Protein AF-0000000065889699 (afdb_homodimer)

pLDDT: mean 97.9, std 1.53, range [85.94, 99.0]

Nearest PDB structures (foldseek):
  8vd9-assembly1_A  TM=9.957E-01  e=2.421E-61  Bacillus subtilis
  1u6s-assembly1_B  TM=9.669E-01  e=6.322E-42  Mycobacterium tuberculosis
  2qnz-assembly1_B  TM=9.512E-01  e=3.324E-40  Mycobacterium tuberculosis
  1mzj-assembly1_B  TM=9.542E-01  e=3.794E-40  Streptomyces sp. R1128
  4ewp-assembly3_F  TM=9.597E-01  e=2.965E-38  Micrococcus luteus NCTC 2665

Radius of gyration: 23.45 Å; Cα contacts (8 Å, |Δi|>4): 1811; chains: 2; bounding box: 45×68×64 Å

InterPro domains:
  IPR004655 Beta-ketoacyl-[acyl-carrier-protein] synthase III [MF_01815] (1-308)
  IPR004655 Beta-ketoacyl-[acyl-carrier-protein] synthase III [TIGR00747] (1-308)
  IPR013747 Beta-ketoacyl-[acyl-carrier-protein] synthase III, C-terminal [PF08541] (219-308)
  IPR013751 Beta-ketoacyl-[acyl-carrier-protein] synthase III, N-terminal [PF08545] (106-184)
  IPR016039 Thiolase-like [G3DSA:3.40.47.10] (1-310)
  IPR016039 Thiolase-like [SSF53901] (3-308)

Foldseek 3Di:
DFKAFLFKFKDFADDKAFQVNLVVPEPDHQVRLCVWFVAGIATAHDPVDFQLNQQLRGQVRRCVSNVHALCQAAEEEEEEPRHPDPDDASQVVNSVSRVNVNYHYDYDYQKLQRQQVQVVVVVVCQVVVNHFKYKGKYFYNQCQAADSHDCVPNSFEHGMMMMTIMGDFDPPFRFQFKDKDFDLVCQVQWDGDSHTHHPPVVLLVCLLVPQLVRQQVRCVSSVHALVQAQAEEEQSGGPVSQVSNCVSSPHDPLRYQHCCHRHGGHRNRRRSVSVVVCVVVVSDDQQGFYWYWYFRRSTIIMITTGHDDD/DFKAFLFKFKDFADDKAFQVNLVVPEVDHQVRLCVWFVAGIATAHDPVDFQLNQQLRGQVRRCVSNVHALCQAAEEEEEEPRHPDPDDASQVVNSVSRVNVNYHYDYDYQKLQRQQVQVVVVVVCQVVVNHFKYKGKYFYNQCQAADSHDCVPNSFEHGMMMMTIMGDDDPPFRFQFKDWDFDLVCQVQWDGDSHTHHPPVVLLVLLLVPQLVRQQVRCVSSVHALVQAQAEEEQSGGPVSQVSNCVSSPHDPLRYQHCCHRHGGHRNRRRSVSVVVCVVVVSDDQQGFYWYWYARRSGIIMITTGHDDD

Solvent-accessible surface area (backbone atoms only — not comparable to full-atom values): 28033 Å² total; per-residue (Å²): 128,34,38,19,57,53,15,53,20,52,28,66,42,84,46,74,45,39,35,69,59,46,39,76,68,37,100,62,44,48,68,57,43,32,73,65,35,42,31,51,26,19,17,46,60,54,94,88,54,46,27,45,55,34,36,36,54,1,40,53,41,4,32,58,58,46,70,53,57,31,64,61,28,39,32,31,35,27,10,40,62,38,58,82,38,69,29,31,32,50,19,21,54,35,31,44,75,53,49,15,70,64,15,20,39,24,24,33,27,22,39,31,16,10,32,53,54,36,50,52,52,46,43,26,36,37,64,70,63,77,37,62,28,29,36,32,30,8,20,19,42,44,70,78,34,45,46,71,79,38,71,91,53,39,75,40,50,6,22,27,7,7,14,31,29,31,26,79,26,37,88,87,23,8,60,64,28,61,46,66,31,34,43,27,82,43,26,87,34,24,29,41,70,90,30,64,42,69,40,62,68,64,47,48,57,51,47,38,52,49,43,27,53,38,53,52,50,20,30,50,73,54,73,49,54,58,87,64,55,56,34,36,40,44,42,38,69,32,46,64,50,42,48,41,32,36,55,65,47,70,48,61,73,90,35,41,65,73,53,26,32,59,34,20,21,17,45,19,8,23,41,45,37,39,48,51,54,34,45,77,70,62,75,53,51,82,65,33,32,32,39,37,33,31,47,21,37,11,31,21,33,26,21,35,29,30,21,39,39,86,128,34,39,20,56,54,14,53,18,51,29,65,42,84,46,74,45,40,35,70,59,47,39,75,68,38,100,62,42,48,68,58,42,33,74,66,37,42,32,51,25,19,17,46,59,54,92,88,54,47,25,45,55,33,36,37,52,2,40,54,40,6,32,58,58,44,69,55,57,31,65,61,28,38,31,31,34,26,11,39,61,37,60,82,36,68,30,28,31,50,19,20,54,34,29,44,76,52,49,15,71,63,14,19,39,26,23,32,27,24,37,31,15,9,30,54,54,34,49,52,51,44,43,25,35,38,64,69,62,75,36,63,28,30,37,31,31,8,21,19,42,43,71,78,36,45,46,71,79,39,71,92,53,38,74,43,50,6,21,26,7,7,14,31,28,34,26,80,25,38,89,88,24,8,59,64,27,60,46,65,30,35,45,27,81,41,26,87,32,23,29,38,70,93,30,64,42,69,40,63,67,64,46,47,58,50,47,37,52,50,42,28,52,41,56,53,50,19,30,50,72,54,73,47,54,56,85,64,56,58,35,36,40,44,41,36,71,30,45,64,50,43,47,40,32,37,55,66,45,71,49,61,72,91,35,40,66,73,51,27,33,58,34,20,20,17,46,18,7,24,41,46,37,39,48,53,54,35,45,75,69,62,75,53,51,82,64,34,32,32,38,38,34,33,47,18,38,12,46,13,31,26,23,36,30,30,20,39,41,88

Structure (mmCIF, N/CA/C/O backbone):
data_AF-0000000065889699-model_v1
#
loop_
_entity.id
_entity.type
_entity.pdbx_description
1 polymer Beta-ketoacyl-
#
loop_
_atom_site.group_PDB
_atom_site.id
_atom_site.type_symbol
_atom_site.label_atom_id
_atom_site.label_alt_id
_atom_site.label_comp_id
_atom_site.label_asym_id
_atom_site.label_entity_id
_atom_site.label_seq_id
_atom_site.pdbx_PDB_ins_code
_atom_site.Cartn_x
_atom_site.Cartn_y
_atom_site.Cartn_z
_atom_site.occupancy
_atom_site.B_iso_or_equiv
_atom_site.auth_seq_id
_atom_site.auth_comp_id
_atom_site.auth_asym_id
_atom_site.auth_atom_id
_atom_site.pdbx_PDB_model_num
ATOM 1 N N . MET A 1 1 ? 10.023 -15.211 17.328 1 88.38 1 MET A N 1
ATOM 2 C CA . MET A 1 1 ? 8.672 -15.664 17.016 1 88.38 1 MET A CA 1
ATOM 3 C C . MET A 1 1 ? 8.555 -16 15.531 1 88.38 1 MET A C 1
ATOM 5 O O . MET A 1 1 ? 9.008 -15.25 14.68 1 88.38 1 MET A O 1
ATOM 9 N N . ASN A 1 2 ? 8.008 -17.266 15.281 1 96.31 2 ASN A N 1
ATOM 10 C CA . ASN A 1 2 ? 7.797 -17.672 13.898 1 96.31 2 ASN A CA 1
ATOM 11 C C . ASN A 1 2 ? 6.43 -17.219 13.391 1 96.31 2 ASN A C 1
ATOM 13 O O . ASN A 1 2 ? 5.438 -17.297 14.117 1 96.31 2 ASN A O 1
ATOM 17 N N . VAL A 1 3 ? 6.387 -16.656 12.227 1 98.88 3 VAL A N 1
ATOM 18 C CA . VAL A 1 3 ? 5.156 -16.141 11.641 1 98.88 3 VAL A CA 1
ATOM 19 C C . VAL A 1 3 ? 4.793 -16.938 10.398 1 98.88 3 VAL A C 1
ATOM 21 O O . VAL A 1 3 ? 5.641 -17.156 9.531 1 98.88 3 VAL A O 1
ATOM 24 N N . GLY A 1 4 ? 3.629 -17.391 10.336 1 98.81 4 GLY A N 1
ATOM 25 C CA . GLY A 1 4 ? 3.17 -18.172 9.203 1 98.81 4 GLY A CA 1
ATOM 26 C C . GLY A 1 4 ? 1.688 -18 8.922 1 98.81 4 GLY A C 1
ATOM 27 O O . GLY A 1 4 ? 1.08 -17.016 9.336 1 98.81 4 GLY A O 1
ATOM 28 N N . ILE A 1 5 ? 1.177 -18.891 8.117 1 98.94 5 ILE A N 1
ATOM 29 C CA . ILE A 1 5 ? -0.204 -18.828 7.652 1 98.94 5 ILE A CA 1
ATOM 30 C C . ILE A 1 5 ? -1.098 -19.672 8.555 1 98.94 5 ILE A C 1
ATOM 32 O O . ILE A 1 5 ? -0.86 -20.875 8.727 1 98.94 5 ILE A O 1
ATOM 36 N N . LEU A 1 6 ? -2.115 -19.016 9.078 1 98.88 6 LEU A N 1
ATOM 37 C CA . LEU A 1 6 ? -3.051 -19.672 9.977 1 98.88 6 LEU A CA 1
ATOM 38 C C . LEU A 1 6 ? -4.297 -20.125 9.227 1 98.88 6 LEU A C 1
ATOM 40 O O . LEU A 1 6 ? -4.961 -21.094 9.633 1 98.88 6 LEU A O 1
ATOM 44 N N . GLY A 1 7 ? -4.629 -19.453 8.211 1 98.88 7 GLY A N 1
ATOM 45 C CA . GLY A 1 7 ? -5.781 -19.734 7.363 1 98.88 7 GLY A CA 1
ATOM 46 C C . GLY A 1 7 ? -5.645 -19.188 5.961 1 98.88 7 GLY A C 1
ATOM 47 O O . GLY A 1 7 ? -4.906 -18.219 5.738 1 98.88 7 GLY A O 1
ATOM 48 N N . ILE A 1 8 ? -6.355 -19.812 5.059 1 98.88 8 ILE A N 1
ATOM 49 C CA . ILE A 1 8 ? -6.242 -19.438 3.65 1 98.88 8 ILE A CA 1
ATOM 50 C C . ILE A 1 8 ? -7.59 -19.641 2.959 1 98.88 8 ILE A C 1
ATOM 52 O O . ILE A 1 8 ? -8.383 -20.5 3.354 1 98.88 8 ILE A O 1
ATOM 56 N N . GLY A 1 9 ? -7.898 -18.719 2.041 1 98.94 9 GLY A N 1
ATOM 57 C CA . GLY A 1 9 ? -9.117 -18.781 1.246 1 98.94 9 GLY A CA 1
ATOM 58 C C . GLY A 1 9 ? -8.969 -18.125 -0.118 1 98.94 9 GLY A C 1
ATOM 59 O O . GLY A 1 9 ? -8.016 -17.391 -0.359 1 98.94 9 GLY A O 1
ATOM 60 N N . ARG A 1 10 ? -9.867 -18.5 -1.008 1 98.88 10 ARG A N 1
ATOM 61 C CA . ARG A 1 10 ? -9.875 -17.891 -2.328 1 98.88 10 ARG A CA 1
ATOM 62 C C . ARG A 1 10 ? -11.305 -17.656 -2.816 1 98.88 10 ARG A C 1
ATOM 64 O O . ARG A 1 10 ? -12.25 -18.234 -2.268 1 98.88 10 ARG A O 1
ATOM 71 N N . TYR A 1 11 ? -11.406 -16.828 -3.76 1 98.88 11 TYR A N 1
ATOM 72 C CA . TYR A 1 11 ? -12.609 -16.625 -4.559 1 98.88 11 TYR A CA 1
ATOM 73 C C . TYR A 1 11 ? -12.266 -16.5 -6.039 1 98.88 11 TYR A C 1
ATOM 75 O O . TYR A 1 11 ? -11.391 -15.719 -6.414 1 98.88 11 TYR A O 1
ATOM 83 N N . VAL A 1 12 ? -12.922 -17.25 -6.848 1 98.69 12 VAL A N 1
ATOM 84 C CA . VAL A 1 12 ? -12.844 -17.109 -8.297 1 98.69 12 VAL A CA 1
ATOM 85 C C . VAL A 1 12 ? -14.242 -16.953 -8.875 1 98.69 12 VAL A C 1
ATOM 87 O O . VAL A 1 12 ? -15.188 -17.594 -8.414 1 98.69 12 VAL A O 1
ATOM 90 N N . PRO A 1 13 ? -14.383 -16.094 -9.844 1 98.62 13 PRO A N 1
ATOM 91 C CA . PRO A 1 13 ? -15.695 -15.898 -10.461 1 98.62 13 PRO A CA 1
ATOM 92 C C . PRO A 1 13 ? -16.25 -17.172 -11.094 1 98.62 13 PRO A C 1
ATOM 94 O O . PRO A 1 13 ? -15.477 -18.062 -11.461 1 98.62 13 PRO A O 1
ATOM 97 N N . GLU A 1 14 ? -17.516 -17.203 -11.305 1 97.38 14 GLU A N 1
ATOM 98 C CA . GLU A 1 14 ? -18.203 -18.391 -11.828 1 97.38 14 GLU A CA 1
ATOM 99 C C . GLU A 1 14 ? -18.047 -18.5 -13.344 1 97.38 14 GLU A C 1
ATOM 101 O O . GLU A 1 14 ? -17.938 -19.594 -13.883 1 97.38 14 GLU A O 1
ATOM 106 N N . LYS A 1 15 ? -18.016 -17.391 -14.008 1 98.06 15 LYS A N 1
ATOM 107 C CA . LYS A 1 15 ? -17.984 -17.406 -15.469 1 98.06 15 LYS A CA 1
ATOM 108 C C . LYS A 1 15 ? -16.656 -17.938 -15.984 1 98.06 15 LYS A C 1
ATOM 110 O O . LYS A 1 15 ? -15.602 -17.375 -15.672 1 98.06 15 LYS A O 1
ATOM 115 N N . VAL A 1 16 ? -16.688 -18.969 -16.766 1 98.44 16 VAL A N 1
ATOM 116 C CA . VAL A 1 16 ? -15.523 -19.578 -17.422 1 98.44 16 VAL A CA 1
ATOM 117 C C . VAL A 1 16 ? -15.414 -19.062 -18.844 1 98.44 16 VAL A C 1
ATOM 119 O O . VAL A 1 16 ? -16.375 -19.141 -19.625 1 98.44 16 VAL A O 1
ATOM 122 N N . VAL A 1 17 ? -14.32 -18.5 -19.188 1 98.25 17 VAL A N 1
ATOM 123 C CA . VAL A 1 17 ? -14 -18.125 -20.562 1 98.25 17 VAL A CA 1
ATOM 124 C C . VAL A 1 17 ? -12.883 -19.031 -21.094 1 98.25 17 VAL A C 1
ATOM 126 O O . VAL A 1 17 ? -11.742 -18.953 -20.641 1 98.25 17 VAL A O 1
ATOM 129 N N . THR A 1 18 ? -13.172 -19.859 -22.062 1 98.5 18 THR A N 1
ATOM 130 C CA . THR A 1 18 ? -12.211 -20.797 -22.656 1 98.5 18 THR A CA 1
ATOM 131 C C . THR A 1 18 ? -11.445 -20.141 -23.797 1 98.5 18 THR A C 1
ATOM 133 O O . THR A 1 18 ? -11.82 -19.062 -24.266 1 98.5 18 THR A O 1
ATOM 136 N N . ASN A 1 19 ? -10.383 -20.812 -24.172 1 98.38 19 ASN A N 1
ATOM 137 C CA . ASN A 1 19 ? -9.688 -20.344 -25.359 1 98.38 19 ASN A CA 1
ATOM 138 C C . ASN A 1 19 ? -10.594 -20.344 -26.578 1 98.38 19 ASN A C 1
ATOM 140 O O . ASN A 1 19 ? -10.469 -19.469 -27.453 1 98.38 19 ASN A O 1
ATOM 144 N N . HIS A 1 20 ? -11.484 -21.297 -26.672 1 98.31 20 HIS A N 1
ATOM 145 C CA . HIS A 1 20 ? -12.414 -21.375 -27.781 1 98.31 20 HIS A CA 1
ATOM 146 C C . HIS A 1 20 ? -13.367 -20.172 -27.797 1 98.31 20 HIS A C 1
ATOM 148 O O . HIS A 1 20 ? -13.781 -19.703 -28.859 1 98.31 20 HIS A O 1
ATOM 154 N N . ASP A 1 21 ? -13.703 -19.672 -26.625 1 97.88 21 ASP A N 1
ATOM 155 C CA . ASP A 1 21 ? -14.5 -18.453 -26.547 1 97.88 21 ASP A CA 1
ATOM 156 C C . ASP A 1 21 ? -13.742 -17.25 -27.109 1 97.88 21 ASP A C 1
ATOM 158 O O . ASP A 1 21 ? -14.336 -16.391 -27.766 1 97.88 21 ASP A O 1
ATOM 162 N N . LEU A 1 22 ? -12.461 -17.203 -26.844 1 97.56 22 LEU A N 1
ATOM 163 C CA . LEU A 1 22 ? -11.641 -16.094 -27.328 1 97.56 22 LEU A CA 1
ATOM 164 C C . LEU A 1 22 ? -11.469 -16.156 -28.844 1 97.56 22 LEU A C 1
ATOM 166 O O . LEU A 1 22 ? -11.367 -15.117 -29.5 1 97.56 22 LEU A O 1
ATOM 170 N N . GLU A 1 23 ? -11.461 -17.328 -29.406 1 97.25 23 GLU A N 1
ATOM 171 C CA . GLU A 1 23 ? -11.352 -17.5 -30.844 1 97.25 23 GLU A CA 1
ATOM 172 C C . GLU A 1 23 ? -12.492 -16.797 -31.578 1 97.25 23 GLU A C 1
ATOM 174 O O . GLU A 1 23 ? -12.336 -16.391 -32.719 1 97.25 23 GLU A O 1
ATOM 179 N N . LYS A 1 24 ? -13.609 -16.625 -30.922 1 97.06 24 LYS A N 1
ATOM 180 C CA . LYS A 1 24 ? -14.797 -16.047 -31.531 1 97.06 24 LYS A CA 1
ATOM 181 C C . LYS A 1 24 ? -14.688 -14.523 -31.578 1 97.06 24 LYS A C 1
ATOM 183 O O . LYS A 1 24 ? -15.422 -13.867 -32.344 1 97.06 24 LYS A O 1
ATOM 188 N N . ILE A 1 25 ? -13.742 -13.969 -30.875 1 94.69 25 ILE A N 1
ATOM 189 C CA . ILE A 1 25 ? -13.812 -12.516 -30.766 1 94.69 25 ILE A CA 1
ATOM 190 C C . ILE A 1 25 ? -12.453 -11.906 -31.125 1 94.69 25 ILE A C 1
ATOM 192 O O . ILE A 1 25 ? -12.312 -10.68 -31.156 1 94.69 25 ILE A O 1
ATOM 196 N N . MET A 1 26 ? -11.453 -12.742 -31.312 1 95.25 26 MET A N 1
ATOM 197 C CA . MET A 1 26 ? -10.141 -12.242 -31.703 1 95.25 26 MET A CA 1
ATOM 198 C C . MET A 1 26 ? -9.391 -13.273 -32.531 1 95.25 26 MET A C 1
ATOM 200 O O . MET A 1 26 ? -9.742 -14.461 -32.531 1 95.25 26 MET A O 1
ATOM 204 N N . ASP A 1 27 ? -8.391 -12.891 -33.344 1 95.38 27 ASP A N 1
ATOM 205 C CA . ASP A 1 27 ? -7.586 -13.766 -34.156 1 95.38 27 ASP A CA 1
ATOM 206 C C . ASP A 1 27 ? -6.578 -14.555 -33.344 1 95.38 27 ASP A C 1
ATOM 208 O O . ASP A 1 27 ? -5.414 -14.164 -33.219 1 95.38 27 ASP A O 1
ATOM 212 N N . THR A 1 28 ? -7.02 -15.68 -32.812 1 96.81 28 THR A N 1
ATOM 213 C CA . THR A 1 28 ? -6.211 -16.562 -32 1 96.81 28 THR A CA 1
ATOM 214 C C . THR A 1 28 ? -6.715 -18 -32.094 1 96.81 28 THR A C 1
ATOM 216 O O . THR A 1 28 ? -7.598 -18.297 -32.906 1 96.81 28 THR A O 1
ATOM 219 N N . SER A 1 29 ? -6.02 -18.938 -31.391 1 97.81 29 SER A N 1
ATOM 220 C CA . SER A 1 29 ? -6.438 -20.328 -31.312 1 97.81 29 SER A CA 1
ATOM 221 C C . SER A 1 29 ? -6.059 -20.938 -29.984 1 97.81 29 SER A C 1
ATOM 223 O O . SER A 1 29 ? -5.148 -20.453 -29.297 1 97.81 29 SER A O 1
ATOM 225 N N . ASP A 1 30 ? -6.805 -21.922 -29.688 1 98.12 30 ASP A N 1
ATOM 226 C CA . ASP A 1 30 ? -6.469 -22.672 -28.484 1 98.12 30 ASP A CA 1
ATOM 227 C C . ASP A 1 30 ? -5.023 -23.156 -28.531 1 98.12 30 ASP A C 1
ATOM 229 O O . ASP A 1 30 ? -4.297 -23.047 -27.547 1 98.12 30 ASP A O 1
ATOM 233 N N . GLU A 1 31 ? -4.668 -23.703 -29.641 1 97.94 31 GLU A N 1
ATOM 234 C CA . GLU A 1 31 ? -3.32 -24.234 -29.797 1 97.94 31 GLU A CA 1
ATOM 235 C C . GLU A 1 31 ? -2.268 -23.156 -29.562 1 97.94 31 GLU A C 1
ATOM 237 O O . GLU A 1 31 ? -1.3 -23.375 -28.828 1 97.94 31 GLU A O 1
ATOM 242 N N . TRP A 1 32 ? -2.502 -22.031 -30.141 1 97 32 TRP A N 1
ATOM 243 C CA . TRP A 1 32 ? -1.56 -20.922 -30 1 97 32 TRP A CA 1
ATOM 244 C C . TRP A 1 32 ? -1.462 -20.469 -28.547 1 97 32 TRP A C 1
ATOM 246 O O . TRP A 1 32 ? -0.362 -20.312 -28.016 1 97 32 TRP A O 1
ATOM 256 N N . ILE A 1 33 ? -2.549 -20.25 -27.891 1 97.81 33 ILE A N 1
ATOM 257 C CA . ILE A 1 33 ? -2.582 -19.75 -26.516 1 97.81 33 ILE A CA 1
ATOM 258 C C . ILE A 1 33 ? -1.938 -20.766 -25.578 1 97.81 33 ILE A C 1
ATOM 260 O O . ILE A 1 33 ? -1.063 -20.406 -24.781 1 97.81 33 ILE A O 1
ATOM 264 N N . ARG A 1 34 ? -2.33 -22.03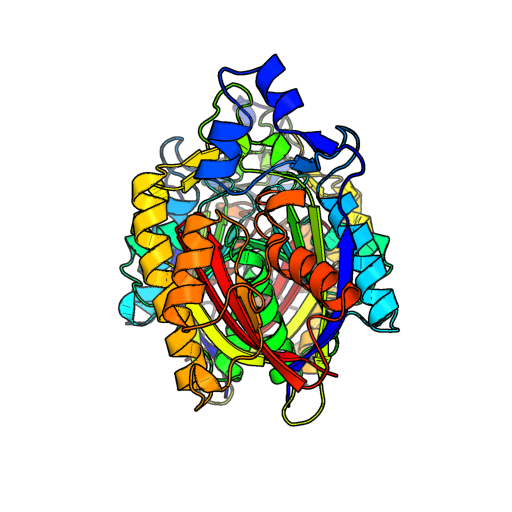1 -25.703 1 97.19 34 ARG A N 1
ATOM 265 C CA . ARG A 1 34 ? -1.825 -23.078 -24.812 1 97.19 34 ARG A CA 1
ATOM 266 C C . ARG A 1 34 ? -0.315 -23.234 -24.953 1 97.19 34 ARG A C 1
ATOM 268 O O . ARG A 1 34 ? 0.393 -23.391 -23.953 1 97.19 34 ARG A O 1
ATOM 275 N N . THR A 1 35 ? 0.116 -23.219 -26.109 1 95.75 35 THR A N 1
ATOM 276 C CA . THR A 1 35 ? 1.54 -23.406 -26.359 1 95.75 35 THR A CA 1
ATOM 277 C C . THR A 1 35 ? 2.35 -22.25 -25.797 1 95.75 35 THR A C 1
ATOM 279 O O . THR A 1 35 ? 3.426 -22.438 -25.234 1 95.75 35 THR A O 1
ATOM 282 N N . ARG A 1 36 ? 1.812 -21.125 -25.844 1 94.5 36 ARG A N 1
ATOM 283 C CA . ARG A 1 36 ? 2.57 -19.922 -25.516 1 94.5 36 ARG A CA 1
ATOM 284 C C . ARG A 1 36 ? 2.428 -19.578 -24.031 1 94.5 36 ARG A C 1
ATOM 286 O O . ARG A 1 36 ? 3.326 -18.984 -23.438 1 94.5 36 ARG A O 1
ATOM 293 N N . THR A 1 37 ? 1.3 -19.891 -23.469 1 97.19 37 THR A N 1
ATOM 294 C CA . THR A 1 37 ? 1.014 -19.344 -22.141 1 97.19 37 THR A CA 1
ATOM 295 C C . THR A 1 37 ? 0.68 -20.469 -21.156 1 97.19 37 THR A C 1
ATOM 297 O O . THR A 1 37 ? 0.732 -20.266 -19.953 1 97.19 37 THR A O 1
ATOM 300 N N . GLY A 1 38 ? 0.251 -21.594 -21.672 1 97.81 38 GLY A N 1
ATOM 301 C CA . GLY A 1 38 ? -0.21 -22.672 -20.812 1 97.81 38 GLY A CA 1
ATOM 302 C C . GLY A 1 38 ? -1.656 -22.516 -20.391 1 97.81 38 GLY A C 1
ATOM 303 O O . GLY A 1 38 ? -2.174 -23.344 -19.625 1 97.81 38 GLY A O 1
ATOM 304 N N . ILE A 1 39 ? -2.414 -21.531 -20.906 1 98.62 39 ILE A N 1
ATOM 305 C CA . ILE A 1 39 ? -3.748 -21.203 -20.422 1 98.62 39 ILE A CA 1
ATOM 306 C C . ILE A 1 39 ? -4.801 -21.859 -21.297 1 98.62 39 ILE A C 1
ATOM 308 O O . ILE A 1 39 ? -4.75 -21.75 -22.531 1 98.62 39 ILE A O 1
ATOM 312 N N . ALA A 1 40 ? -5.695 -22.547 -20.688 1 98.62 40 ALA A N 1
ATOM 313 C CA . ALA A 1 40 ? -6.789 -23.172 -21.422 1 98.62 40 ALA A CA 1
ATOM 314 C C . ALA A 1 40 ? -8.102 -22.422 -21.203 1 98.62 40 ALA A C 1
ATOM 316 O O . ALA A 1 40 ? -8.953 -22.391 -22.094 1 98.62 40 ALA A O 1
ATOM 317 N N . GLU A 1 41 ? -8.273 -21.953 -20.062 1 98.38 41 GLU A N 1
ATOM 318 C CA . GLU A 1 41 ? -9.438 -21.156 -19.688 1 98.38 41 GLU A CA 1
ATOM 319 C C . GLU A 1 41 ? -9.094 -20.172 -18.578 1 98.38 41 GLU A C 1
ATOM 321 O O . GLU A 1 41 ? -7.965 -20.156 -18.078 1 98.38 41 GLU A O 1
ATOM 326 N N . ARG A 1 42 ? -9.977 -19.25 -18.281 1 98.56 42 ARG A N 1
ATOM 327 C CA . ARG A 1 42 ? -9.859 -18.281 -17.203 1 98.56 42 ARG A CA 1
ATOM 328 C C . ARG A 1 42 ? -11.234 -17.938 -16.625 1 98.56 42 ARG A C 1
ATOM 330 O O . ARG A 1 42 ? -12.258 -18.312 -17.188 1 98.56 42 ARG A O 1
ATOM 337 N N . ARG A 1 43 ? -11.219 -17.297 -15.469 1 98.75 43 ARG A N 1
ATOM 338 C CA . ARG A 1 43 ? -12.445 -16.828 -14.82 1 98.75 43 ARG A CA 1
ATOM 339 C C . ARG A 1 43 ? -12.594 -15.312 -14.953 1 98.75 43 ARG A C 1
ATOM 341 O O . ARG A 1 43 ? -11.625 -14.578 -14.758 1 98.75 43 ARG A O 1
ATOM 348 N N . ILE A 1 44 ? -13.773 -14.906 -15.336 1 98.5 44 ILE A N 1
ATOM 349 C CA . ILE A 1 44 ? -14.047 -13.492 -15.547 1 98.5 44 ILE A CA 1
ATOM 350 C C . ILE A 1 44 ? -15.227 -13.055 -14.688 1 98.5 44 ILE A C 1
ATOM 352 O O . ILE A 1 44 ? -16.297 -13.648 -14.758 1 98.5 44 ILE A O 1
ATOM 356 N N . ALA A 1 45 ? -15 -12.078 -13.836 1 98.25 45 ALA A N 1
ATOM 357 C CA . ALA A 1 45 ? -16.047 -11.57 -12.961 1 98.25 45 ALA A CA 1
ATOM 358 C C . ALA A 1 45 ? -17.094 -10.797 -13.758 1 98.25 45 ALA A C 1
ATOM 360 O O . ALA A 1 45 ? -16.766 -10.047 -14.68 1 98.25 45 ALA A O 1
ATOM 361 N N . ASP A 1 46 ? -18.344 -10.969 -13.32 1 95.25 46 ASP A N 1
ATOM 362 C CA . ASP A 1 46 ? -19.438 -10.188 -13.891 1 95.25 46 ASP A CA 1
ATOM 363 C C . ASP A 1 46 ? -19.281 -8.703 -13.586 1 95.25 46 ASP A C 1
ATOM 365 O O . ASP A 1 46 ? -18.594 -8.328 -12.625 1 95.25 46 ASP A O 1
ATOM 369 N N . ASP A 1 47 ? -19.953 -7.887 -14.422 1 93.25 47 ASP A N 1
ATOM 370 C CA . ASP A 1 47 ? -19.844 -6.438 -14.266 1 93.25 47 ASP A CA 1
ATOM 371 C C . ASP A 1 47 ? -20.328 -5.996 -12.891 1 93.25 47 ASP A C 1
ATOM 373 O O . ASP A 1 47 ? -19.922 -4.945 -12.391 1 93.25 47 ASP A O 1
ATOM 377 N N . THR A 1 48 ? -21.109 -6.793 -12.242 1 94.06 48 THR A N 1
ATOM 378 C CA . THR A 1 48 ? -21.703 -6.422 -10.961 1 94.06 48 THR A CA 1
ATOM 379 C C . THR A 1 48 ? -20.766 -6.773 -9.812 1 94.06 48 THR A C 1
ATOM 381 O O . THR A 1 48 ? -21 -6.383 -8.664 1 94.06 48 THR A O 1
ATOM 384 N N . ILE A 1 49 ? -19.719 -7.488 -10.07 1 96.5 49 ILE A N 1
ATOM 385 C CA . ILE A 1 49 ? -18.766 -7.934 -9.055 1 96.5 49 ILE A CA 1
ATOM 386 C C . ILE A 1 49 ? -17.5 -7.09 -9.133 1 96.5 49 ILE A C 1
ATOM 388 O O . ILE A 1 49 ? -16.844 -7.043 -10.172 1 96.5 49 ILE A O 1
ATOM 392 N N . ASP A 1 50 ? -17.219 -6.438 -8.047 1 97 50 ASP A N 1
ATOM 393 C CA . ASP A 1 50 ? -16.016 -5.602 -8 1 97 50 ASP A CA 1
ATOM 394 C C . ASP A 1 50 ? -14.867 -6.34 -7.328 1 97 50 ASP A C 1
ATOM 396 O O . ASP A 1 50 ? -15.055 -7.41 -6.75 1 97 50 ASP A O 1
ATOM 400 N N . THR A 1 51 ? -13.68 -5.785 -7.445 1 98.75 51 THR A N 1
ATOM 401 C CA . THR A 1 51 ? -12.477 -6.316 -6.805 1 98.75 51 THR A CA 1
ATOM 402 C C . THR A 1 51 ? -12.711 -6.523 -5.309 1 98.75 51 THR A C 1
ATOM 404 O O . THR A 1 51 ? -12.305 -7.543 -4.75 1 98.75 51 THR A O 1
ATOM 407 N N . SER A 1 52 ? -13.391 -5.586 -4.645 1 98.81 52 SER A N 1
ATOM 408 C CA . SER A 1 52 ? -13.625 -5.652 -3.207 1 98.81 52 SER A CA 1
ATOM 409 C C . SER A 1 52 ? -14.523 -6.832 -2.85 1 98.81 52 SER A C 1
ATOM 411 O O . SER A 1 52 ? -14.328 -7.477 -1.816 1 98.81 52 SER A O 1
ATOM 413 N N . TYR A 1 53 ? -15.492 -7.102 -3.695 1 98.75 53 TYR A N 1
ATOM 414 C CA . TYR A 1 53 ? -16.375 -8.234 -3.441 1 98.75 53 TYR A CA 1
ATOM 415 C C . TYR A 1 53 ? -15.586 -9.539 -3.406 1 98.75 53 TYR A C 1
ATOM 417 O O . TYR A 1 53 ? -15.75 -10.344 -2.486 1 98.75 53 TYR A O 1
ATOM 425 N N . MET A 1 54 ? -14.742 -9.742 -4.426 1 98.94 54 MET A N 1
ATOM 426 C CA . MET A 1 54 ? -13.93 -10.953 -4.484 1 98.94 54 MET A CA 1
ATOM 427 C C . MET A 1 54 ? -13.008 -11.047 -3.271 1 98.94 54 MET A C 1
ATOM 429 O O . MET A 1 54 ? -12.852 -12.125 -2.691 1 98.94 54 MET A O 1
ATOM 433 N N . ALA A 1 55 ? -12.453 -9.914 -2.902 1 98.94 55 ALA A N 1
ATOM 434 C CA . ALA A 1 55 ? -11.555 -9.852 -1.752 1 98.94 55 ALA A CA 1
ATOM 435 C C . ALA A 1 55 ? -12.289 -10.234 -0.467 1 98.94 55 ALA A C 1
ATOM 437 O O . ALA A 1 55 ? -11.75 -10.977 0.362 1 98.94 55 ALA A O 1
ATOM 438 N N . VAL A 1 56 ? -13.5 -9.719 -0.285 1 98.94 56 VAL A N 1
ATOM 439 C CA . VAL A 1 56 ? -14.305 -10.008 0.901 1 98.94 56 VAL A CA 1
ATOM 440 C C . VAL A 1 56 ? -14.594 -11.5 0.979 1 98.94 56 VAL A C 1
ATOM 442 O O . VAL A 1 56 ? -14.438 -12.117 2.035 1 98.94 56 VAL A O 1
ATOM 445 N N . GLU A 1 57 ? -15.008 -12.078 -0.098 1 98.94 57 GLU A N 1
ATOM 446 C CA . GLU A 1 57 ? -15.367 -13.492 -0.115 1 98.94 57 GLU A CA 1
ATOM 447 C C . GLU A 1 57 ? -14.156 -14.375 0.198 1 98.94 57 GLU A C 1
ATOM 449 O O . GLU A 1 57 ? -14.266 -15.344 0.954 1 98.94 57 GLU A O 1
ATOM 454 N N . ALA A 1 58 ? -13.016 -14.07 -0.397 1 98.94 58 ALA A N 1
ATOM 455 C CA . ALA A 1 58 ? -11.789 -14.805 -0.08 1 98.94 58 ALA A CA 1
ATOM 456 C C . ALA A 1 58 ? -11.422 -14.648 1.393 1 98.94 58 ALA A C 1
ATOM 458 O O . ALA A 1 58 ? -10.977 -15.609 2.033 1 98.94 58 ALA A O 1
ATOM 459 N N . SER A 1 59 ? -11.578 -13.453 1.935 1 99 59 SER A N 1
ATOM 460 C CA . SER A 1 59 ? -11.242 -13.148 3.322 1 99 59 SER A CA 1
ATOM 461 C C . SER A 1 59 ? -12.094 -13.969 4.285 1 99 59 SER A C 1
ATOM 463 O O . SER A 1 59 ? -11.594 -14.484 5.285 1 99 59 SER A O 1
ATOM 465 N N . LYS A 1 60 ? -13.391 -14.008 3.994 1 98.94 60 LYS A N 1
ATOM 466 C CA . LYS A 1 60 ? -14.281 -14.797 4.836 1 98.94 60 LYS A CA 1
ATOM 467 C C . LYS A 1 60 ? -13.82 -16.25 4.926 1 98.94 60 LYS A C 1
ATOM 469 O O . LYS A 1 60 ? -13.805 -16.828 6.012 1 98.94 60 LYS A O 1
ATOM 474 N N . LYS A 1 61 ? -13.406 -16.812 3.805 1 98.94 61 LYS A N 1
ATOM 475 C CA . LYS A 1 61 ? -12.93 -18.203 3.771 1 98.94 61 LYS A CA 1
ATOM 476 C C . LYS A 1 61 ? -11.625 -18.359 4.535 1 98.94 61 LYS A C 1
ATOM 478 O O . LYS A 1 61 ? -11.398 -19.375 5.195 1 98.94 61 LYS A O 1
ATOM 483 N N . ALA A 1 62 ? -10.734 -17.406 4.426 1 98.94 62 ALA A N 1
ATOM 484 C CA . ALA A 1 62 ? -9.469 -17.453 5.16 1 98.94 62 ALA A CA 1
ATOM 485 C C . ALA A 1 62 ? -9.711 -17.422 6.668 1 98.94 62 ALA A C 1
ATOM 487 O O . ALA A 1 62 ? -9.055 -18.125 7.426 1 98.94 62 ALA A O 1
ATOM 488 N N . LEU A 1 63 ? -10.656 -16.531 7.098 1 98.94 63 LEU A N 1
ATOM 489 C CA . LEU A 1 63 ? -10.992 -16.438 8.516 1 98.94 63 LEU A CA 1
ATOM 490 C C . LEU A 1 63 ? -11.586 -17.75 9.016 1 98.94 63 LEU A C 1
ATOM 492 O O . LEU A 1 63 ? -11.234 -18.219 10.102 1 98.94 63 LEU A O 1
ATOM 496 N N . GLU A 1 64 ? -12.469 -18.297 8.219 1 98.88 64 GLU A N 1
ATOM 497 C CA . GLU A 1 64 ? -13.062 -19.578 8.57 1 98.88 64 GLU A CA 1
ATOM 498 C C . GLU A 1 64 ? -11.992 -20.656 8.719 1 98.88 64 GLU A C 1
ATOM 500 O O . GLU A 1 64 ? -12.008 -21.438 9.68 1 98.88 64 GLU A O 1
ATOM 505 N N . ASP A 1 65 ? -11.102 -20.719 7.781 1 98.88 65 ASP A N 1
ATOM 506 C CA . ASP A 1 65 ? -10.031 -21.703 7.809 1 98.88 65 ASP A CA 1
ATOM 507 C C . ASP A 1 65 ? -9.133 -21.516 9.031 1 98.88 65 ASP A C 1
ATOM 509 O O . ASP A 1 65 ? -8.648 -22.484 9.609 1 98.88 65 ASP A O 1
ATOM 513 N N . ALA A 1 66 ? -8.867 -20.297 9.406 1 98.75 66 ALA A N 1
ATOM 514 C CA . ALA A 1 66 ? -8.016 -19.969 10.547 1 98.75 66 ALA A CA 1
ATOM 515 C C . ALA A 1 66 ? -8.758 -20.203 11.859 1 98.75 66 ALA A C 1
ATOM 517 O O . ALA A 1 66 ? -8.133 -20.281 12.922 1 98.75 66 ALA A O 1
ATOM 518 N N . GLY A 1 67 ? -10.102 -20.25 11.812 1 98.75 67 GLY A N 1
ATOM 519 C CA . GLY A 1 67 ? -10.914 -20.438 13 1 98.75 67 GLY A CA 1
ATOM 520 C C . GLY A 1 67 ? -11.023 -19.188 13.852 1 98.75 67 GLY A C 1
ATOM 521 O O . GLY A 1 67 ? -11.055 -19.266 15.086 1 98.75 67 GLY A O 1
ATOM 522 N N . ILE A 1 68 ? -11 -18.031 13.227 1 98.69 68 ILE A N 1
ATOM 523 C CA . ILE A 1 68 ? -11.117 -16.781 13.969 1 98.69 68 ILE A CA 1
ATOM 524 C C . ILE A 1 68 ? -12.172 -15.883 13.328 1 98.69 68 ILE A C 1
ATOM 526 O O . ILE A 1 68 ? -12.711 -16.219 12.266 1 98.69 68 ILE A O 1
ATOM 530 N N . SER A 1 69 ? -12.547 -14.75 13.984 1 98.81 69 SER A N 1
ATOM 531 C CA . SER A 1 69 ? -13.539 -13.805 13.477 1 98.81 69 SER A CA 1
ATOM 532 C C . SER A 1 69 ? -12.883 -12.492 13.055 1 98.81 69 SER A C 1
ATOM 534 O O . SER A 1 69 ? -11.695 -12.281 13.305 1 98.81 69 SER A O 1
ATOM 536 N N . GLY A 1 70 ? -13.625 -11.68 12.43 1 98.88 70 GLY A N 1
ATOM 537 C CA . GLY A 1 70 ? -13.133 -10.367 12.031 1 98.88 70 GLY A CA 1
ATOM 538 C C . GLY A 1 70 ? -12.617 -9.547 13.203 1 98.88 70 GLY A C 1
ATOM 539 O O . GLY A 1 70 ? -11.688 -8.75 13.047 1 98.88 70 GLY A O 1
ATOM 540 N N . GLU A 1 71 ? -13.148 -9.695 14.359 1 98.69 71 GLU A N 1
ATOM 541 C CA . GLU A 1 71 ? -12.766 -8.938 15.555 1 98.69 71 GLU A CA 1
ATOM 542 C C . GLU A 1 71 ? -11.352 -9.281 15.992 1 98.69 71 GLU A C 1
ATOM 544 O O . GLU A 1 71 ? -10.734 -8.539 16.766 1 98.69 71 GLU A O 1
ATOM 549 N N . ASP A 1 72 ? -10.82 -10.414 15.523 1 98.81 72 ASP A N 1
ATOM 550 C CA . ASP A 1 72 ? -9.5 -10.883 15.922 1 98.81 72 ASP A CA 1
ATOM 551 C C . ASP A 1 72 ? -8.422 -10.336 14.992 1 98.81 72 ASP A C 1
ATOM 553 O O . ASP A 1 72 ? -7.227 -10.523 15.242 1 98.81 72 ASP A O 1
ATOM 557 N N . ILE A 1 73 ? -8.844 -9.664 13.93 1 98.94 73 ILE A N 1
ATOM 558 C CA . ILE A 1 73 ? -7.898 -9.133 12.953 1 98.94 73 ILE A CA 1
ATOM 559 C C . ILE A 1 73 ? -7.418 -7.75 13.398 1 98.94 73 ILE A C 1
ATOM 561 O O . ILE A 1 73 ? -8.227 -6.891 13.758 1 98.94 73 ILE A O 1
ATOM 565 N N . ASP A 1 74 ? -6.121 -7.531 13.32 1 98.94 74 ASP A N 1
ATOM 566 C CA . ASP A 1 74 ? -5.535 -6.277 13.781 1 98.94 74 ASP A CA 1
ATOM 567 C C . ASP A 1 74 ? -5.188 -5.363 12.609 1 98.94 74 ASP A C 1
ATOM 569 O O . ASP A 1 74 ? -5.094 -4.148 12.773 1 98.94 74 ASP A O 1
ATOM 573 N N . LEU A 1 75 ? -4.949 -5.914 11.484 1 98.94 75 LEU A N 1
ATOM 574 C CA . LEU A 1 75 ? -4.523 -5.191 10.289 1 98.94 75 LEU A CA 1
ATOM 575 C C . LEU A 1 75 ? -4.957 -5.93 9.023 1 98.94 75 LEU A C 1
ATOM 577 O O . LEU A 1 75 ? -4.855 -7.156 8.953 1 98.94 75 LEU A O 1
ATOM 581 N N . ILE A 1 76 ? -5.469 -5.227 8.055 1 99 76 ILE A N 1
ATOM 582 C CA . ILE A 1 76 ? -5.816 -5.762 6.742 1 99 76 ILE A CA 1
ATOM 583 C C . ILE A 1 76 ? -4.93 -5.129 5.676 1 99 76 ILE A C 1
ATOM 585 O O . ILE A 1 76 ? -4.875 -3.902 5.551 1 99 76 ILE A O 1
ATOM 589 N N . LEU A 1 77 ? -4.223 -5.949 4.938 1 99 77 LEU A N 1
ATOM 590 C CA . LEU A 1 77 ? -3.373 -5.555 3.82 1 99 77 LEU A CA 1
ATOM 591 C C . LEU A 1 77 ? -3.902 -6.125 2.508 1 99 77 LEU A C 1
ATOM 593 O O . LEU A 1 77 ? -4.004 -7.344 2.352 1 99 77 LEU A O 1
ATOM 597 N N . VAL A 1 78 ? -4.184 -5.273 1.529 1 99 78 VAL A N 1
ATOM 598 C CA . VAL A 1 78 ? -4.723 -5.758 0.262 1 99 78 VAL A CA 1
ATOM 599 C C . VAL A 1 78 ? -3.795 -5.352 -0.881 1 99 78 VAL A C 1
ATOM 601 O O . VAL A 1 78 ? -3.518 -4.164 -1.072 1 99 78 VAL A O 1
ATOM 604 N N . ALA A 1 79 ? -3.303 -6.32 -1.576 1 98.94 79 ALA A N 1
ATOM 605 C CA . ALA A 1 79 ? -2.547 -6.09 -2.805 1 98.94 79 ALA A CA 1
ATOM 606 C C . ALA A 1 79 ? -3.465 -6.098 -4.023 1 98.94 79 ALA A C 1
ATOM 608 O O . ALA A 1 79 ? -4.098 -7.109 -4.328 1 98.94 79 ALA A O 1
ATOM 609 N N . THR A 1 80 ? -3.553 -4.973 -4.754 1 98.75 80 THR A N 1
ATOM 610 C CA . THR A 1 80 ? -4.387 -4.887 -5.945 1 98.75 80 THR A CA 1
ATOM 611 C C . THR A 1 80 ? -3.91 -3.762 -6.859 1 98.75 80 THR A C 1
ATOM 613 O O . THR A 1 80 ? -3.34 -2.773 -6.391 1 98.75 80 THR A O 1
ATOM 616 N N . VAL A 1 81 ? -4.109 -3.955 -8.117 1 97.94 81 VAL A N 1
ATOM 617 C CA . VAL A 1 81 ? -3.875 -2.887 -9.086 1 97.94 81 VAL A CA 1
ATOM 618 C C . VAL A 1 81 ? -5.191 -2.494 -9.75 1 97.94 81 VAL A C 1
ATOM 620 O O . VAL A 1 81 ? -5.207 -1.671 -10.672 1 97.94 81 VAL A O 1
ATOM 623 N N . THR A 1 82 ? -6.316 -3.129 -9.344 1 97.94 82 THR A N 1
ATOM 624 C CA . THR A 1 82 ? -7.637 -2.832 -9.891 1 97.94 82 THR A CA 1
ATOM 625 C C . THR A 1 82 ? -8.633 -2.551 -8.773 1 97.94 82 THR A C 1
ATOM 627 O O . THR A 1 82 ? -9.727 -3.127 -8.75 1 97.94 82 THR A O 1
ATOM 630 N N . PRO A 1 83 ? -8.312 -1.677 -7.891 1 98.06 83 PRO A N 1
ATOM 631 C CA . PRO A 1 83 ? -9.281 -1.37 -6.836 1 98.06 83 PRO A CA 1
ATOM 632 C C . PRO A 1 83 ? -10.602 -0.834 -7.383 1 98.06 83 PRO A C 1
ATOM 634 O O . PRO A 1 83 ? -10.68 -0.456 -8.555 1 98.06 83 PRO A O 1
ATOM 637 N N . ASP A 1 84 ? -11.688 -0.849 -6.562 1 96.81 84 ASP A N 1
ATOM 638 C CA . ASP A 1 84 ? -12.984 -0.326 -6.969 1 96.81 84 ASP A CA 1
ATOM 639 C C . ASP A 1 84 ? -12.898 1.158 -7.316 1 96.81 84 ASP A C 1
ATOM 641 O O . ASP A 1 84 ? -13.555 1.621 -8.25 1 96.81 84 ASP A O 1
ATOM 645 N N . ARG A 1 85 ? -12.148 1.862 -6.484 1 95.44 85 ARG A N 1
ATOM 646 C CA . ARG A 1 85 ? -11.891 3.297 -6.578 1 95.44 85 ARG A CA 1
ATOM 647 C C . ARG A 1 85 ? -10.5 3.639 -6.051 1 95.44 85 ARG A C 1
ATOM 649 O O . ARG A 1 85 ? -9.844 2.801 -5.434 1 95.44 85 ARG A O 1
ATOM 656 N N . ALA A 1 86 ? -10.102 4.871 -6.371 1 95.31 86 ALA A N 1
ATOM 657 C CA . ALA A 1 86 ? -8.828 5.324 -5.82 1 95.31 86 ALA A CA 1
ATOM 658 C C . ALA A 1 86 ? -8.859 5.332 -4.293 1 95.31 86 ALA A C 1
ATOM 660 O O . ALA A 1 86 ? -7.863 5.02 -3.643 1 95.31 86 ALA A O 1
ATOM 661 N N . PHE A 1 87 ? -9.906 5.734 -3.713 1 96.75 87 PHE A N 1
ATOM 662 C CA . PHE A 1 87 ? -10.211 5.59 -2.295 1 96.75 87 PHE A CA 1
ATOM 663 C C . PHE A 1 87 ? -11.719 5.621 -2.059 1 96.75 87 PHE A C 1
ATOM 665 O O . PHE A 1 87 ? -12.453 6.242 -2.826 1 96.75 87 PHE A O 1
ATOM 672 N N . PRO A 1 88 ? -12.219 4.926 -1.015 1 97.94 88 PRO A N 1
ATOM 673 C CA . PRO A 1 88 ? -11.477 4.242 0.045 1 97.94 88 PRO A CA 1
ATOM 674 C C . PRO A 1 88 ? -10.742 3 -0.456 1 97.94 88 PRO A C 1
ATOM 676 O O . PRO A 1 88 ? -11.117 2.428 -1.482 1 97.94 88 PRO A O 1
ATOM 679 N N . ALA A 1 89 ? -9.711 2.57 0.344 1 98.38 89 ALA A N 1
ATOM 680 C CA . ALA A 1 89 ? -8.992 1.323 0.101 1 98.38 89 ALA A CA 1
ATOM 681 C C . ALA A 1 89 ? -9.945 0.129 0.119 1 98.38 89 ALA A C 1
ATOM 683 O O . ALA A 1 89 ? -10.922 0.12 0.869 1 98.38 89 ALA A O 1
ATOM 684 N N . VAL A 1 90 ? -9.633 -0.89 -0.699 1 98.88 90 VAL A N 1
ATOM 685 C CA . VAL A 1 90 ? -10.359 -2.15 -0.666 1 98.88 90 VAL A CA 1
ATOM 686 C C . VAL A 1 90 ? -10.32 -2.736 0.744 1 98.88 90 VAL A C 1
ATOM 688 O O . VAL A 1 90 ? -11.297 -3.34 1.199 1 98.88 90 VAL A O 1
ATOM 691 N N . ALA A 1 91 ? -9.273 -2.545 1.431 1 98.94 91 ALA A N 1
ATOM 692 C CA . ALA A 1 91 ? -9.086 -3.031 2.795 1 98.94 91 ALA A CA 1
ATOM 693 C C . ALA A 1 91 ? -10.172 -2.494 3.725 1 98.94 91 ALA A C 1
ATOM 695 O O . ALA A 1 91 ? -10.609 -3.189 4.641 1 98.94 91 ALA A O 1
ATOM 696 N N . CYS A 1 92 ? -10.57 -1.241 3.541 1 98.81 92 CYS A N 1
ATOM 697 C CA . CYS A 1 92 ? -11.617 -0.654 4.371 1 98.81 92 CYS A CA 1
ATOM 698 C C . CYS A 1 92 ? -12.953 -1.334 4.117 1 98.81 92 CYS A C 1
ATOM 700 O O . CYS A 1 92 ? -13.75 -1.501 5.043 1 98.81 92 CYS A O 1
ATOM 702 N N . VAL A 1 93 ? -13.211 -1.705 2.85 1 98.75 93 VAL A N 1
ATOM 703 C CA . VAL A 1 93 ? -14.438 -2.418 2.498 1 98.75 93 VAL A CA 1
ATOM 704 C C . VAL A 1 93 ? -14.461 -3.779 3.189 1 98.75 93 VAL A C 1
ATOM 706 O O . VAL A 1 93 ? -15.477 -4.176 3.764 1 98.75 93 VAL A O 1
ATOM 709 N N . ILE A 1 94 ? -13.312 -4.453 3.133 1 98.94 94 ILE A N 1
ATOM 710 C CA . ILE A 1 94 ? -13.195 -5.746 3.799 1 98.94 94 ILE A CA 1
ATOM 711 C C . ILE A 1 94 ? -13.438 -5.578 5.297 1 98.94 94 ILE A C 1
ATOM 713 O O . ILE A 1 94 ? -14.164 -6.359 5.91 1 98.94 94 ILE A O 1
ATOM 717 N N . GLN A 1 95 ? -12.789 -4.582 5.891 1 98.88 95 GLN A N 1
ATOM 718 C CA . GLN A 1 95 ? -12.859 -4.328 7.328 1 98.88 95 GLN A CA 1
ATOM 719 C C . GLN A 1 95 ? -14.312 -4.25 7.797 1 98.88 95 GLN A C 1
ATOM 721 O O . GLN A 1 95 ? -14.68 -4.863 8.805 1 98.88 95 GLN A O 1
ATOM 726 N N . GLU A 1 96 ? -15.094 -3.486 7.105 1 98.75 96 GLU A N 1
ATOM 727 C CA . GLU A 1 96 ? -16.516 -3.357 7.438 1 98.75 96 GLU A CA 1
ATOM 728 C C . GLU A 1 96 ? -17.25 -4.676 7.219 1 98.75 96 GLU A C 1
ATOM 730 O O . GLU A 1 96 ? -18.016 -5.113 8.086 1 98.75 96 GLU A O 1
ATOM 735 N N . ALA A 1 97 ? -17.031 -5.312 6.078 1 98.81 97 ALA A N 1
ATOM 736 C CA . ALA A 1 97 ? -17.812 -6.469 5.633 1 98.81 97 ALA A CA 1
ATOM 737 C C . ALA A 1 97 ? -17.609 -7.652 6.578 1 98.81 97 ALA A C 1
ATOM 739 O O . ALA A 1 97 ? -18.547 -8.43 6.812 1 98.81 97 ALA A O 1
ATOM 740 N N . ILE A 1 98 ? -16.375 -7.785 7.133 1 98.88 98 ILE A N 1
ATOM 741 C CA . ILE A 1 98 ? -16.109 -8.977 7.934 1 98.88 98 ILE A CA 1
ATOM 742 C C . ILE A 1 98 ? -16.188 -8.625 9.422 1 98.88 98 ILE A C 1
ATOM 744 O O . ILE A 1 98 ? -15.859 -9.461 10.273 1 98.88 98 ILE A O 1
ATOM 748 N N . GLY A 1 99 ? -16.5 -7.41 9.758 1 98.69 99 GLY A N 1
ATOM 749 C CA . GLY A 1 99 ? -16.656 -7.004 11.148 1 98.69 99 GLY A CA 1
ATOM 750 C C . GLY A 1 99 ? -15.344 -6.832 11.875 1 98.69 99 GLY A C 1
ATOM 751 O O . GLY A 1 99 ? -15.25 -7.117 13.07 1 98.69 99 GLY A O 1
ATOM 752 N N . ALA A 1 100 ? -14.297 -6.488 11.172 1 98.75 100 ALA A N 1
ATOM 753 C CA . ALA A 1 100 ? -12.984 -6.281 11.781 1 98.75 100 ALA A CA 1
ATOM 754 C C . ALA A 1 100 ? -12.883 -4.891 12.391 1 98.75 100 ALA A C 1
ATOM 756 O O . ALA A 1 100 ? -12.016 -4.098 12.008 1 98.75 100 ALA A O 1
ATOM 757 N N . LYS A 1 101 ? -13.531 -4.59 13.406 1 97 101 LYS A N 1
ATOM 758 C CA . LYS A 1 101 ? -13.758 -3.26 13.969 1 97 101 LYS A CA 1
ATOM 759 C C . LYS A 1 101 ? -12.477 -2.682 14.555 1 97 101 LYS A C 1
ATOM 761 O O . LYS A 1 101 ? -12.336 -1.462 14.672 1 97 101 LYS A O 1
ATOM 766 N N . HIS A 1 102 ? -11.555 -3.49 14.883 1 96.81 102 HIS A N 1
ATOM 767 C CA . HIS A 1 102 ? -10.336 -3.029 15.555 1 96.81 102 HIS A CA 1
ATOM 768 C C . HIS A 1 102 ? -9.164 -2.975 14.578 1 96.81 102 HIS A C 1
ATOM 770 O O . HIS A 1 102 ? -8.07 -2.545 14.945 1 96.81 102 HIS A O 1
ATOM 776 N N . ALA A 1 103 ? -9.398 -3.346 13.359 1 98.81 103 ALA A N 1
ATOM 777 C CA . ALA A 1 103 ? -8.297 -3.514 12.422 1 98.81 103 ALA A CA 1
ATOM 778 C C . ALA A 1 103 ? -7.949 -2.191 11.742 1 98.81 103 ALA A C 1
ATOM 780 O O . ALA A 1 103 ? -8.836 -1.453 11.312 1 98.81 103 ALA A O 1
ATOM 781 N N . ALA A 1 104 ? -6.668 -1.823 11.703 1 98.88 104 ALA A N 1
ATOM 782 C CA . ALA A 1 104 ? -6.207 -0.877 10.688 1 98.88 104 ALA A CA 1
ATOM 783 C C . ALA A 1 104 ? -6.355 -1.462 9.289 1 98.88 104 ALA A C 1
ATOM 785 O O . ALA A 1 104 ? -6.48 -2.678 9.125 1 98.88 104 ALA A O 1
ATOM 786 N N . ALA A 1 105 ? -6.406 -0.618 8.258 1 98.88 105 ALA A N 1
ATOM 787 C CA . ALA A 1 105 ? -6.676 -1.098 6.906 1 98.88 105 ALA A CA 1
ATOM 788 C C . ALA A 1 105 ? -5.941 -0.254 5.867 1 98.88 105 ALA A C 1
ATOM 790 O O . ALA A 1 105 ? -6.031 0.976 5.883 1 98.88 105 ALA A O 1
ATOM 791 N N . MET A 1 106 ? -5.188 -0.899 4.973 1 98.81 106 MET A N 1
ATOM 792 C CA . MET A 1 106 ? -4.551 -0.193 3.865 1 98.81 106 MET A CA 1
ATOM 793 C C . MET A 1 106 ? -4.355 -1.119 2.668 1 98.81 106 MET A C 1
ATOM 795 O O . MET A 1 106 ? -4.266 -2.338 2.83 1 98.81 106 MET A O 1
ATOM 799 N N . ASP A 1 107 ? -4.363 -0.578 1.511 1 98.81 107 ASP A N 1
ATOM 800 C CA . ASP A 1 107 ? -3.939 -1.282 0.304 1 98.81 107 ASP A CA 1
ATOM 801 C C . ASP A 1 107 ? -2.449 -1.08 0.043 1 98.81 107 ASP A C 1
ATOM 803 O O . ASP A 1 107 ? -1.858 -0.104 0.511 1 98.81 107 ASP A O 1
ATOM 807 N N . LEU A 1 108 ? -1.803 -2.012 -0.548 1 98.5 108 LEU A N 1
ATOM 808 C CA . LEU A 1 108 ? -0.441 -1.832 -1.041 1 98.5 108 LEU A CA 1
ATOM 809 C C . LEU A 1 108 ? -0.341 -2.217 -2.514 1 98.5 108 LEU A C 1
ATOM 811 O O . LEU A 1 108 ? -1.142 -3.016 -3.006 1 98.5 108 LEU A O 1
ATOM 815 N N . SER A 1 109 ? 0.55 -1.605 -3.23 1 98.12 109 SER A N 1
ATOM 816 C CA . SER A 1 109 ? 0.684 -1.83 -4.664 1 98.12 109 SER A CA 1
ATOM 817 C C . SER A 1 109 ? 2.125 -2.16 -5.043 1 98.12 109 SER A C 1
ATOM 819 O O . SER A 1 109 ? 3.004 -1.301 -4.957 1 98.12 109 SER A O 1
ATOM 821 N N . ALA A 1 110 ? 2.365 -3.357 -5.434 1 98.38 110 ALA A N 1
ATOM 822 C CA . ALA A 1 110 ? 3.562 -3.885 -6.082 1 98.38 110 ALA A CA 1
ATOM 823 C C . ALA A 1 110 ? 3.199 -4.844 -7.211 1 98.38 110 ALA A C 1
ATOM 825 O O . ALA A 1 110 ? 3.834 -5.887 -7.375 1 98.38 110 ALA A O 1
ATOM 826 N N . ALA A 1 111 ? 2.121 -4.547 -7.871 1 97.25 111 ALA A N 1
ATOM 827 C CA . ALA A 1 111 ? 1.584 -5.324 -8.984 1 97.25 111 ALA A CA 1
ATOM 828 C C . ALA A 1 111 ? 1.459 -6.801 -8.617 1 97.25 111 ALA A C 1
ATOM 830 O O . ALA A 1 111 ? 0.95 -7.137 -7.547 1 97.25 111 ALA A O 1
ATOM 831 N N . CYS A 1 112 ? 1.831 -7.699 -9.547 1 98.12 112 CYS A N 1
ATOM 832 C CA . CYS A 1 112 ? 1.587 -9.125 -9.359 1 98.12 112 CYS A CA 1
ATOM 833 C C . CYS A 1 112 ? 2.385 -9.672 -8.188 1 98.12 112 CYS A C 1
ATOM 835 O O . CYS A 1 112 ? 2.064 -10.734 -7.648 1 98.12 112 CYS A O 1
ATOM 837 N N . ALA A 1 113 ? 3.418 -8.984 -7.797 1 98.56 113 ALA A N 1
ATOM 838 C CA . ALA A 1 113 ? 4.227 -9.414 -6.66 1 98.56 113 ALA A CA 1
ATOM 839 C C . ALA A 1 113 ? 3.621 -8.938 -5.344 1 98.56 113 ALA A C 1
ATOM 841 O O . ALA A 1 113 ? 4.129 -9.266 -4.266 1 98.56 113 ALA A O 1
ATOM 842 N N . GLY A 1 114 ? 2.547 -8.211 -5.41 1 98.75 114 GLY A N 1
ATOM 843 C CA . GLY A 1 114 ? 1.986 -7.488 -4.281 1 98.75 114 GLY A CA 1
ATOM 844 C C . GLY A 1 114 ? 1.646 -8.391 -3.107 1 98.75 114 GLY A C 1
ATOM 845 O O . GLY A 1 114 ? 1.815 -8 -1.949 1 98.75 114 GLY A O 1
ATOM 846 N N . PHE A 1 115 ? 1.18 -9.578 -3.363 1 98.88 115 PHE A N 1
ATOM 847 C CA . PHE A 1 115 ? 0.78 -10.5 -2.307 1 98.88 115 PHE A CA 1
ATOM 848 C C . PHE A 1 115 ? 1.954 -10.812 -1.387 1 98.88 115 PHE A C 1
ATOM 850 O O . PHE A 1 115 ? 1.817 -10.773 -0.162 1 98.88 115 PHE A O 1
ATOM 857 N N . MET A 1 116 ? 3.119 -11.078 -1.917 1 98.94 116 MET A N 1
ATOM 858 C CA . MET A 1 116 ? 4.297 -11.391 -1.11 1 98.94 116 MET A CA 1
ATOM 859 C C . MET A 1 116 ? 4.777 -10.164 -0.344 1 98.94 116 MET A C 1
ATOM 861 O O . MET A 1 116 ? 5.258 -10.281 0.784 1 98.94 116 MET A O 1
ATOM 865 N N . TYR A 1 117 ? 4.672 -8.977 -1.004 1 98.94 117 TYR A N 1
ATOM 866 C CA . TYR A 1 117 ? 4.957 -7.75 -0.268 1 98.94 117 TYR A CA 1
ATOM 867 C C . TYR A 1 117 ? 4.047 -7.621 0.948 1 98.94 117 TYR A C 1
ATOM 869 O O . TYR A 1 117 ? 4.496 -7.227 2.027 1 98.94 117 TYR A O 1
ATOM 877 N N . GLY A 1 118 ? 2.76 -7.957 0.761 1 98.94 118 GLY A N 1
ATOM 878 C CA . GLY A 1 118 ? 1.816 -7.973 1.868 1 98.94 118 GLY A CA 1
ATOM 879 C C . GLY A 1 118 ? 2.178 -8.977 2.945 1 98.94 118 GLY A C 1
ATOM 880 O O . GLY A 1 118 ? 2.139 -8.656 4.137 1 98.94 118 GLY A O 1
ATOM 881 N N . MET A 1 119 ? 2.592 -10.188 2.588 1 98.94 119 MET A N 1
ATOM 882 C CA . MET A 1 119 ? 2.988 -11.234 3.525 1 98.94 119 MET A CA 1
ATOM 883 C C . MET A 1 119 ? 4.141 -10.766 4.406 1 98.94 119 MET A C 1
ATOM 885 O O . MET A 1 119 ? 4.102 -10.93 5.629 1 98.94 119 MET A O 1
ATOM 889 N N . ILE A 1 120 ? 5.117 -10.18 3.775 1 98.94 120 ILE A N 1
ATOM 890 C CA . ILE A 1 120 ? 6.328 -9.82 4.504 1 98.94 120 ILE A CA 1
ATOM 891 C C . ILE A 1 120 ? 6.062 -8.602 5.375 1 98.94 120 ILE A C 1
ATOM 893 O O . ILE A 1 120 ? 6.59 -8.492 6.484 1 98.94 120 ILE A O 1
ATOM 897 N N . THR A 1 121 ? 5.215 -7.668 4.855 1 98.94 121 THR A N 1
ATOM 898 C CA . THR A 1 121 ? 4.785 -6.562 5.703 1 98.94 121 THR A CA 1
ATOM 899 C C . THR A 1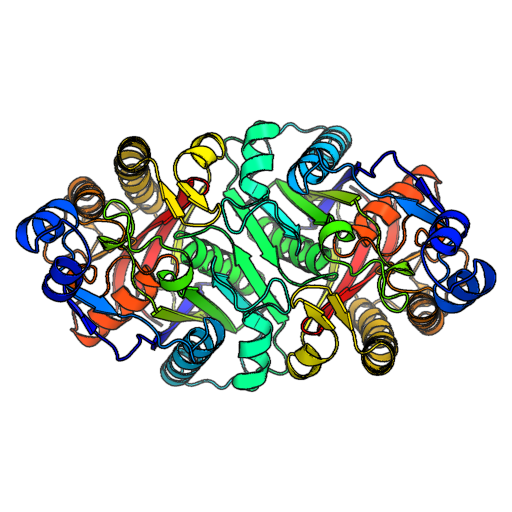 121 ? 4.066 -7.082 6.949 1 98.94 121 THR A C 1
ATOM 901 O O . THR A 1 121 ? 4.367 -6.66 8.062 1 98.94 121 THR A O 1
ATOM 904 N N . ALA A 1 122 ? 3.162 -8.016 6.746 1 98.94 122 ALA A N 1
ATOM 905 C CA . ALA A 1 122 ? 2.457 -8.633 7.867 1 98.94 122 ALA A CA 1
ATOM 906 C C . ALA A 1 122 ? 3.438 -9.266 8.852 1 98.94 122 ALA A C 1
ATOM 908 O O . ALA A 1 122 ? 3.303 -9.102 10.062 1 98.94 122 ALA A O 1
ATOM 909 N N . GLN A 1 123 ? 4.395 -9.969 8.352 1 98.94 123 GLN A N 1
ATOM 910 C CA . GLN A 1 123 ? 5.395 -10.633 9.188 1 98.94 123 GLN A CA 1
ATOM 911 C C . GLN A 1 123 ? 6.109 -9.633 10.086 1 98.94 123 GLN A C 1
ATOM 913 O O . GLN A 1 123 ? 6.387 -9.93 11.25 1 98.94 123 GLN A O 1
ATOM 918 N N . GLN A 1 124 ? 6.457 -8.43 9.547 1 98.94 124 GLN A N 1
ATOM 919 C CA . GLN A 1 124 ? 7.156 -7.438 10.352 1 98.94 124 GLN A CA 1
ATOM 920 C C . GLN A 1 124 ? 6.309 -6.988 11.531 1 98.94 124 GLN A C 1
ATOM 922 O O . GLN A 1 124 ? 6.793 -6.918 12.664 1 98.94 124 GLN A O 1
ATOM 927 N N . PHE A 1 125 ? 5.023 -6.656 11.258 1 98.94 125 PHE A N 1
ATOM 928 C CA . PHE A 1 125 ? 4.125 -6.188 12.305 1 98.94 125 PHE A CA 1
ATOM 929 C C . PHE A 1 125 ? 3.965 -7.242 13.391 1 98.94 125 PHE A C 1
ATOM 931 O O . PHE A 1 125 ? 3.836 -6.91 14.57 1 98.94 125 PHE A O 1
ATOM 938 N N . ILE A 1 126 ? 3.914 -8.461 13.016 1 98.88 126 ILE A N 1
ATOM 939 C CA . ILE A 1 126 ? 3.699 -9.547 13.961 1 98.88 126 ILE A CA 1
ATOM 940 C C . ILE A 1 126 ? 4.977 -9.797 14.758 1 98.88 126 ILE A C 1
ATOM 942 O O . ILE A 1 126 ? 4.93 -9.977 15.977 1 98.88 126 ILE A O 1
ATOM 946 N N . GLN A 1 127 ? 6.125 -9.781 14.109 1 98.5 127 GLN A N 1
ATOM 947 C CA . GLN A 1 127 ? 7.402 -10.086 14.742 1 98.5 127 GLN A CA 1
ATOM 948 C C . GLN A 1 127 ? 7.777 -9.023 15.766 1 98.5 127 GLN A C 1
ATOM 950 O O . GLN A 1 127 ? 8.438 -9.312 16.766 1 98.5 127 GLN A O 1
ATOM 955 N N . THR A 1 128 ? 7.367 -7.773 15.523 1 98.19 128 THR A N 1
ATOM 956 C CA . THR A 1 128 ? 7.656 -6.703 16.484 1 98.19 128 THR A CA 1
ATOM 957 C C . THR A 1 128 ? 6.715 -6.777 17.672 1 98.19 128 THR A C 1
ATOM 959 O O . THR A 1 128 ? 6.914 -6.078 18.672 1 98.19 128 THR A O 1
ATOM 962 N N . GLY A 1 129 ? 5.648 -7.605 17.562 1 98.19 129 GLY A N 1
ATOM 963 C CA . GLY A 1 129 ? 4.648 -7.707 18.609 1 98.19 129 GLY A CA 1
ATOM 964 C C . GLY A 1 129 ? 3.561 -6.656 18.5 1 98.19 129 GLY A C 1
ATOM 965 O O . GLY A 1 129 ? 2.709 -6.547 19.391 1 98.19 129 GLY A O 1
ATOM 966 N N . THR A 1 130 ? 3.535 -5.895 17.453 1 98.44 130 THR A N 1
ATOM 967 C CA . THR A 1 130 ? 2.564 -4.824 17.25 1 98.44 130 THR A CA 1
ATOM 968 C C . THR A 1 130 ? 1.163 -5.391 17.062 1 98.44 130 THR A C 1
ATOM 970 O O . THR A 1 130 ? 0.196 -4.883 17.625 1 98.44 130 THR A O 1
ATOM 973 N N . TYR A 1 131 ? 1.043 -6.352 16.172 1 98.81 131 TYR A N 1
ATOM 974 C CA . TYR A 1 131 ? -0.229 -6.996 15.852 1 98.81 131 TYR A CA 1
ATOM 975 C C . TYR A 1 131 ? -0.113 -8.508 15.961 1 98.81 131 TYR A C 1
ATOM 977 O O . TYR A 1 131 ? 0.981 -9.062 15.844 1 98.81 131 TYR A O 1
ATOM 985 N N . LYS A 1 132 ? -1.198 -9.172 16.203 1 98.81 132 LYS A N 1
ATOM 986 C CA . LYS A 1 132 ? -1.22 -10.625 16.391 1 98.81 132 LYS A CA 1
ATOM 987 C C . LYS A 1 132 ? -1.681 -11.336 15.125 1 98.81 132 LYS A C 1
ATOM 989 O O . LYS A 1 132 ? -1.048 -12.289 14.68 1 98.81 132 LYS A O 1
ATOM 994 N N . ASN A 1 133 ? -2.84 -10.938 14.586 1 98.94 133 ASN A N 1
ATOM 995 C CA . ASN A 1 133 ? -3.416 -11.516 13.375 1 98.94 133 ASN A CA 1
ATOM 996 C C . ASN A 1 133 ? -3.561 -10.469 12.273 1 98.94 133 ASN A C 1
ATOM 998 O O . ASN A 1 133 ? -4.234 -9.453 12.453 1 98.94 133 ASN A O 1
ATOM 1002 N N . VAL A 1 134 ? -2.955 -10.758 11.133 1 99 134 VAL A N 1
ATOM 1003 C CA . VAL A 1 134 ? -3.023 -9.844 10 1 99 134 VAL A CA 1
ATOM 1004 C C . VAL A 1 134 ? -3.646 -10.555 8.797 1 99 134 VAL A C 1
ATOM 1006 O O . VAL A 1 134 ? -3.258 -11.68 8.461 1 99 134 VAL A O 1
ATOM 1009 N N . LEU A 1 135 ? -4.645 -9.953 8.211 1 99 135 LEU A N 1
ATOM 1010 C CA . LEU A 1 135 ? -5.254 -10.453 6.98 1 99 135 LEU A CA 1
ATOM 1011 C C . LEU A 1 135 ? -4.555 -9.875 5.754 1 99 135 LEU A C 1
ATOM 1013 O O . LEU A 1 135 ? -4.449 -8.648 5.613 1 99 135 LEU A O 1
ATOM 1017 N N . VAL A 1 136 ? -4.027 -10.766 4.934 1 99 136 VAL A N 1
ATOM 1018 C CA . VAL A 1 136 ? -3.379 -10.375 3.686 1 99 136 VAL A CA 1
ATOM 1019 C C . VAL A 1 136 ? -4.188 -10.898 2.5 1 99 136 VAL A C 1
ATOM 1021 O O . VAL A 1 136 ? -4.484 -12.094 2.416 1 99 136 VAL A O 1
ATOM 1024 N N . VAL A 1 137 ? -4.5 -9.992 1.53 1 99 137 VAL A N 1
ATOM 1025 C CA . VAL A 1 137 ? -5.367 -10.367 0.416 1 99 137 VAL A CA 1
ATOM 1026 C C . VAL A 1 137 ? -4.738 -9.914 -0.9 1 99 137 VAL A C 1
ATOM 1028 O O . VAL A 1 137 ? -4.211 -8.805 -0.992 1 99 137 VAL A O 1
ATOM 1031 N N . GLY A 1 138 ? -4.621 -10.773 -1.842 1 98.94 138 GLY A N 1
ATOM 1032 C CA . GLY A 1 138 ? -4.469 -10.406 -3.24 1 98.94 138 GLY A CA 1
ATOM 1033 C C . GLY A 1 138 ? -5.766 -10.492 -4.023 1 98.94 138 GLY A C 1
ATOM 1034 O O . GLY A 1 138 ? -6.449 -11.523 -3.988 1 98.94 138 GLY A O 1
ATOM 1035 N N . SER A 1 139 ? -6.141 -9.43 -4.711 1 98.94 139 SER A N 1
ATOM 1036 C CA . SER A 1 139 ? -7.387 -9.414 -5.473 1 98.94 139 SER A CA 1
ATOM 1037 C C . SER A 1 139 ? -7.281 -8.492 -6.684 1 98.94 139 SER A C 1
ATOM 1039 O O . SER A 1 139 ? -6.945 -7.316 -6.547 1 98.94 139 SER A O 1
ATOM 1041 N N . ASP A 1 140 ? -7.617 -9.078 -7.859 1 98.81 140 ASP A N 1
ATOM 1042 C CA . ASP A 1 140 ? -7.613 -8.25 -9.062 1 98.81 140 ASP A CA 1
ATOM 1043 C C . ASP A 1 140 ? -8.711 -8.68 -10.031 1 98.81 140 ASP A C 1
ATOM 1045 O O . ASP A 1 140 ? -8.953 -9.875 -10.211 1 98.81 140 ASP A O 1
ATOM 1049 N N . LYS A 1 141 ? -9.375 -7.762 -10.516 1 98.56 141 LYS A N 1
ATOM 1050 C CA . LYS A 1 141 ? -10.273 -7.898 -11.656 1 98.56 141 LYS A CA 1
ATOM 1051 C C . LYS A 1 141 ? -9.625 -7.367 -12.93 1 98.56 141 LYS A C 1
ATOM 1053 O O . LYS A 1 141 ? -10.008 -6.305 -13.43 1 98.56 141 LYS A O 1
ATOM 1058 N N . LEU A 1 142 ? -8.734 -8.094 -13.5 1 98.12 142 LEU A N 1
ATOM 1059 C CA . LEU A 1 142 ? -7.895 -7.629 -14.602 1 98.12 142 LEU A CA 1
ATOM 1060 C C . LEU A 1 142 ? -8.695 -7.516 -15.891 1 98.12 142 LEU A C 1
ATOM 1062 O O . LEU A 1 142 ? -8.336 -6.746 -16.781 1 98.12 142 LEU A O 1
ATOM 1066 N N . SER A 1 143 ? -9.758 -8.242 -15.938 1 97 143 SER A N 1
ATOM 1067 C CA . SER A 1 143 ? -10.625 -8.195 -17.109 1 97 143 SER A CA 1
ATOM 1068 C C . SER A 1 143 ? -11.102 -6.777 -17.406 1 97 143 SER A C 1
ATOM 1070 O O . SER A 1 143 ? -11.461 -6.453 -18.531 1 97 143 SER A O 1
ATOM 1072 N N . LYS A 1 144 ? -11.031 -5.922 -16.406 1 96 144 LYS A N 1
ATOM 1073 C CA . LYS A 1 144 ? -11.508 -4.555 -16.578 1 96 144 LYS A CA 1
ATOM 1074 C C . LYS A 1 144 ? -10.453 -3.678 -17.234 1 96 144 LYS A C 1
ATOM 1076 O O . LYS A 1 144 ? -10.75 -2.584 -17.719 1 96 144 LYS A O 1
ATOM 1081 N N . ILE A 1 145 ? -9.227 -4.164 -17.266 1 96.81 145 ILE A N 1
ATOM 1082 C CA . ILE A 1 145 ? -8.18 -3.264 -17.734 1 96.81 145 ILE A CA 1
ATOM 1083 C C . ILE A 1 145 ? -7.422 -3.914 -18.891 1 96.81 145 ILE A C 1
ATOM 1085 O O . ILE A 1 145 ? -6.301 -3.512 -19.203 1 96.81 145 ILE A O 1
ATOM 1089 N N . VAL A 1 146 ? -7.934 -4.914 -19.5 1 96.88 146 VAL A N 1
ATOM 1090 C CA . VAL A 1 146 ? -7.324 -5.516 -20.688 1 96.88 146 VAL A CA 1
ATOM 1091 C C . VAL A 1 146 ? -8.055 -5.039 -21.938 1 96.88 146 VAL A C 1
ATOM 1093 O O . VAL A 1 146 ? -9.258 -4.781 -21.906 1 96.88 146 VAL A O 1
ATOM 1096 N N . ASP A 1 147 ? -7.32 -4.844 -23.031 1 96.62 147 ASP A N 1
ATOM 1097 C CA . ASP A 1 147 ? -7.906 -4.645 -24.344 1 96.62 147 ASP A CA 1
ATOM 1098 C C . ASP A 1 147 ? -8.266 -5.977 -25 1 96.62 147 ASP A C 1
ATOM 1100 O O . ASP A 1 147 ? -7.398 -6.676 -25.516 1 96.62 147 ASP A O 1
ATOM 1104 N N . TRP A 1 148 ? -9.492 -6.281 -25.062 1 95.62 148 TRP A N 1
ATOM 1105 C CA . TRP A 1 148 ? -9.969 -7.586 -25.516 1 95.62 148 TRP A CA 1
ATOM 1106 C C . TRP A 1 148 ? -9.773 -7.742 -27.031 1 95.62 148 TRP A C 1
ATOM 1108 O O . TRP A 1 148 ? -9.953 -8.828 -27.578 1 95.62 148 TRP A O 1
ATOM 1118 N N . ASN A 1 149 ? -9.289 -6.742 -27.609 1 93.25 149 ASN A N 1
ATOM 1119 C CA . ASN A 1 149 ? -8.961 -6.832 -29.031 1 93.25 149 ASN A CA 1
ATOM 1120 C C . ASN A 1 149 ? -7.473 -7.074 -29.25 1 93.25 149 ASN A C 1
ATOM 1122 O O . ASN A 1 149 ? -7.023 -7.215 -30.391 1 93.25 149 ASN A O 1
ATOM 1126 N N . ASP A 1 150 ? -6.75 -7.047 -28.219 1 93.81 150 ASP A N 1
ATOM 1127 C CA . ASP A 1 150 ? -5.312 -7.293 -28.266 1 93.81 150 ASP A CA 1
ATOM 1128 C C . ASP A 1 150 ? -4.969 -8.672 -27.703 1 93.81 150 ASP A C 1
ATOM 1130 O O . ASP A 1 150 ? -4.871 -8.836 -26.484 1 93.81 150 ASP A O 1
ATOM 1134 N N . ARG A 1 151 ? -4.633 -9.594 -28.531 1 93.81 151 ARG A N 1
ATOM 1135 C CA . ARG A 1 151 ? -4.414 -10.961 -28.062 1 93.81 151 ARG A CA 1
ATOM 1136 C C . ARG A 1 151 ? -3.117 -11.078 -27.281 1 93.81 151 ARG A C 1
ATOM 1138 O O . ARG A 1 151 ? -2.898 -12.062 -26.562 1 93.81 151 ARG A O 1
ATOM 1145 N N . ASN A 1 152 ? -2.221 -10.07 -27.391 1 92.5 152 ASN A N 1
ATOM 1146 C CA . ASN A 1 152 ? -0.946 -10.109 -26.688 1 92.5 152 ASN A CA 1
ATOM 1147 C C . ASN A 1 152 ? -1.145 -10.07 -25.172 1 92.5 152 ASN A C 1
ATOM 1149 O O . ASN A 1 152 ? -0.285 -10.531 -24.406 1 92.5 152 ASN A O 1
ATOM 1153 N N . THR A 1 153 ? -2.242 -9.5 -24.719 1 94.81 153 THR A N 1
ATOM 1154 C CA . THR A 1 153 ? -2.49 -9.375 -23.281 1 94.81 153 THR A CA 1
ATOM 1155 C C . THR A 1 153 ? -3.818 -10.031 -22.906 1 94.81 153 THR A C 1
ATOM 1157 O O . THR A 1 153 ? -3.932 -10.656 -21.859 1 94.81 153 THR A O 1
ATOM 1160 N N . ALA A 1 154 ? -4.754 -9.969 -23.797 1 95.94 154 ALA A N 1
ATOM 1161 C CA . ALA A 1 154 ? -6.117 -10.383 -23.484 1 95.94 154 ALA A CA 1
ATOM 1162 C C . ALA A 1 154 ? -6.168 -11.867 -23.125 1 95.94 154 ALA A C 1
ATOM 1164 O O . ALA A 1 154 ? -6.984 -12.281 -22.297 1 95.94 154 ALA A O 1
ATOM 1165 N N . VAL A 1 155 ? -5.324 -12.648 -23.656 1 97.38 155 VAL A N 1
ATOM 1166 C CA . VAL A 1 155 ? -5.41 -14.094 -23.5 1 97.38 155 VAL A CA 1
ATOM 1167 C C . VAL A 1 155 ? -4.742 -14.516 -22.188 1 97.38 155 VAL A C 1
ATOM 1169 O O . VAL A 1 155 ? -4.852 -15.672 -21.766 1 97.38 155 VAL A O 1
ATOM 1172 N N . LEU A 1 156 ? -4.125 -13.609 -21.453 1 97.88 156 LEU A N 1
ATOM 1173 C CA . LEU A 1 156 ? -3.277 -13.945 -20.312 1 97.88 156 LEU A CA 1
ATOM 1174 C C . LEU A 1 156 ? -4.07 -13.898 -19.016 1 97.88 156 LEU A C 1
ATOM 1176 O O . LEU A 1 156 ? -3.805 -14.672 -18.094 1 97.88 156 LEU A O 1
ATOM 1180 N N . PHE A 1 157 ? -5.012 -12.984 -18.922 1 98.25 157 PHE A N 1
ATOM 1181 C CA . PHE A 1 157 ? -5.395 -12.547 -17.594 1 98.25 157 PHE A CA 1
ATOM 1182 C C . PHE A 1 157 ? -6.758 -13.109 -17.203 1 98.25 157 PHE A C 1
ATOM 1184 O O . PHE A 1 157 ? -7.625 -13.281 -18.062 1 98.25 157 PHE A O 1
ATOM 1191 N N . GLY A 1 158 ? -6.941 -13.406 -16 1 98.5 158 GLY A N 1
ATOM 1192 C CA . GLY A 1 158 ? -8.188 -13.75 -15.336 1 98.5 158 GLY A CA 1
ATOM 1193 C C . GLY A 1 158 ? -8.43 -12.953 -14.07 1 98.5 158 GLY A C 1
ATOM 1194 O O . GLY A 1 158 ? -7.598 -12.133 -13.672 1 98.5 158 GLY A O 1
ATOM 1195 N N . ASP A 1 159 ? -9.602 -13.164 -13.492 1 98.81 159 ASP A N 1
ATOM 1196 C CA . ASP A 1 159 ? -10 -12.461 -12.273 1 98.81 159 ASP A CA 1
ATOM 1197 C C . ASP A 1 159 ? -10.016 -13.406 -11.078 1 98.81 159 ASP A C 1
ATOM 1199 O O . ASP A 1 159 ? -10.297 -14.594 -11.219 1 98.81 159 ASP A O 1
ATOM 1203 N N . GLY A 1 160 ? -9.719 -12.828 -9.859 1 98.88 160 GLY A N 1
ATOM 1204 C CA . GLY A 1 160 ? -9.812 -13.641 -8.656 1 98.88 160 GLY A CA 1
ATOM 1205 C C . GLY A 1 160 ? -9.258 -12.945 -7.426 1 98.88 160 GLY A C 1
ATOM 1206 O O . GLY A 1 160 ? -8.773 -11.812 -7.508 1 98.88 160 GLY A O 1
ATOM 1207 N N . ALA A 1 161 ? -9.445 -13.641 -6.336 1 98.94 161 ALA A N 1
ATOM 1208 C CA . ALA A 1 161 ? -8.914 -13.18 -5.055 1 98.94 161 ALA A CA 1
ATOM 1209 C C . ALA A 1 161 ? -8.422 -14.359 -4.215 1 98.94 161 ALA A C 1
ATOM 1211 O O . ALA A 1 161 ? -8.992 -15.445 -4.266 1 98.94 161 ALA A O 1
ATOM 1212 N N . GLY A 1 162 ? -7.367 -14.203 -3.553 1 98.94 162 GLY A N 1
ATOM 1213 C CA . GLY A 1 162 ? -6.852 -15.078 -2.512 1 98.94 162 GLY A CA 1
ATOM 1214 C C . GLY A 1 162 ? -6.492 -14.336 -1.235 1 98.94 162 GLY A C 1
ATOM 1215 O O . GLY A 1 162 ? -6.062 -13.18 -1.279 1 98.94 162 GLY A O 1
ATOM 1216 N N . ALA A 1 163 ? -6.672 -14.969 -0.097 1 99 163 ALA A N 1
ATOM 1217 C CA . ALA A 1 163 ? -6.457 -14.344 1.203 1 99 163 ALA A CA 1
ATOM 1218 C C . ALA A 1 163 ? -5.809 -15.312 2.184 1 99 163 ALA A C 1
ATOM 1220 O O . ALA A 1 163 ? -6.07 -16.516 2.137 1 99 163 ALA A O 1
ATOM 1221 N N . ILE A 1 164 ? -4.996 -14.773 3.061 1 99 164 ILE A N 1
ATOM 1222 C CA . ILE A 1 164 ? -4.438 -15.555 4.152 1 99 164 ILE A CA 1
ATOM 1223 C C . ILE A 1 164 ? -4.527 -14.766 5.457 1 99 164 ILE A C 1
ATOM 1225 O O . ILE A 1 164 ? -4.516 -13.531 5.445 1 99 164 ILE A O 1
ATOM 1229 N N . VAL A 1 165 ? -4.691 -15.43 6.539 1 99 165 VAL A N 1
ATOM 1230 C CA . VAL A 1 165 ? -4.469 -14.891 7.875 1 99 165 VAL A CA 1
ATOM 1231 C C . VAL A 1 165 ? -3.072 -15.273 8.367 1 99 165 VAL A C 1
ATOM 1233 O O . VAL A 1 165 ? -2.729 -16.453 8.398 1 99 165 VAL A O 1
ATOM 1236 N N . MET A 1 166 ? -2.275 -14.336 8.703 1 98.94 166 MET A N 1
ATOM 1237 C CA . MET A 1 166 ? -0.929 -14.586 9.211 1 98.94 166 MET A CA 1
ATOM 1238 C C . MET A 1 166 ? -0.866 -14.359 10.719 1 98.94 166 MET A C 1
ATOM 1240 O O . MET A 1 166 ? -1.512 -13.445 11.242 1 98.94 166 MET A O 1
ATOM 1244 N N . GLY A 1 167 ? -0.118 -15.086 11.398 1 98.88 167 GLY A N 1
ATOM 1245 C CA . GLY A 1 167 ? 0.102 -15 12.828 1 98.88 167 GLY A CA 1
ATOM 1246 C C . GLY A 1 167 ? 1.227 -15.898 13.312 1 98.88 167 GLY A C 1
ATOM 1247 O O . GLY A 1 167 ? 2.002 -16.422 12.516 1 98.88 167 GLY A O 1
ATOM 1248 N N . ALA A 1 168 ? 1.354 -16.047 14.594 1 98.69 168 ALA A N 1
ATOM 1249 C CA . ALA A 1 168 ? 2.387 -16.875 15.195 1 98.69 168 ALA A CA 1
ATOM 1250 C C . ALA A 1 168 ? 2.133 -18.359 14.898 1 98.69 168 ALA A C 1
ATOM 1252 O O . ALA A 1 168 ? 0.994 -18.828 14.969 1 98.69 168 ALA A O 1
ATOM 1253 N N . VAL A 1 169 ? 3.201 -19.016 14.516 1 98.5 169 VAL A N 1
ATOM 1254 C CA . VAL A 1 169 ? 3.121 -20.453 14.273 1 98.5 169 VAL A CA 1
ATOM 1255 C C . VAL A 1 169 ? 4.203 -21.172 15.086 1 98.5 169 VAL A C 1
ATOM 1257 O O . VAL A 1 169 ? 5.023 -20.531 15.742 1 98.5 169 VAL A O 1
ATOM 1260 N N . SER A 1 170 ? 4.191 -22.5 15.055 1 97.44 170 SER A N 1
ATOM 1261 C CA . SER A 1 170 ? 5.117 -23.297 15.836 1 97.44 170 SER A CA 1
ATOM 1262 C C . SER A 1 170 ? 6.547 -23.156 15.336 1 97.44 170 SER A C 1
ATOM 1264 O O . SER A 1 170 ? 6.77 -22.719 14.203 1 97.44 170 SER A O 1
ATOM 1266 N N . GLU A 1 171 ? 7.41 -23.562 16.172 1 96.25 171 GLU A N 1
ATOM 1267 C CA . GLU A 1 171 ? 8.82 -23.5 15.82 1 96.25 171 GLU A CA 1
ATOM 1268 C C . GLU A 1 171 ? 9.117 -24.297 14.555 1 96.25 171 GLU A C 1
ATOM 1270 O O . GLU A 1 171 ? 8.602 -25.406 14.375 1 96.25 171 GLU A O 1
ATOM 1275 N N . GLY A 1 172 ? 9.883 -23.734 13.719 1 95.25 172 GLY A N 1
ATOM 1276 C CA . GLY A 1 172 ? 10.289 -24.406 12.5 1 95.25 172 GLY A CA 1
ATOM 1277 C C . GLY A 1 172 ? 9.312 -24.219 11.352 1 95.25 172 GLY A C 1
ATOM 1278 O O . GLY A 1 172 ? 9.578 -24.641 10.227 1 95.25 172 GLY A O 1
ATOM 1279 N N . LYS A 1 173 ? 8.18 -23.625 11.633 1 98.06 173 LYS A N 1
ATOM 1280 C CA . LYS A 1 173 ? 7.176 -23.359 10.609 1 98.06 173 LYS A CA 1
ATOM 1281 C C . LYS A 1 173 ? 7.156 -21.875 10.234 1 98.06 173 LYS A C 1
ATOM 1283 O O . LYS A 1 173 ? 7.801 -21.047 10.891 1 98.06 173 LYS A O 1
ATOM 1288 N N . GLY A 1 174 ? 6.465 -21.594 9.133 1 98.75 174 GLY A N 1
ATOM 1289 C CA . GLY A 1 174 ? 6.27 -20.219 8.727 1 98.75 174 GLY A CA 1
ATOM 1290 C C . GLY A 1 174 ? 7.32 -19.734 7.75 1 98.75 174 GLY A C 1
ATOM 1291 O O . GLY A 1 174 ? 7.949 -20.531 7.055 1 98.75 174 GLY A O 1
ATOM 1292 N N . VAL A 1 175 ? 7.41 -18.438 7.66 1 98.88 175 VAL A N 1
ATOM 1293 C CA . VAL A 1 175 ? 8.359 -17.812 6.746 1 98.88 175 VAL A CA 1
ATOM 1294 C C . VAL A 1 175 ? 9.781 -17.969 7.281 1 98.88 175 VAL A C 1
ATOM 1296 O O . VAL A 1 175 ? 10.102 -17.484 8.367 1 98.88 175 VAL A O 1
ATOM 1299 N N . LEU A 1 176 ? 10.578 -18.609 6.523 1 98.75 176 LEU A N 1
ATOM 1300 C CA . LEU A 1 176 ? 11.961 -18.844 6.926 1 98.75 176 LEU A CA 1
ATOM 1301 C C . LEU A 1 176 ? 12.875 -17.734 6.418 1 98.75 176 LEU A C 1
ATOM 1303 O O . LEU A 1 176 ? 13.828 -17.359 7.094 1 98.75 176 LEU A O 1
ATOM 1307 N N . SER A 1 177 ? 12.656 -17.312 5.25 1 98.75 177 SER A N 1
ATOM 1308 C CA . SER A 1 177 ? 13.398 -16.234 4.625 1 98.75 177 SER A CA 1
ATOM 1309 C C . SER A 1 177 ? 12.594 -15.594 3.494 1 98.75 177 SER A C 1
ATOM 1311 O O . SER A 1 177 ? 11.586 -16.141 3.055 1 98.75 177 SER A O 1
ATOM 1313 N N . PHE A 1 178 ? 13.031 -14.445 3.047 1 98.88 178 PHE A N 1
ATOM 1314 C CA . PHE A 1 178 ? 12.359 -13.773 1.94 1 98.88 178 PHE A CA 1
ATOM 1315 C C . PHE A 1 178 ? 13.305 -12.82 1.229 1 98.88 178 PHE A C 1
ATOM 1317 O O . PHE A 1 178 ? 14.406 -12.547 1.72 1 98.88 178 PHE A O 1
ATOM 1324 N N . GLU A 1 179 ? 12.859 -12.391 0.093 1 98.75 179 GLU A N 1
ATOM 1325 C CA . GLU A 1 179 ? 13.461 -11.32 -0.704 1 98.75 179 GLU A CA 1
ATOM 1326 C C . GLU A 1 179 ? 12.391 -10.469 -1.38 1 98.75 179 GLU A C 1
ATOM 1328 O O . GLU A 1 179 ? 11.445 -11 -1.968 1 98.75 179 GLU A O 1
ATOM 1333 N N . LEU A 1 180 ? 12.477 -9.203 -1.166 1 98.88 180 LEU A N 1
ATOM 1334 C CA . LEU A 1 180 ? 11.703 -8.227 -1.93 1 98.88 180 LEU A CA 1
ATOM 1335 C C . LEU A 1 180 ? 12.625 -7.324 -2.742 1 98.88 180 LEU A C 1
ATOM 1337 O O . LEU A 1 180 ? 13.703 -6.945 -2.273 1 98.88 180 LEU A O 1
ATOM 1341 N N . GLY A 1 181 ? 12.133 -6.957 -3.961 1 98.75 181 GLY A N 1
ATOM 1342 C CA . GLY A 1 181 ? 12.953 -6.086 -4.781 1 98.75 181 GLY A CA 1
ATOM 1343 C C . GLY A 1 181 ? 12.18 -5.391 -5.883 1 98.75 181 GLY A C 1
ATOM 1344 O O . GLY A 1 181 ? 10.992 -5.664 -6.082 1 98.75 181 GLY A O 1
ATOM 1345 N N . ALA A 1 182 ? 12.828 -4.484 -6.488 1 98.69 182 ALA A N 1
ATOM 1346 C CA . ALA A 1 182 ? 12.266 -3.723 -7.602 1 98.69 182 ALA A CA 1
ATOM 1347 C C . ALA A 1 182 ? 13.367 -3.217 -8.531 1 98.69 182 ALA A C 1
ATOM 1349 O O . ALA A 1 182 ? 14.492 -2.982 -8.094 1 98.69 182 ALA A O 1
ATOM 1350 N N . ASP A 1 183 ? 13.078 -3.148 -9.727 1 98.56 183 ASP A N 1
ATOM 1351 C CA . ASP A 1 183 ? 13.883 -2.479 -10.742 1 98.56 183 ASP A CA 1
ATOM 1352 C C . ASP A 1 183 ? 13.039 -1.506 -11.562 1 98.56 183 ASP A C 1
ATOM 1354 O O . ASP A 1 183 ? 12.531 -1.862 -12.625 1 98.56 183 ASP A O 1
ATOM 1358 N N . GLY A 1 184 ? 13.023 -0.283 -11.086 1 98.31 184 GLY A N 1
ATOM 1359 C CA . GLY A 1 184 ? 12.148 0.737 -11.648 1 98.31 184 GLY A CA 1
ATOM 1360 C C . GLY A 1 184 ? 12.477 1.068 -13.094 1 98.31 184 GLY A C 1
ATOM 1361 O O . GLY A 1 184 ? 11.656 1.646 -13.805 1 98.31 184 GLY A O 1
ATOM 1362 N N . SER A 1 185 ? 13.641 0.722 -13.586 1 98.12 185 SER A N 1
ATOM 1363 C CA . SER A 1 185 ? 14.016 0.992 -14.969 1 98.12 185 SER A CA 1
ATOM 1364 C C . SER A 1 185 ? 13.18 0.161 -15.938 1 98.12 185 SER A C 1
ATOM 1366 O O . SER A 1 185 ? 13.094 0.48 -17.125 1 98.12 185 SER A O 1
ATOM 1368 N N . GLY A 1 186 ? 12.523 -0.897 -15.461 1 97.81 186 GLY A N 1
ATOM 1369 C CA . GLY A 1 186 ? 11.695 -1.76 -16.281 1 97.81 186 GLY A CA 1
ATOM 1370 C C . GLY A 1 186 ? 10.242 -1.325 -16.328 1 97.81 186 GLY A C 1
ATOM 1371 O O . GLY A 1 186 ? 9.406 -1.992 -16.938 1 97.81 186 GLY A O 1
ATOM 1372 N N . GLY A 1 187 ? 9.922 -0.185 -15.719 1 97.75 187 GLY A N 1
ATOM 1373 C CA . GLY A 1 187 ? 8.547 0.286 -15.656 1 97.75 187 GLY A CA 1
ATOM 1374 C C . GLY A 1 187 ? 7.898 0.409 -17.031 1 97.75 187 GLY A C 1
ATOM 1375 O O . GLY A 1 187 ? 6.711 0.129 -17.172 1 97.75 187 GLY A O 1
ATOM 1376 N N . LYS A 1 188 ? 8.648 0.735 -18.016 1 97.25 188 LYS A N 1
ATOM 1377 C CA . LYS A 1 188 ? 8.148 0.968 -19.375 1 97.25 188 LYS A CA 1
ATOM 1378 C C . LYS A 1 188 ? 7.754 -0.344 -20.047 1 97.25 188 LYS A C 1
ATOM 1380 O O . LYS A 1 188 ? 7.086 -0.338 -21.078 1 97.25 188 LYS A O 1
ATOM 1385 N N . HIS A 1 189 ? 8.18 -1.507 -19.438 1 98.06 189 HIS A N 1
ATOM 1386 C CA . HIS A 1 189 ? 7.941 -2.791 -20.094 1 98.06 189 HIS A CA 1
ATOM 1387 C C . HIS A 1 189 ? 6.633 -3.412 -19.625 1 98.06 189 HIS A C 1
ATOM 1389 O O . HIS A 1 189 ? 6.125 -4.348 -20.234 1 98.06 189 HIS A O 1
ATOM 1395 N N . LEU A 1 190 ? 6.07 -2.949 -18.531 1 97.75 190 LEU A N 1
ATOM 1396 C CA . LEU A 1 190 ? 4.809 -3.441 -18 1 97.75 190 LEU A CA 1
ATOM 1397 C C . LEU A 1 190 ? 4.117 -2.369 -17.156 1 97.75 190 LEU A C 1
ATOM 1399 O O . LEU A 1 190 ? 4.531 -2.094 -16.031 1 97.75 190 LEU A O 1
ATOM 1403 N N . TYR A 1 191 ? 3.113 -1.754 -17.703 1 97.69 191 TYR A N 1
ATOM 1404 C CA . TYR A 1 191 ? 2.422 -0.635 -17.078 1 97.69 191 TYR A CA 1
ATOM 1405 C C . TYR A 1 191 ? 0.979 -0.544 -17.547 1 97.69 191 TYR A C 1
ATOM 1407 O O . TYR A 1 191 ? 0.578 -1.26 -18.469 1 97.69 191 TYR A O 1
ATOM 1415 N N . GLN A 1 192 ? 0.19 0.229 -16.844 1 97.56 192 GLN A N 1
ATOM 1416 C CA . GLN A 1 192 ? -1.183 0.471 -17.281 1 97.56 192 GLN A CA 1
ATOM 1417 C C . GLN A 1 192 ? -1.332 1.866 -17.875 1 97.56 192 GLN A C 1
ATOM 1419 O O . GLN A 1 192 ? -0.942 2.859 -17.25 1 97.56 192 GLN A O 1
ATOM 1424 N N . ASP A 1 193 ? -1.834 1.991 -18.984 1 95.56 193 ASP A N 1
ATOM 1425 C CA . ASP A 1 193 ? -2.393 3.215 -19.547 1 95.56 193 ASP A CA 1
ATOM 1426 C C . ASP A 1 193 ? -3.918 3.148 -19.609 1 95.56 193 ASP A C 1
ATOM 1428 O O . ASP A 1 193 ? -4.574 2.994 -18.578 1 95.56 193 ASP A O 1
ATOM 1432 N N . GLU A 1 194 ? -4.527 3.121 -20.766 1 94.75 194 GLU A N 1
ATOM 1433 C CA . GLU A 1 194 ? -5.934 2.748 -20.844 1 94.75 194 GLU A CA 1
ATOM 1434 C C . GLU A 1 194 ? -6.133 1.269 -20.531 1 94.75 194 GLU A C 1
ATOM 1436 O O . GLU A 1 194 ? -7.062 0.899 -19.812 1 94.75 194 GLU A O 1
ATOM 1441 N N . TYR A 1 195 ? -5.223 0.517 -21.016 1 97.69 195 TYR A N 1
ATOM 1442 C CA . TYR A 1 195 ? -5.172 -0.923 -20.797 1 97.69 195 TYR A CA 1
ATOM 1443 C C . TYR A 1 195 ? -3.787 -1.355 -20.328 1 97.69 195 TYR A C 1
ATOM 1445 O O . TYR A 1 195 ? -2.865 -0.539 -20.266 1 97.69 195 TYR A O 1
ATOM 1453 N N . VAL A 1 196 ? -3.691 -2.572 -19.922 1 97.31 196 VAL A N 1
ATOM 1454 C CA . VAL A 1 196 ? -2.395 -3.154 -19.594 1 97.31 196 VAL A CA 1
ATOM 1455 C C . VAL A 1 196 ? -1.501 -3.158 -20.828 1 97.31 196 VAL A C 1
ATOM 1457 O O . VAL A 1 196 ? -1.912 -3.621 -21.891 1 97.31 196 VAL A O 1
ATOM 1460 N N . MET A 1 197 ? -0.322 -2.598 -20.672 1 97.06 197 MET A N 1
ATOM 1461 C CA . MET A 1 197 ? 0.701 -2.582 -21.719 1 97.06 197 MET A CA 1
ATOM 1462 C C . MET A 1 197 ? 1.904 -3.426 -21.297 1 97.06 197 MET A C 1
ATOM 1464 O O . MET A 1 197 ? 2.377 -3.332 -20.172 1 97.06 197 MET A O 1
ATOM 1468 N N . MET A 1 198 ? 2.357 -4.227 -22.25 1 96.81 198 MET A N 1
ATOM 1469 C CA . MET A 1 198 ? 3.438 -5.141 -21.891 1 96.81 198 MET A CA 1
ATOM 1470 C C . MET A 1 198 ? 4.371 -5.375 -23.078 1 96.81 198 MET A C 1
ATOM 1472 O O . MET A 1 198 ? 3.918 -5.711 -24.172 1 96.81 198 MET A O 1
ATOM 1476 N N . ASN A 1 199 ? 5.613 -5.102 -22.875 1 97 199 ASN A N 1
ATOM 1477 C CA . ASN A 1 199 ? 6.66 -5.629 -23.734 1 97 199 ASN A CA 1
ATOM 1478 C C . ASN A 1 199 ? 7.055 -7.047 -23.344 1 97 199 ASN A C 1
ATOM 1480 O O . ASN A 1 199 ? 8.016 -7.246 -22.594 1 97 199 ASN A O 1
ATOM 1484 N N . GLY A 1 200 ? 6.363 -8.008 -23.953 1 95.88 200 GLY A N 1
ATOM 1485 C CA . GLY A 1 200 ? 6.469 -9.398 -23.531 1 95.88 200 GLY A CA 1
ATOM 1486 C C . GLY A 1 200 ? 7.895 -9.922 -23.547 1 95.88 200 GLY A C 1
ATOM 1487 O O . GLY A 1 200 ? 8.312 -10.641 -22.641 1 95.88 200 GLY A O 1
ATOM 1488 N N . ARG A 1 201 ? 8.617 -9.562 -24.5 1 96.44 201 ARG A N 1
ATOM 1489 C CA . ARG A 1 201 ? 9.984 -10.047 -24.656 1 96.44 201 ARG A CA 1
ATOM 1490 C C . ARG A 1 201 ? 10.875 -9.586 -23.516 1 96.44 201 ARG A C 1
ATOM 1492 O O . ARG A 1 201 ? 11.586 -10.391 -22.906 1 96.44 201 ARG A O 1
ATOM 1499 N N . GLU A 1 202 ? 10.875 -8.305 -23.156 1 97.69 202 GLU A N 1
ATOM 1500 C CA . GLU A 1 202 ? 11.727 -7.754 -22.109 1 97.69 202 GLU A CA 1
ATOM 1501 C C . GLU A 1 202 ? 11.281 -8.242 -20.734 1 97.69 202 GLU A C 1
ATOM 1503 O O . GLU A 1 202 ? 12.117 -8.5 -19.859 1 97.69 202 GLU A O 1
ATOM 1508 N N . VAL A 1 203 ? 9.969 -8.367 -20.578 1 97.31 203 VAL A N 1
ATOM 1509 C CA . VAL A 1 203 ? 9.43 -8.867 -19.312 1 97.31 203 VAL A CA 1
ATOM 1510 C C . VAL A 1 203 ? 9.867 -10.32 -19.109 1 97.31 203 VAL A C 1
ATOM 1512 O O . VAL A 1 203 ? 10.25 -10.711 -18 1 97.31 203 VAL A O 1
ATOM 1515 N N . PHE A 1 204 ? 9.812 -11.094 -20.203 1 96.75 204 PHE A N 1
ATOM 1516 C CA . PHE A 1 204 ? 10.219 -12.492 -20.156 1 96.75 204 PHE A CA 1
AT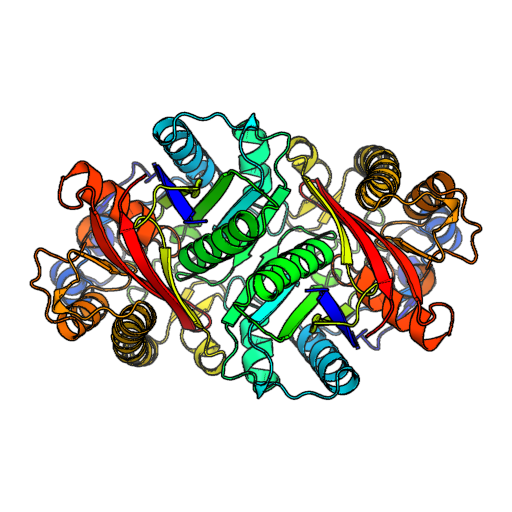OM 1517 C C . PHE A 1 204 ? 11.68 -12.625 -19.75 1 96.75 204 PHE A C 1
ATOM 1519 O O . PHE A 1 204 ? 12.016 -13.398 -18.844 1 96.75 204 PHE A O 1
ATOM 1526 N N . LYS A 1 205 ? 12.531 -11.859 -20.344 1 97.5 205 LYS A N 1
ATOM 1527 C CA . LYS A 1 205 ? 13.961 -11.883 -20.047 1 97.5 205 LYS A CA 1
ATOM 1528 C C . LYS A 1 205 ? 14.211 -11.547 -18.578 1 97.5 205 LYS A C 1
ATOM 1530 O O . LYS A 1 205 ? 15 -12.219 -17.906 1 97.5 205 LYS A O 1
ATOM 1535 N N . PHE A 1 206 ? 13.648 -10.555 -18.125 1 97.94 206 PHE A N 1
ATOM 1536 C CA . PHE A 1 206 ? 13.773 -10.141 -16.734 1 97.94 206 PHE A CA 1
ATOM 1537 C C . PHE A 1 206 ? 13.297 -11.25 -15.797 1 97.94 206 PHE A C 1
ATOM 1539 O O . PHE A 1 206 ? 14 -11.617 -14.852 1 97.94 206 PHE A O 1
ATOM 1546 N N . ALA A 1 207 ? 12.07 -11.75 -16.062 1 97.69 207 ALA A N 1
ATOM 1547 C CA . ALA A 1 207 ? 11.398 -12.695 -15.164 1 97.69 207 ALA A CA 1
ATOM 1548 C C . ALA A 1 207 ? 12.195 -13.992 -15.047 1 97.69 207 ALA A C 1
ATOM 1550 O O . ALA A 1 207 ? 12.398 -14.5 -13.938 1 97.69 207 ALA A O 1
ATOM 1551 N N . VAL A 1 208 ? 12.625 -14.531 -16.172 1 97.38 208 VAL A N 1
ATOM 1552 C CA . VAL A 1 208 ? 13.344 -15.805 -16.172 1 97.38 208 VAL A CA 1
ATOM 1553 C C . VAL A 1 208 ? 14.617 -15.688 -15.344 1 97.38 208 VAL A C 1
ATOM 1555 O O . VAL A 1 208 ? 14.938 -16.578 -14.547 1 97.38 208 VAL A O 1
ATOM 1558 N N . ARG A 1 209 ? 15.273 -14.602 -15.438 1 96.81 209 ARG A N 1
ATOM 1559 C CA . ARG A 1 209 ? 16.5 -14.383 -14.68 1 96.81 209 ARG A CA 1
ATOM 1560 C C . ARG A 1 209 ? 16.203 -14.156 -13.203 1 96.81 209 ARG A C 1
ATOM 1562 O O . ARG A 1 209 ? 16.781 -14.828 -12.344 1 96.81 209 ARG A O 1
ATOM 1569 N N . GLN A 1 210 ? 15.391 -13.25 -12.891 1 97.12 210 GLN A N 1
ATOM 1570 C CA . GLN A 1 210 ? 15.156 -12.781 -11.523 1 97.12 210 GLN A CA 1
AT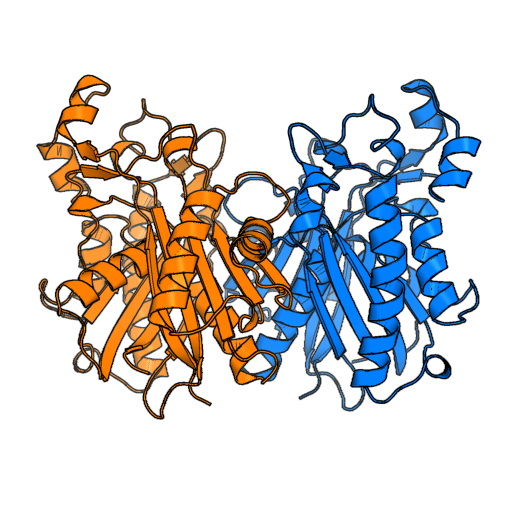OM 1571 C C . GLN A 1 210 ? 14.516 -13.875 -10.672 1 97.12 210 GLN A C 1
ATOM 1573 O O . GLN A 1 210 ? 14.883 -14.07 -9.516 1 97.12 210 GLN A O 1
ATOM 1578 N N . LEU A 1 211 ? 13.523 -14.578 -11.211 1 97.06 211 LEU A N 1
ATOM 1579 C CA . LEU A 1 211 ? 12.805 -15.578 -10.43 1 97.06 211 LEU A CA 1
ATOM 1580 C C . LEU A 1 211 ? 13.734 -16.719 -10.023 1 97.06 211 LEU A C 1
ATOM 1582 O O . LEU A 1 211 ? 13.727 -17.156 -8.875 1 97.06 211 LEU A O 1
ATOM 1586 N N . GLY A 1 212 ? 14.516 -17.172 -11.008 1 96.94 212 GLY A N 1
ATOM 1587 C CA . GLY A 1 212 ? 15.477 -18.219 -10.688 1 96.94 212 GLY A CA 1
ATOM 1588 C C . GLY A 1 212 ? 16.453 -17.812 -9.602 1 96.94 212 GLY A C 1
ATOM 1589 O O . GLY A 1 212 ? 16.672 -18.562 -8.648 1 96.94 212 GLY A O 1
ATOM 1590 N N . ASP A 1 213 ? 17.031 -16.609 -9.711 1 97.94 213 ASP A N 1
ATOM 1591 C CA . ASP A 1 213 ? 18.016 -16.109 -8.75 1 97.94 213 ASP A CA 1
ATOM 1592 C C . ASP A 1 213 ? 17.375 -15.922 -7.371 1 97.94 213 ASP A C 1
ATOM 1594 O O . ASP A 1 213 ? 18 -16.25 -6.355 1 97.94 213 ASP A O 1
ATOM 1598 N N . SER A 1 214 ? 16.188 -15.453 -7.348 1 98.5 214 SER A N 1
ATOM 1599 C CA . SER A 1 214 ? 15.516 -15.172 -6.086 1 98.5 214 SER A CA 1
ATOM 1600 C C . SER A 1 214 ? 15.219 -16.469 -5.324 1 98.5 214 SER A C 1
ATOM 1602 O O . SER A 1 214 ? 15.305 -16.5 -4.094 1 98.5 214 SER A O 1
ATOM 1604 N N . CYS A 1 215 ? 14.812 -17.516 -6.047 1 98.56 215 CYS A N 1
ATOM 1605 C CA . CYS A 1 215 ? 14.594 -18.812 -5.406 1 98.56 215 CYS A CA 1
ATOM 1606 C C . CYS A 1 215 ? 15.844 -19.281 -4.676 1 98.56 215 CYS A C 1
ATOM 1608 O O . CYS A 1 215 ? 15.773 -19.703 -3.521 1 98.56 215 CYS A O 1
ATOM 1610 N N . LEU A 1 216 ? 16.938 -19.141 -5.336 1 98.56 216 LEU A N 1
ATOM 1611 C CA . LEU A 1 216 ? 18.203 -19.609 -4.758 1 98.56 216 LEU A CA 1
ATOM 1612 C C . LEU A 1 216 ? 18.625 -18.719 -3.588 1 98.56 216 LEU A C 1
ATOM 1614 O O . LEU A 1 216 ? 19.141 -19.219 -2.59 1 98.56 216 LEU A O 1
ATOM 1618 N N . ARG A 1 217 ? 18.422 -17.453 -3.658 1 98.5 217 ARG A N 1
ATOM 1619 C CA . ARG A 1 217 ? 18.844 -16.531 -2.613 1 98.5 217 ARG A CA 1
ATOM 1620 C C . ARG A 1 217 ? 18.062 -16.766 -1.326 1 98.5 217 ARG A C 1
ATOM 1622 O O . ARG A 1 217 ? 18.641 -16.719 -0.232 1 98.5 217 ARG A O 1
ATOM 1629 N N . VAL A 1 218 ? 16.734 -17.031 -1.46 1 98.75 218 VAL A N 1
ATOM 1630 C CA . VAL A 1 218 ? 15.953 -17.219 -0.24 1 98.75 218 VAL A CA 1
ATOM 1631 C C . VAL A 1 218 ? 16.328 -18.547 0.408 1 98.75 218 VAL A C 1
ATOM 1633 O O . VAL A 1 218 ? 16.297 -18.672 1.635 1 98.75 218 VAL A O 1
ATOM 1636 N N . LEU A 1 219 ? 16.688 -19.531 -0.404 1 98.75 219 LEU A N 1
ATOM 1637 C CA . LEU A 1 219 ? 17.172 -20.781 0.152 1 98.75 219 LEU A CA 1
ATOM 1638 C C . LEU A 1 219 ? 18.484 -20.578 0.897 1 98.75 219 LEU A C 1
ATOM 1640 O O . LEU A 1 219 ? 18.625 -21.031 2.035 1 98.75 219 LEU A O 1
ATOM 1644 N N . ASP A 1 220 ? 19.359 -19.828 0.289 1 98.81 220 ASP A N 1
ATOM 1645 C CA . ASP A 1 220 ? 20.641 -19.547 0.907 1 98.81 220 ASP A CA 1
ATOM 1646 C C . ASP A 1 220 ? 20.469 -18.812 2.23 1 98.81 220 ASP A C 1
ATOM 1648 O O . ASP A 1 220 ? 21.109 -19.156 3.229 1 98.81 220 ASP A O 1
ATOM 1652 N N . LYS A 1 221 ? 19.625 -17.844 2.24 1 98.44 221 LYS A N 1
ATOM 1653 C CA . LYS A 1 221 ? 19.359 -17.062 3.441 1 98.44 221 LYS A CA 1
ATOM 1654 C C . LYS A 1 221 ? 18.828 -17.953 4.566 1 98.44 221 LYS A C 1
ATOM 1656 O O . LYS A 1 221 ? 19.062 -17.688 5.742 1 98.44 221 LYS A O 1
ATOM 1661 N N . ALA A 1 222 ? 18.125 -19 4.176 1 98.12 222 ALA A N 1
ATOM 1662 C CA . ALA A 1 222 ? 17.531 -19.891 5.164 1 98.12 222 ALA A CA 1
ATOM 1663 C C . ALA A 1 222 ? 18.484 -21.016 5.527 1 98.12 222 ALA A C 1
ATOM 1665 O O . ALA A 1 222 ? 18.156 -21.875 6.352 1 98.12 222 ALA A O 1
ATOM 1666 N N . GLY A 1 223 ? 19.672 -21.031 4.848 1 98.5 223 GLY A N 1
ATOM 1667 C CA . GLY A 1 223 ? 20.625 -22.109 5.078 1 98.5 223 GLY A CA 1
ATOM 1668 C C . GLY A 1 223 ? 20.188 -23.422 4.473 1 98.5 223 GLY A C 1
ATOM 1669 O O . GLY A 1 223 ? 20.469 -24.484 5.016 1 98.5 223 GLY A O 1
ATOM 1670 N N . LEU A 1 224 ? 19.422 -23.391 3.428 1 98.56 224 LEU A N 1
ATOM 1671 C CA . LEU A 1 224 ? 18.859 -24.562 2.766 1 98.56 224 LEU A CA 1
ATOM 1672 C C . LEU A 1 224 ? 19.359 -24.656 1.327 1 98.56 224 LEU A C 1
ATOM 1674 O O . LEU A 1 224 ? 20.031 -23.75 0.833 1 98.56 224 LEU A O 1
ATOM 1678 N N . THR A 1 225 ? 19.078 -25.797 0.649 1 98.31 225 THR A N 1
ATOM 1679 C CA . THR A 1 225 ? 19.453 -26.016 -0.742 1 98.31 225 THR A CA 1
ATOM 1680 C C . THR A 1 225 ? 18.25 -26.422 -1.573 1 98.31 225 THR A C 1
ATOM 1682 O O . THR A 1 225 ? 17.156 -26.625 -1.033 1 98.31 225 THR A O 1
ATOM 1685 N N . LYS A 1 226 ? 18.438 -26.5 -2.846 1 97.69 226 LYS A N 1
ATOM 1686 C CA . LYS A 1 226 ? 17.375 -26.891 -3.758 1 97.69 226 LYS A CA 1
ATOM 1687 C C . LYS A 1 226 ? 16.828 -28.266 -3.42 1 97.69 226 LYS A C 1
ATOM 1689 O O . LYS A 1 226 ? 15.641 -28.547 -3.631 1 97.69 226 LYS A O 1
ATOM 1694 N N . GLU A 1 227 ? 17.641 -29.094 -2.879 1 98.19 227 GLU A N 1
ATOM 1695 C CA . GLU A 1 227 ? 17.234 -30.453 -2.545 1 98.19 227 GLU A CA 1
ATOM 1696 C C . GLU A 1 227 ? 16.219 -30.469 -1.399 1 98.19 227 GLU A C 1
ATOM 1698 O O . GLU A 1 227 ? 15.508 -31.453 -1.207 1 98.19 227 GLU A O 1
ATOM 1703 N N . ASP A 1 228 ? 16.156 -29.406 -0.67 1 98.56 228 ASP A N 1
ATOM 1704 C CA . ASP A 1 228 ? 15.258 -29.312 0.476 1 98.56 228 ASP A CA 1
ATOM 1705 C C . ASP A 1 228 ? 13.859 -28.891 0.043 1 98.56 228 ASP A C 1
ATOM 1707 O O . ASP A 1 228 ? 12.898 -29.016 0.811 1 98.56 228 ASP A O 1
ATOM 1711 N N . VAL A 1 229 ? 13.719 -28.453 -1.213 1 98.88 229 VAL A N 1
ATOM 1712 C CA . VAL A 1 229 ? 12.461 -27.859 -1.659 1 98.88 229 VAL A CA 1
ATOM 1713 C C . VAL A 1 229 ? 11.453 -28.969 -1.969 1 98.88 229 VAL A C 1
ATOM 1715 O O . VAL A 1 229 ? 11.742 -29.891 -2.734 1 98.88 229 VAL A O 1
ATOM 1718 N N . ASP A 1 230 ? 10.273 -28.828 -1.415 1 98.81 230 ASP A N 1
ATOM 1719 C CA . ASP A 1 230 ? 9.227 -29.812 -1.647 1 98.81 230 ASP A CA 1
ATOM 1720 C C . ASP A 1 230 ? 8.273 -29.344 -2.748 1 98.81 230 ASP A C 1
ATOM 1722 O O . ASP A 1 230 ? 7.684 -30.172 -3.449 1 98.81 230 ASP A O 1
ATOM 1726 N N . PHE A 1 231 ? 8.094 -28.062 -2.826 1 98.88 231 PHE A N 1
ATOM 1727 C CA . PHE A 1 231 ? 7.07 -27.578 -3.738 1 98.88 231 PHE A CA 1
ATOM 1728 C C . PHE A 1 231 ? 7.348 -26.141 -4.148 1 98.88 231 PHE A C 1
ATOM 1730 O O . PHE A 1 231 ? 7.883 -25.359 -3.357 1 98.88 231 PHE A O 1
ATOM 1737 N N . LEU A 1 232 ? 7.07 -25.781 -5.398 1 98.88 232 LEU A N 1
ATOM 1738 C CA . LEU A 1 232 ? 7.207 -24.422 -5.926 1 98.88 232 LEU A CA 1
ATOM 1739 C C . LEU A 1 232 ? 5.848 -23.859 -6.309 1 98.88 232 LEU A C 1
ATOM 1741 O O . LEU A 1 232 ? 5.094 -24.484 -7.059 1 98.88 232 LEU A O 1
ATOM 1745 N N . VAL A 1 233 ? 5.492 -22.734 -5.75 1 98.88 233 VAL A N 1
ATOM 1746 C CA . VAL A 1 233 ? 4.301 -21.984 -6.145 1 98.88 233 VAL A CA 1
ATOM 1747 C C . VAL A 1 233 ? 4.707 -20.641 -6.746 1 98.88 233 VAL A C 1
ATOM 1749 O O . VAL A 1 233 ? 4.711 -19.609 -6.055 1 98.88 233 VAL A O 1
ATOM 1752 N N . PRO A 1 234 ? 4.98 -20.594 -7.992 1 98.69 234 PRO A N 1
ATOM 1753 C CA . PRO A 1 234 ? 5.328 -19.328 -8.648 1 98.69 234 PRO A CA 1
ATOM 1754 C C . PRO A 1 234 ? 4.105 -18.5 -9.008 1 98.69 234 PRO A C 1
ATOM 1756 O O . PRO A 1 234 ? 3 -19.031 -9.125 1 98.69 234 PRO A O 1
ATOM 1759 N N . HIS A 1 235 ? 4.273 -17.172 -9.039 1 97.56 235 HIS A N 1
ATOM 1760 C CA . HIS A 1 235 ? 3.311 -16.328 -9.734 1 97.56 235 HIS A CA 1
ATOM 1761 C C . HIS A 1 235 ? 2.916 -16.938 -11.078 1 97.56 235 HIS A C 1
ATOM 1763 O O . HIS A 1 235 ? 3.781 -17.312 -11.875 1 97.56 235 HIS A O 1
ATOM 1769 N N . GLN A 1 236 ? 1.614 -17.078 -11.32 1 97.31 236 GLN A N 1
ATOM 1770 C CA . GLN A 1 236 ? 1.102 -17.734 -12.516 1 97.31 236 GLN A CA 1
ATOM 1771 C C . GLN A 1 236 ? 1.053 -16.766 -13.703 1 97.31 236 GLN A C 1
ATOM 1773 O O . GLN A 1 236 ? -0.026 -16.453 -14.211 1 97.31 236 GLN A O 1
ATOM 1778 N N . ALA A 1 237 ? 2.213 -16.375 -14.156 1 95.25 237 ALA A N 1
ATOM 1779 C CA . ALA A 1 237 ? 2.33 -15.375 -15.203 1 95.25 237 ALA A CA 1
ATOM 1780 C C . ALA A 1 237 ? 2.205 -16 -16.594 1 95.25 237 ALA A C 1
ATOM 1782 O O . ALA A 1 237 ? 1.408 -15.555 -17.422 1 95.25 237 ALA A O 1
ATOM 1783 N N . ASN A 1 238 ? 2.984 -16.953 -16.891 1 92.88 238 ASN A N 1
ATOM 1784 C CA . ASN A 1 238 ? 3.123 -17.75 -18.109 1 92.88 238 ASN A CA 1
ATOM 1785 C C . ASN A 1 238 ? 3.924 -19.016 -17.844 1 92.88 238 ASN A C 1
ATOM 1787 O O . ASN A 1 238 ? 4.891 -19 -17.078 1 92.88 238 ASN A O 1
ATOM 1791 N N . ILE A 1 239 ? 3.479 -20.094 -18.562 1 96.31 239 ILE A N 1
ATOM 1792 C CA . ILE A 1 239 ? 4.027 -21.406 -18.234 1 96.31 239 ILE A CA 1
ATOM 1793 C C . ILE A 1 239 ? 5.535 -21.406 -18.484 1 96.31 239 ILE A C 1
ATOM 1795 O O . ILE A 1 239 ? 6.285 -22.078 -17.766 1 96.31 239 ILE A O 1
ATOM 1799 N N . ARG A 1 240 ? 6.02 -20.688 -19.438 1 96 240 ARG A N 1
ATOM 1800 C CA . ARG A 1 240 ? 7.438 -20.688 -19.781 1 96 240 ARG A CA 1
ATOM 1801 C C . ARG A 1 240 ? 8.273 -20.047 -18.672 1 96 240 ARG A C 1
ATOM 1803 O O . ARG A 1 240 ? 9.352 -20.531 -18.344 1 96 240 ARG A O 1
ATOM 1810 N N . ILE A 1 241 ? 7.75 -18.953 -18.109 1 96.94 241 ILE A N 1
ATOM 1811 C CA . ILE A 1 241 ? 8.43 -18.281 -17 1 96.94 241 ILE A CA 1
ATOM 1812 C C . ILE A 1 241 ? 8.422 -19.188 -15.773 1 96.94 241 ILE A C 1
ATOM 1814 O O . ILE A 1 241 ? 9.438 -19.312 -15.086 1 96.94 241 ILE A O 1
ATOM 1818 N N . MET A 1 242 ? 7.336 -19.828 -15.516 1 97.94 242 MET A N 1
ATOM 1819 C CA . MET A 1 242 ? 7.195 -20.734 -14.375 1 97.94 242 MET A CA 1
ATOM 1820 C C . MET A 1 242 ? 8.18 -21.891 -14.484 1 97.94 242 MET A C 1
ATOM 1822 O O . MET A 1 242 ? 8.852 -22.234 -13.508 1 97.94 242 MET A O 1
ATOM 1826 N N . GLU A 1 243 ? 8.266 -22.453 -15.664 1 97.69 243 GLU A N 1
ATOM 1827 C CA . GLU A 1 243 ? 9.156 -23.578 -15.914 1 97.69 243 GLU A CA 1
ATOM 1828 C C . GLU A 1 243 ? 10.617 -23.188 -15.703 1 97.69 243 GLU A C 1
ATOM 1830 O O . GLU A 1 243 ? 11.422 -23.984 -15.227 1 97.69 243 GLU A O 1
ATOM 1835 N N . SER A 1 244 ? 10.93 -21.969 -16.078 1 96.88 244 SER A N 1
ATOM 1836 C CA . SER A 1 244 ? 12.297 -21.516 -15.891 1 96.88 244 SER A CA 1
ATOM 1837 C C . SER A 1 244 ? 12.688 -21.531 -14.414 1 96.88 244 SER A C 1
ATOM 1839 O O . SER A 1 244 ? 13.797 -21.938 -14.062 1 96.88 244 SER A O 1
ATOM 1841 N N . ALA A 1 245 ? 11.812 -21.031 -13.531 1 97.5 245 ALA A N 1
ATOM 1842 C CA . ALA A 1 245 ? 12.062 -21.078 -12.094 1 97.5 245 ALA A CA 1
ATOM 1843 C C . ALA A 1 245 ? 12.156 -22.516 -11.586 1 97.5 245 ALA A C 1
ATOM 1845 O O . ALA A 1 245 ? 13.031 -22.828 -10.781 1 97.5 245 ALA A O 1
ATOM 1846 N N . ARG A 1 246 ? 11.234 -23.375 -12.062 1 98.31 246 ARG A N 1
ATOM 1847 C CA . ARG A 1 246 ? 11.234 -24.781 -11.672 1 98.31 246 ARG A CA 1
ATOM 1848 C C . ARG A 1 246 ? 12.555 -25.453 -12.023 1 98.31 246 ARG A C 1
ATOM 1850 O O . ARG A 1 246 ? 13.141 -26.172 -11.203 1 98.31 246 ARG A O 1
ATOM 1857 N N . GLU A 1 247 ? 13.008 -25.172 -13.25 1 98.31 247 GLU A N 1
ATOM 1858 C CA . GLU A 1 247 ? 14.242 -25.766 -13.742 1 98.31 247 GLU A CA 1
ATOM 1859 C C . GLU A 1 247 ? 15.445 -25.266 -12.953 1 98.31 247 GLU A C 1
ATOM 1861 O O . GLU A 1 247 ? 16.375 -26.031 -12.672 1 98.31 247 GLU A O 1
ATOM 1866 N N . ARG A 1 248 ? 15.422 -24.047 -12.609 1 97.44 248 ARG A N 1
ATOM 1867 C CA . ARG A 1 248 ? 16.484 -23.469 -11.789 1 97.44 248 ARG A CA 1
ATOM 1868 C C . ARG A 1 248 ? 16.594 -24.203 -10.453 1 97.44 248 ARG A C 1
ATOM 1870 O O . ARG A 1 248 ? 17.703 -24.344 -9.906 1 97.44 248 ARG A O 1
ATOM 1877 N N . LEU A 1 249 ? 15.508 -24.672 -9.922 1 98.12 249 LEU A N 1
ATOM 1878 C CA . LEU A 1 249 ? 15.453 -25.375 -8.648 1 98.12 249 LEU A CA 1
ATOM 1879 C C . LEU A 1 249 ? 15.648 -26.875 -8.844 1 98.12 249 LEU A C 1
ATOM 1881 O O . LEU A 1 249 ? 15.672 -27.641 -7.875 1 98.12 249 LEU A O 1
ATOM 1885 N N . ASN A 1 250 ? 15.719 -27.344 -10.102 1 98.06 250 ASN A N 1
ATOM 1886 C CA . ASN A 1 250 ? 15.828 -28.75 -10.453 1 98.06 250 ASN A CA 1
ATOM 1887 C C . ASN A 1 250 ? 14.664 -29.562 -9.875 1 98.06 250 ASN A C 1
ATOM 1889 O O . ASN A 1 250 ? 14.875 -30.656 -9.328 1 98.06 250 ASN A O 1
ATOM 1893 N N . LEU A 1 251 ? 13.492 -28.984 -9.969 1 98.25 251 LEU A N 1
ATOM 1894 C CA . LEU A 1 251 ? 12.297 -29.672 -9.484 1 98.25 251 LEU A CA 1
ATOM 1895 C C . LEU A 1 251 ? 11.562 -30.359 -10.633 1 98.25 251 LEU A C 1
ATOM 1897 O O . LEU A 1 251 ? 11.477 -29.812 -11.734 1 98.25 251 LEU A O 1
ATOM 1901 N N . PRO A 1 252 ? 11.078 -31.547 -10.398 1 98 252 PRO A N 1
ATOM 1902 C CA . PRO A 1 252 ? 10.203 -32.125 -11.414 1 98 252 PRO A CA 1
ATOM 1903 C C . PRO A 1 252 ? 8.891 -31.375 -11.57 1 98 252 PRO A C 1
ATOM 1905 O O . PRO A 1 252 ? 8.516 -30.578 -10.688 1 98 252 PRO A O 1
ATOM 1908 N N . GLN A 1 253 ? 8.219 -31.547 -12.586 1 97.19 253 GLN A N 1
ATOM 1909 C CA . GLN A 1 253 ? 7.016 -30.812 -12.938 1 97.19 253 GLN A CA 1
ATOM 1910 C C . GLN A 1 253 ? 5.926 -30.984 -11.883 1 97.19 253 GLN A C 1
ATOM 1912 O O . GLN A 1 253 ? 5.16 -30.062 -11.617 1 97.19 253 GLN A O 1
ATOM 1917 N N . GLU A 1 254 ? 5.891 -32.156 -11.289 1 97.12 254 GLU A N 1
ATOM 1918 C CA . GLU A 1 254 ? 4.824 -32.469 -10.344 1 97.12 254 GLU A CA 1
ATOM 1919 C C . GLU A 1 254 ? 5 -31.703 -9.039 1 97.12 254 GLU A C 1
ATOM 1921 O O . GLU A 1 254 ? 4.082 -31.641 -8.219 1 97.12 254 GLU A O 1
ATOM 1926 N N . LYS A 1 255 ? 6.133 -31.016 -8.852 1 98.19 255 LYS A N 1
ATOM 1927 C CA . LYS A 1 255 ? 6.398 -30.266 -7.637 1 98.19 255 LYS A CA 1
ATOM 1928 C C . LYS A 1 255 ? 6.254 -28.766 -7.883 1 98.19 255 LYS A C 1
ATOM 1930 O O . LYS A 1 255 ? 6.676 -27.953 -7.055 1 98.19 255 LYS A O 1
ATOM 1935 N N . MET A 1 256 ? 5.668 -28.391 -8.922 1 98.56 256 MET A N 1
ATOM 1936 C CA . MET A 1 256 ? 5.32 -27 -9.195 1 98.56 256 MET A CA 1
ATOM 1937 C C . MET A 1 256 ? 3.816 -26.844 -9.383 1 98.56 256 MET A C 1
ATOM 1939 O O . MET A 1 256 ? 3.18 -27.656 -10.062 1 98.56 256 MET A O 1
ATOM 1943 N N . SER A 1 257 ? 3.279 -25.828 -8.75 1 98.56 257 SER A N 1
ATOM 1944 C CA . SER A 1 257 ? 1.871 -25.516 -8.961 1 98.56 257 SER A CA 1
ATOM 1945 C C . SER A 1 257 ? 1.623 -25.016 -10.383 1 98.56 257 SER A C 1
ATOM 1947 O O . SER A 1 257 ? 2.383 -24.188 -10.891 1 98.56 257 SER A O 1
ATOM 1949 N N . MET A 1 258 ? 0.63 -25.5 -11.023 1 97.19 258 MET A N 1
ATOM 1950 C CA . MET A 1 258 ? 0.235 -25.078 -12.359 1 97.19 258 MET A CA 1
ATOM 1951 C C . MET A 1 258 ? -1.273 -24.859 -12.438 1 97.19 258 MET A C 1
ATOM 1953 O O . MET A 1 258 ? -1.98 -25.625 -13.102 1 97.19 258 MET A O 1
ATOM 1957 N N . THR A 1 259 ? -1.684 -23.781 -11.867 1 97.75 259 THR A N 1
ATOM 1958 C CA . THR A 1 259 ? -3.105 -23.453 -11.898 1 97.75 259 THR A CA 1
ATOM 1959 C C . THR A 1 259 ? -3.422 -22.5 -13.039 1 97.75 259 THR A C 1
ATOM 1961 O O . THR A 1 259 ? -4.59 -22.234 -13.328 1 97.75 259 THR A O 1
ATOM 1964 N N . ILE A 1 260 ? -2.383 -22.109 -13.734 1 98.25 260 ILE A N 1
ATOM 1965 C CA . ILE A 1 260 ? -2.504 -21.109 -14.797 1 98.25 260 ILE A CA 1
ATOM 1966 C C . ILE A 1 260 ? -3.41 -21.656 -15.906 1 98.25 260 ILE A C 1
ATOM 1968 O O . ILE A 1 260 ? -4.109 -20.891 -16.578 1 98.25 260 ILE A O 1
ATOM 1972 N N . GLU A 1 261 ? -3.43 -22.969 -16.078 1 98.25 261 GLU A N 1
ATOM 1973 C CA . GLU A 1 261 ? -4.258 -23.594 -17.109 1 98.25 261 GLU A CA 1
ATOM 1974 C C . GLU A 1 261 ? -5.734 -23.266 -16.891 1 98.25 261 GLU A C 1
ATOM 1976 O O . GLU A 1 261 ? -6.477 -23.078 -17.859 1 98.25 261 GLU A O 1
ATOM 1981 N N . LYS A 1 262 ? -6.117 -23.125 -15.648 1 98 262 LYS A N 1
ATOM 1982 C CA . LYS A 1 262 ? -7.527 -23.016 -15.289 1 98 262 LYS A CA 1
ATOM 1983 C C . LYS A 1 262 ? -7.91 -21.562 -15.016 1 98 262 LYS A C 1
ATOM 1985 O O . LYS A 1 262 ? -9.047 -21.156 -15.281 1 98 262 LYS A O 1
ATOM 1990 N N . PHE A 1 263 ? -6.969 -20.766 -14.516 1 98.5 263 PHE A N 1
ATOM 1991 C CA . PHE A 1 263 ? -7.387 -19.469 -13.977 1 98.5 263 PHE A CA 1
ATOM 1992 C C . PHE A 1 263 ? -6.715 -18.328 -14.734 1 98.5 263 PHE A C 1
ATOM 1994 O O . PHE A 1 263 ? -7.109 -17.172 -14.594 1 98.5 263 PHE A O 1
ATOM 2001 N N . GLY A 1 264 ? -5.699 -18.641 -15.578 1 98.44 264 GLY A N 1
ATOM 2002 C CA . GLY A 1 264 ? -4.902 -17.578 -16.172 1 98.44 264 GLY A CA 1
ATOM 2003 C C . GLY A 1 264 ? -4.078 -16.812 -15.148 1 98.44 264 GLY A C 1
ATOM 2004 O O . GLY A 1 264 ? -3.814 -17.312 -14.055 1 98.44 264 GLY A O 1
ATOM 2005 N N . ASN A 1 265 ? -3.525 -15.727 -15.586 1 98.5 265 ASN A N 1
ATOM 2006 C CA . ASN A 1 265 ? -2.789 -14.828 -14.711 1 98.5 265 ASN A CA 1
ATOM 2007 C C . ASN A 1 265 ? -3.729 -13.93 -13.914 1 98.5 265 ASN A C 1
ATOM 2009 O O . ASN A 1 265 ? -4.324 -13 -14.469 1 98.5 265 ASN A O 1
ATOM 2013 N N . THR A 1 266 ? -3.785 -14.172 -12.641 1 98.69 266 THR A N 1
ATOM 2014 C CA . THR A 1 266 ? -4.688 -13.391 -11.797 1 98.69 266 THR A CA 1
ATOM 2015 C C . THR A 1 266 ? -3.902 -12.391 -10.953 1 98.69 266 THR A C 1
ATOM 2017 O O . THR A 1 266 ? -4.359 -11.992 -9.875 1 98.69 266 THR A O 1
ATOM 2020 N N . SER A 1 267 ? -2.715 -12.102 -11.375 1 98.12 267 SER A N 1
ATOM 2021 C CA . SER A 1 267 ? -1.875 -11.062 -10.781 1 98.12 267 SER A CA 1
ATOM 2022 C C . SER A 1 267 ? -1.616 -11.344 -9.305 1 98.12 267 SER A C 1
ATOM 2024 O O . SER A 1 267 ? -1.121 -12.422 -8.945 1 98.12 267 SER A O 1
ATOM 2026 N N . ALA A 1 268 ? -1.962 -10.438 -8.406 1 98.62 268 ALA A N 1
ATOM 2027 C CA . ALA A 1 268 ? -1.592 -10.516 -6.992 1 98.62 268 ALA A CA 1
ATOM 2028 C C . ALA A 1 268 ? -2.27 -11.703 -6.312 1 98.62 268 ALA A C 1
ATOM 2030 O O . ALA A 1 268 ? -1.818 -12.164 -5.262 1 98.62 268 ALA A O 1
ATOM 2031 N N . SER A 1 269 ? -3.34 -12.219 -6.867 1 98.75 269 SER A N 1
ATOM 2032 C CA . SER A 1 269 ? -4.09 -13.281 -6.207 1 98.75 269 SER A CA 1
ATOM 2033 C C . SER A 1 269 ? -3.582 -14.656 -6.633 1 98.75 269 SER A C 1
ATOM 2035 O O . SER A 1 269 ? -3.988 -15.68 -6.066 1 98.75 269 SER A O 1
ATOM 2037 N N . SER A 1 270 ? -2.674 -14.742 -7.59 1 98.69 270 SER A N 1
ATOM 2038 C CA . SER A 1 270 ? -2.342 -16 -8.234 1 98.69 270 SER A CA 1
ATOM 2039 C C . SER A 1 270 ? -1.719 -16.984 -7.25 1 98.69 270 SER A C 1
ATOM 2041 O O . SER A 1 270 ? -2.047 -18.172 -7.254 1 98.69 270 SER A O 1
ATOM 2043 N N . ILE A 1 271 ? -0.829 -16.484 -6.355 1 98.88 271 ILE A N 1
ATOM 2044 C CA . ILE A 1 271 ? -0.108 -17.359 -5.445 1 98.88 271 ILE A CA 1
ATOM 2045 C C . ILE A 1 271 ? -1.072 -17.938 -4.41 1 98.88 271 ILE A C 1
ATOM 2047 O O . ILE A 1 271 ? -1.155 -19.156 -4.234 1 98.88 271 ILE A O 1
ATOM 2051 N N . PRO A 1 272 ? -1.856 -17.109 -3.764 1 98.94 272 PRO A N 1
ATOM 2052 C CA . PRO A 1 272 ? -2.758 -17.703 -2.777 1 98.94 272 PRO A CA 1
ATOM 2053 C C . PRO A 1 272 ? -3.844 -18.578 -3.418 1 98.94 272 PRO A C 1
ATOM 2055 O O . PRO A 1 272 ? -4.27 -19.562 -2.83 1 98.94 272 PRO A O 1
ATOM 2058 N N . ILE A 1 273 ? -4.344 -18.234 -4.617 1 98.94 273 ILE A N 1
ATOM 2059 C CA . ILE A 1 273 ? -5.293 -19.094 -5.312 1 98.94 273 ILE A CA 1
ATOM 2060 C C . ILE A 1 273 ? -4.645 -20.453 -5.594 1 98.94 273 ILE A C 1
ATOM 2062 O O . ILE A 1 273 ? -5.242 -21.5 -5.344 1 98.94 273 ILE A O 1
ATOM 2066 N N . ALA A 1 274 ? -3.408 -20.406 -6.086 1 98.88 274 ALA A N 1
ATOM 2067 C CA . ALA A 1 274 ? -2.678 -21.641 -6.387 1 98.88 274 ALA A CA 1
ATOM 2068 C C . ALA A 1 274 ? -2.467 -22.469 -5.129 1 98.88 274 ALA A C 1
ATOM 2070 O O . ALA A 1 274 ? -2.613 -23.688 -5.156 1 98.88 274 ALA A O 1
ATOM 2071 N N . MET A 1 275 ? -2.145 -21.844 -4.047 1 98.88 275 MET A N 1
ATOM 2072 C CA . MET A 1 275 ? -1.91 -22.562 -2.799 1 98.88 275 MET A CA 1
ATOM 2073 C C . MET A 1 275 ? -3.176 -23.281 -2.338 1 98.88 275 MET A C 1
ATOM 2075 O O . MET A 1 275 ? -3.121 -24.422 -1.889 1 98.88 275 MET A O 1
ATOM 2079 N N . VAL A 1 276 ? -4.312 -22.609 -2.42 1 98.88 276 VAL A N 1
ATOM 2080 C CA . VAL A 1 276 ? -5.57 -23.25 -2.037 1 98.88 276 VAL A CA 1
ATOM 2081 C C . VAL A 1 276 ? -5.797 -24.5 -2.869 1 98.88 276 VAL A C 1
ATOM 2083 O O . VAL A 1 276 ? -6.156 -25.547 -2.332 1 98.88 276 VAL A O 1
ATOM 2086 N N . GLU A 1 277 ? -5.586 -24.391 -4.188 1 98.38 277 GLU A N 1
ATOM 2087 C CA . GLU A 1 277 ? -5.754 -25.531 -5.082 1 98.38 277 GLU A CA 1
ATOM 2088 C C . GLU A 1 277 ? -4.859 -26.703 -4.664 1 98.38 277 GLU A C 1
ATOM 2090 O O . GLU A 1 277 ? -5.309 -27.844 -4.605 1 98.38 277 GLU A O 1
ATOM 2095 N N . GLU A 1 278 ? -3.596 -26.375 -4.379 1 98.56 278 GLU A N 1
ATOM 2096 C CA . GLU A 1 278 ? -2.613 -27.422 -4.086 1 98.56 278 GLU A CA 1
ATOM 2097 C C . GLU A 1 278 ? -2.869 -28.047 -2.721 1 98.56 278 GLU A C 1
ATOM 2099 O O . GLU A 1 278 ? -2.615 -29.234 -2.523 1 98.56 278 GLU A O 1
ATOM 2104 N N . LEU A 1 279 ? -3.338 -27.281 -1.818 1 98.5 279 LEU A N 1
ATOM 2105 C CA . LEU A 1 279 ? -3.707 -27.812 -0.507 1 98.5 279 LEU A CA 1
ATOM 2106 C C . LEU A 1 279 ? -4.922 -28.719 -0.61 1 98.5 279 LEU A C 1
ATOM 2108 O O . LEU A 1 279 ? -4.93 -29.812 -0.034 1 98.5 279 LEU A O 1
ATOM 2112 N N . GLN A 1 280 ? -5.926 -28.297 -1.327 1 97.62 280 GLN A N 1
ATOM 2113 C CA . GLN A 1 280 ? -7.145 -29.078 -1.493 1 97.62 280 GLN A CA 1
ATOM 2114 C C . GLN A 1 280 ? -6.859 -30.391 -2.223 1 97.62 280 GLN A C 1
ATOM 2116 O O . GLN A 1 280 ? -7.5 -31.406 -1.951 1 97.62 280 GLN A O 1
ATOM 2121 N N . ASN A 1 281 ? -5.879 -30.359 -3.119 1 97.25 281 ASN A N 1
ATOM 2122 C CA . ASN A 1 281 ? -5.523 -31.547 -3.891 1 97.25 281 ASN A CA 1
ATOM 2123 C C . ASN A 1 281 ? -4.5 -32.406 -3.156 1 97.25 281 ASN A C 1
ATOM 2125 O O . ASN A 1 281 ? -4.062 -33.438 -3.674 1 97.25 281 ASN A O 1
ATOM 2129 N N . GLY A 1 282 ? -4.027 -31.984 -1.987 1 97.38 282 GLY A N 1
ATOM 2130 C CA . GLY A 1 282 ? -3.137 -32.781 -1.146 1 97.38 282 GLY A CA 1
ATOM 2131 C C . GLY A 1 282 ? -1.696 -32.75 -1.619 1 97.38 282 GLY A C 1
ATOM 2132 O O . GLY A 1 282 ? -0.903 -33.625 -1.244 1 97.38 282 GLY A O 1
ATOM 2133 N N . ARG A 1 283 ? -1.356 -31.766 -2.412 1 97.88 283 ARG A N 1
ATOM 2134 C CA . ARG A 1 283 ? -0.015 -31.719 -2.984 1 97.88 283 ARG A CA 1
ATOM 2135 C C . ARG A 1 283 ? 0.937 -30.938 -2.08 1 97.88 283 ARG A C 1
ATOM 2137 O O . ARG A 1 283 ? 2.158 -31.031 -2.225 1 97.88 283 ARG A O 1
ATOM 2144 N N . ILE A 1 284 ? 0.389 -30.141 -1.221 1 98.12 284 ILE A N 1
ATOM 2145 C CA . ILE A 1 284 ? 1.143 -29.5 -0.148 1 98.12 284 ILE A CA 1
ATOM 2146 C C . ILE A 1 284 ? 0.775 -30.141 1.19 1 98.12 284 ILE A C 1
ATOM 2148 O O . ILE A 1 284 ? -0.406 -30.281 1.52 1 98.12 284 ILE A O 1
ATOM 2152 N N . GLN A 1 285 ? 1.779 -30.547 1.931 1 97.88 285 GLN A N 1
ATOM 2153 C CA . GLN A 1 285 ? 1.576 -31.203 3.215 1 97.88 285 GLN A CA 1
ATOM 2154 C C . GLN A 1 285 ? 2.24 -30.422 4.348 1 97.88 285 GLN A C 1
ATOM 2156 O O . GLN A 1 285 ? 3.111 -29.594 4.102 1 97.88 285 GLN A O 1
ATOM 2161 N N . ASP A 1 286 ? 1.765 -30.75 5.559 1 97.94 286 ASP A N 1
ATOM 2162 C CA . ASP A 1 286 ? 2.363 -30.141 6.738 1 97.94 286 ASP A CA 1
ATOM 2163 C C . ASP A 1 286 ? 3.867 -30.406 6.789 1 97.94 286 ASP A C 1
ATOM 2165 O O . ASP A 1 286 ? 4.312 -31.531 6.617 1 97.94 286 ASP A O 1
ATOM 2169 N N . GLY A 1 287 ? 4.641 -29.328 6.91 1 98.25 287 GLY A N 1
ATOM 2170 C CA . GLY A 1 287 ? 6.086 -29.453 7.016 1 98.25 287 GLY A CA 1
ATOM 2171 C C . GLY A 1 287 ? 6.801 -29.234 5.695 1 98.25 287 GLY A C 1
ATOM 2172 O O . GLY A 1 287 ? 8.016 -29.047 5.668 1 98.25 287 GLY A O 1
ATOM 2173 N N . ASP A 1 288 ? 6.078 -29.203 4.621 1 98.81 288 ASP A N 1
ATOM 2174 C CA . ASP A 1 288 ? 6.688 -28.984 3.311 1 98.81 288 ASP A CA 1
ATOM 2175 C C . ASP A 1 288 ? 7.387 -27.625 3.242 1 98.81 288 ASP A C 1
ATOM 2177 O O . ASP A 1 288 ? 6.867 -26.641 3.752 1 98.81 288 ASP A O 1
ATOM 2181 N N . LEU A 1 289 ? 8.57 -27.641 2.65 1 98.81 289 LEU A N 1
ATOM 2182 C CA . LEU A 1 289 ? 9.219 -26.391 2.277 1 98.81 289 LEU A CA 1
ATOM 2183 C C . LEU A 1 289 ? 8.703 -25.891 0.929 1 98.81 289 LEU A C 1
ATOM 2185 O O . LEU A 1 289 ? 8.914 -26.547 -0.097 1 98.81 289 LEU A O 1
ATOM 2189 N N . ILE A 1 290 ? 8.062 -24.797 0.941 1 98.94 290 ILE A N 1
ATOM 2190 C CA . ILE A 1 290 ? 7.453 -24.203 -0.244 1 98.94 290 ILE A CA 1
ATOM 2191 C C . ILE A 1 290 ? 8.203 -22.938 -0.631 1 98.94 290 ILE A C 1
ATOM 2193 O O . ILE A 1 290 ? 8.5 -22.094 0.224 1 98.94 290 ILE A O 1
ATOM 2197 N N . ILE A 1 291 ? 8.523 -22.797 -1.901 1 98.94 291 ILE A N 1
ATOM 2198 C CA . ILE A 1 291 ? 9.062 -21.531 -2.414 1 98.94 291 ILE A CA 1
ATOM 2199 C C . ILE A 1 291 ? 7.973 -20.781 -3.164 1 98.94 291 ILE A C 1
ATOM 2201 O O . ILE A 1 291 ? 7.391 -21.297 -4.121 1 98.94 291 ILE A O 1
ATOM 2205 N N . LEU A 1 292 ? 7.625 -19.656 -2.658 1 98.94 292 LEU A N 1
ATOM 2206 C CA . LEU A 1 292 ? 6.828 -18.688 -3.393 1 98.94 292 LEU A CA 1
ATOM 2207 C C . LEU A 1 292 ? 7.723 -17.703 -4.145 1 98.94 292 LEU A C 1
ATOM 2209 O O . LEU A 1 292 ? 8.703 -17.203 -3.588 1 98.94 292 LEU A O 1
ATOM 2213 N N . VAL A 1 293 ? 7.402 -17.453 -5.383 1 98.88 293 VAL A N 1
ATOM 2214 C CA . VAL A 1 293 ? 8.234 -16.531 -6.148 1 98.88 293 VAL A CA 1
ATOM 2215 C C . VAL A 1 293 ? 7.395 -15.867 -7.242 1 98.88 293 VAL A C 1
ATOM 2217 O O . VAL A 1 293 ? 6.473 -16.484 -7.781 1 98.88 293 VAL A O 1
ATOM 2220 N N . GLY A 1 294 ? 7.652 -14.625 -7.461 1 98.31 294 GLY A N 1
ATOM 2221 C CA . GLY A 1 294 ? 6.91 -13.914 -8.484 1 98.31 294 GLY A CA 1
ATOM 2222 C C . GLY A 1 294 ? 7.484 -12.539 -8.789 1 98.31 294 GLY A C 1
ATOM 2223 O O . GLY A 1 294 ? 8.477 -12.125 -8.18 1 98.31 294 GLY A O 1
ATOM 2224 N N . PHE A 1 295 ? 6.922 -11.93 -9.773 1 98.19 295 PHE A N 1
ATOM 2225 C CA . PHE A 1 295 ? 7.289 -10.586 -10.219 1 98.19 295 PHE A CA 1
ATOM 2226 C C . PHE A 1 295 ? 6.055 -9.805 -10.656 1 98.19 295 PHE A C 1
ATOM 2228 O O . PHE A 1 295 ? 4.949 -10.352 -10.688 1 98.19 295 PHE A O 1
ATOM 2235 N N . GLY A 1 296 ? 6.211 -8.516 -10.859 1 96.56 296 GLY A N 1
ATOM 2236 C CA . GLY A 1 296 ? 5.09 -7.691 -11.281 1 96.56 296 GLY A CA 1
ATOM 2237 C C . GLY A 1 296 ? 5.52 -6.41 -11.969 1 96.56 296 GLY A C 1
ATOM 2238 O O . GLY A 1 296 ? 6.715 -6.141 -12.109 1 96.56 296 GLY A O 1
ATOM 2239 N N . GLY A 1 297 ? 4.434 -5.695 -12.461 1 93.94 297 GLY A N 1
ATOM 2240 C CA . GLY A 1 297 ? 4.684 -4.43 -13.133 1 93.94 297 GLY A CA 1
ATOM 2241 C C . GLY A 1 297 ? 5.484 -3.455 -12.289 1 93.94 297 GLY A C 1
ATOM 2242 O O . GLY A 1 297 ? 5.379 -3.457 -11.062 1 93.94 297 GLY A O 1
ATOM 2243 N N . GLY A 1 298 ? 6.207 -2.252 -13.039 1 85.94 298 GLY A N 1
ATOM 2244 C CA . GLY A 1 298 ? 7.25 -1.493 -12.367 1 85.94 298 GLY A CA 1
ATOM 2245 C C . GLY A 1 298 ? 8.555 -2.258 -12.227 1 85.94 298 GLY A C 1
ATOM 2246 O O . GLY A 1 298 ? 9.633 -1.69 -12.406 1 85.94 298 GLY A O 1
ATOM 2247 N N . LEU A 1 299 ? 8.477 -3.344 -12.43 1 95.19 299 LEU A N 1
ATOM 2248 C CA . LEU A 1 299 ? 9.07 -4.668 -12.266 1 95.19 299 LEU A CA 1
ATOM 2249 C C . LEU A 1 299 ? 9.469 -4.91 -10.812 1 95.19 299 LEU A C 1
ATOM 2251 O O . LEU A 1 299 ? 10.562 -4.52 -10.391 1 95.19 299 LEU A O 1
ATOM 2255 N N . THR A 1 300 ? 8.656 -5.305 -10.07 1 98.69 300 THR A N 1
ATOM 2256 C CA . THR A 1 300 ? 8.859 -5.758 -8.695 1 98.69 300 THR A CA 1
ATOM 2257 C C . THR A 1 300 ? 8.992 -7.273 -8.641 1 98.69 300 THR A C 1
ATOM 2259 O O . THR A 1 300 ? 8.594 -7.973 -9.578 1 98.69 300 THR A O 1
ATOM 2262 N N . TRP A 1 301 ? 9.633 -7.734 -7.602 1 98.81 301 TRP A N 1
ATOM 2263 C CA . TRP A 1 301 ? 9.656 -9.18 -7.414 1 98.81 301 TRP A CA 1
ATOM 2264 C C . TRP A 1 301 ? 9.695 -9.539 -5.934 1 98.81 301 TRP A C 1
ATOM 2266 O O . TRP A 1 301 ? 9.969 -8.68 -5.09 1 98.81 301 TRP A O 1
ATOM 2276 N N . GLY A 1 302 ? 9.289 -10.711 -5.629 1 98.69 302 GLY A N 1
ATOM 2277 C CA . GLY A 1 302 ? 9.383 -11.289 -4.297 1 98.69 302 GLY A CA 1
ATOM 2278 C C . GLY A 1 302 ? 9.625 -12.789 -4.312 1 98.69 302 GLY A C 1
ATOM 2279 O O . GLY A 1 302 ? 9.289 -13.469 -5.285 1 98.69 302 GLY A O 1
ATOM 2280 N N . ALA A 1 303 ? 10.211 -13.242 -3.328 1 98.88 303 ALA A N 1
ATOM 2281 C CA . ALA A 1 303 ? 10.383 -14.672 -3.061 1 98.88 303 ALA A CA 1
ATOM 2282 C C . ALA A 1 303 ? 10.289 -14.961 -1.566 1 98.88 303 ALA A C 1
ATOM 2284 O O . ALA A 1 303 ? 10.766 -14.18 -0.743 1 98.88 303 ALA A O 1
ATOM 2285 N N . VAL A 1 304 ? 9.688 -16.078 -1.213 1 98.94 304 VAL A N 1
ATOM 2286 C CA . VAL A 1 304 ? 9.508 -16.469 0.179 1 98.94 304 VAL A CA 1
ATOM 2287 C C . VAL A 1 304 ? 9.789 -17.969 0.331 1 98.94 304 VAL A C 1
ATOM 2289 O O . VAL A 1 304 ? 9.258 -18.781 -0.425 1 98.94 304 VAL A O 1
ATOM 2292 N N . ALA A 1 305 ? 10.703 -18.312 1.206 1 98.88 305 ALA A N 1
ATOM 2293 C CA . ALA A 1 305 ? 10.797 -19.688 1.689 1 98.88 305 ALA A CA 1
ATOM 2294 C C . ALA A 1 305 ? 9.875 -19.922 2.885 1 98.88 305 ALA A C 1
ATOM 2296 O O . ALA A 1 305 ? 10.078 -19.328 3.951 1 98.88 305 ALA A O 1
ATOM 2297 N N . LEU A 1 306 ? 8.922 -20.766 2.678 1 98.88 306 LEU A N 1
ATOM 2298 C CA . LEU A 1 306 ? 7.855 -20.969 3.654 1 98.88 306 LEU A CA 1
ATOM 2299 C C . LEU A 1 306 ? 7.766 -22.422 4.066 1 98.88 306 LEU A C 1
ATOM 2301 O O . LEU A 1 306 ? 7.625 -23.312 3.217 1 98.88 306 LEU A O 1
ATOM 2305 N N . ARG A 1 307 ? 7.926 -22.688 5.297 1 98.75 307 ARG A N 1
ATOM 2306 C CA . ARG A 1 307 ? 7.582 -24.016 5.812 1 98.75 307 ARG A CA 1
ATOM 2307 C C . ARG A 1 307 ? 6.117 -24.078 6.223 1 98.75 307 ARG A C 1
ATOM 2309 O O . ARG A 1 307 ? 5.715 -23.453 7.207 1 98.75 307 ARG A O 1
ATOM 2316 N N . TRP A 1 308 ? 5.363 -24.891 5.496 1 98.62 308 TRP A N 1
ATOM 2317 C CA . TRP A 1 308 ? 3.918 -24.922 5.68 1 98.62 308 TRP A CA 1
ATOM 2318 C C . TRP A 1 308 ? 3.553 -25.594 7.004 1 98.62 308 TRP A C 1
ATOM 2320 O O . TRP A 1 308 ? 4.094 -26.641 7.348 1 98.62 308 TRP A O 1
ATOM 2330 N N . GLY A 1 309 ? 2.643 -24.875 7.699 1 96.81 309 GLY A N 1
ATOM 2331 C CA . GLY A 1 309 ? 2.143 -25.422 8.945 1 96.81 309 GLY A CA 1
ATOM 2332 C C . GLY A 1 309 ? 1.789 -24.359 9.969 1 96.81 309 GLY A C 1
ATOM 2333 O O . GLY A 1 309 ? 2.188 -23.203 9.836 1 96.81 309 GLY A O 1
ATOM 2334 N N . LYS A 1 310 ? 1.077 -24.828 10.953 1 94.56 310 LYS A N 1
ATOM 2335 C CA . LYS A 1 310 ? 0.601 -23.891 11.969 1 94.56 310 LYS A CA 1
ATOM 2336 C C . LYS A 1 310 ? 1.419 -24.016 13.25 1 94.56 310 LYS A C 1
ATOM 2338 O O . LYS A 1 310 ? 1.954 -25.078 13.555 1 94.56 310 LYS A O 1
ATOM 2343 N N . MET B 1 1 ? 15.594 -1.183 19.688 1 88.44 1 MET B N 1
ATOM 2344 C CA . MET B 1 1 ? 16.094 -0.178 18.75 1 88.44 1 MET B CA 1
ATOM 2345 C C . MET B 1 1 ? 15.062 0.914 18.516 1 88.44 1 MET B C 1
ATOM 2347 O O . MET B 1 1 ? 13.883 0.621 18.281 1 88.44 1 MET B O 1
ATOM 2351 N N . ASN B 1 2 ? 15.539 2.213 18.688 1 96.31 2 ASN B N 1
ATOM 2352 C CA . ASN B 1 2 ? 14.641 3.334 18.438 1 96.31 2 ASN B CA 1
ATOM 2353 C C . ASN B 1 2 ? 14.664 3.752 16.969 1 96.31 2 ASN B C 1
ATOM 2355 O O . ASN B 1 2 ? 15.727 3.768 16.344 1 96.31 2 ASN B O 1
ATOM 2359 N N . VAL B 1 3 ? 13.531 3.951 16.406 1 98.88 3 VAL B N 1
ATOM 2360 C CA . VAL B 1 3 ? 13.414 4.305 14.992 1 98.88 3 VAL B CA 1
ATOM 2361 C C . VAL B 1 3 ? 12.836 5.715 14.859 1 98.88 3 VAL B C 1
ATOM 2363 O O . VAL B 1 3 ? 11.836 6.043 15.492 1 98.88 3 VAL B O 1
ATOM 2366 N N . GLY B 1 4 ? 13.469 6.504 14.125 1 98.81 4 GLY B N 1
ATOM 2367 C CA . GLY B 1 4 ? 13.023 7.875 13.922 1 98.81 4 GLY B CA 1
ATOM 2368 C C . GLY B 1 4 ? 13.383 8.43 12.555 1 98.81 4 GLY B C 1
ATOM 2369 O O . GLY B 1 4 ? 13.648 7.664 11.625 1 98.81 4 GLY B O 1
ATOM 2370 N N . ILE B 1 5 ? 13.273 9.727 12.438 1 98.94 5 ILE B N 1
ATOM 2371 C CA . ILE B 1 5 ? 13.477 10.414 11.172 1 98.94 5 ILE B CA 1
ATOM 2372 C C . ILE B 1 5 ? 14.914 10.906 11.07 1 98.94 5 ILE B C 1
ATOM 2374 O O . ILE B 1 5 ? 15.383 11.656 11.938 1 98.94 5 ILE B O 1
ATOM 2378 N N . LEU B 1 6 ? 15.555 10.484 10 1 98.88 6 LEU B N 1
ATOM 2379 C CA . LEU B 1 6 ? 16.953 10.852 9.766 1 98.88 6 LEU B CA 1
ATOM 2380 C C . LEU B 1 6 ? 17.047 12.055 8.828 1 98.88 6 LEU B C 1
ATOM 2382 O O . LEU B 1 6 ? 18.016 12.805 8.875 1 98.88 6 LEU B O 1
ATOM 2386 N N . GLY B 1 7 ? 16.109 12.195 7.98 1 98.88 7 GLY B N 1
ATOM 2387 C CA . GLY B 1 7 ? 16.031 13.266 7.008 1 98.88 7 GLY B CA 1
ATOM 2388 C C . GLY B 1 7 ? 14.617 13.531 6.531 1 98.88 7 GLY B C 1
ATOM 2389 O O . GLY B 1 7 ? 13.766 12.648 6.582 1 98.88 7 GLY B O 1
ATOM 2390 N N . ILE B 1 8 ? 14.414 14.758 6.094 1 98.88 8 ILE B N 1
ATOM 2391 C CA . ILE B 1 8 ? 13.078 15.18 5.695 1 98.88 8 ILE B CA 1
ATOM 2392 C C . ILE B 1 8 ? 13.172 16.188 4.551 1 98.88 8 ILE B C 1
ATOM 2394 O O . ILE B 1 8 ? 14.156 16.922 4.438 1 98.88 8 ILE B O 1
ATOM 2398 N N . GLY B 1 9 ? 12.227 16.078 3.619 1 98.94 9 GLY B N 1
ATOM 2399 C CA . GLY B 1 9 ? 12.125 16.984 2.486 1 98.94 9 GLY B CA 1
ATOM 2400 C C . GLY B 1 9 ? 10.711 17.156 1.976 1 98.94 9 GLY B C 1
ATOM 2401 O O . GLY B 1 9 ? 9.82 16.359 2.316 1 98.94 9 GLY B O 1
ATOM 2402 N N . ARG B 1 10 ? 10.523 18.234 1.25 1 98.88 10 ARG B N 1
ATOM 2403 C CA . ARG B 1 10 ? 9.219 18.453 0.633 1 98.88 10 ARG B CA 1
ATOM 2404 C C . ARG B 1 10 ? 9.367 19.062 -0.759 1 98.88 10 ARG B C 1
ATOM 2406 O O . ARG B 1 10 ? 10.438 19.547 -1.117 1 98.88 10 ARG B O 1
ATOM 2413 N N . TYR B 1 11 ? 8.336 18.953 -1.496 1 98.88 11 TYR B N 1
ATOM 2414 C CA . TYR B 1 11 ? 8.141 19.656 -2.76 1 98.88 11 TYR B CA 1
ATOM 2415 C C . TYR B 1 11 ? 6.73 20.219 -2.854 1 98.88 11 TYR B C 1
ATOM 2417 O O . TYR B 1 11 ? 5.75 19.5 -2.619 1 98.88 11 TYR B O 1
ATOM 2425 N N . VAL B 1 12 ? 6.621 21.453 -3.152 1 98.69 12 VAL B N 1
ATOM 2426 C CA . VAL B 1 12 ? 5.344 22.094 -3.469 1 98.69 12 VAL B CA 1
ATOM 2427 C C . VAL B 1 12 ? 5.434 22.781 -4.828 1 98.69 12 VAL B C 1
ATOM 2429 O O . VAL B 1 12 ? 6.465 23.375 -5.168 1 98.69 12 VAL B O 1
ATOM 2432 N N . PRO B 1 13 ? 4.391 22.688 -5.594 1 98.62 13 PRO B N 1
ATOM 2433 C CA . PRO B 1 13 ? 4.395 23.344 -6.906 1 98.62 13 PRO B CA 1
ATOM 2434 C C . PRO B 1 13 ? 4.574 24.859 -6.816 1 98.62 13 PRO B C 1
ATOM 2436 O O . PRO B 1 13 ? 4.254 25.453 -5.789 1 98.62 13 PRO B O 1
ATOM 2439 N N . GLU B 1 14 ? 4.984 25.453 -7.891 1 97.38 14 GLU B N 1
ATOM 2440 C CA . GLU B 1 14 ? 5.285 26.875 -7.934 1 97.38 14 GLU B CA 1
ATOM 2441 C C . GLU B 1 14 ? 4.012 27.703 -8.062 1 97.38 14 GLU B C 1
ATOM 2443 O O . GLU B 1 14 ? 3.918 28.797 -7.516 1 97.38 14 GLU B O 1
ATOM 2448 N N . LYS B 1 15 ? 3.059 27.203 -8.781 1 98.06 15 LYS B N 1
ATOM 2449 C CA . LYS B 1 15 ? 1.852 27.969 -9.055 1 98.06 15 LYS B CA 1
ATOM 2450 C C . LYS B 1 15 ? 1.026 28.172 -7.785 1 98.06 15 LYS B C 1
ATOM 2452 O O . LYS B 1 15 ? 0.609 27.203 -7.152 1 98.06 15 LYS B O 1
ATOM 2457 N N . VAL B 1 16 ? 0.775 29.406 -7.426 1 98.44 16 VAL B N 1
ATOM 2458 C CA . VAL B 1 16 ? -0.053 29.781 -6.285 1 98.44 16 VAL B CA 1
ATOM 2459 C C . VAL B 1 16 ? -1.465 30.125 -6.762 1 98.44 16 VAL B C 1
ATOM 2461 O O . VAL B 1 16 ? -1.645 30.922 -7.68 1 98.44 16 VAL B O 1
ATOM 2464 N N . VAL B 1 17 ? -2.434 29.484 -6.227 1 98.25 17 VAL B N 1
ATOM 2465 C CA . VAL B 1 17 ? -3.84 29.797 -6.453 1 98.25 17 VAL B CA 1
ATOM 2466 C C . VAL B 1 17 ? -4.449 30.375 -5.172 1 98.25 17 VAL B C 1
ATOM 2468 O O . VAL B 1 17 ? -4.602 29.656 -4.18 1 98.25 17 VAL B O 1
ATOM 2471 N N . THR B 1 18 ? -4.82 31.641 -5.176 1 98.5 18 THR B N 1
ATOM 2472 C CA . THR B 1 18 ? -5.387 32.312 -4.012 1 98.5 18 THR B CA 1
ATOM 2473 C C . THR B 1 18 ? -6.902 32.156 -3.977 1 98.5 18 THR B C 1
ATOM 2475 O O . THR B 1 18 ? -7.508 31.703 -4.957 1 98.5 18 THR B O 1
ATOM 2478 N N . ASN B 1 19 ? -7.445 32.5 -2.82 1 98.38 19 ASN B N 1
ATOM 2479 C CA . ASN B 1 19 ? -8.898 32.5 -2.748 1 98.38 19 ASN B CA 1
ATOM 2480 C C . ASN B 1 19 ? -9.508 33.469 -3.76 1 98.38 19 ASN B C 1
ATOM 2482 O O . ASN B 1 19 ? -10.586 33.219 -4.297 1 98.38 19 ASN B O 1
ATOM 2486 N N . HIS B 1 20 ? -8.836 34.562 -4.004 1 98.31 20 HIS B N 1
ATOM 2487 C CA . HIS B 1 20 ? -9.312 35.562 -4.969 1 98.31 20 HIS B CA 1
ATOM 2488 C C . HIS B 1 20 ? -9.32 35 -6.383 1 98.31 20 HIS B C 1
ATOM 2490 O O . HIS B 1 20 ? -10.188 35.344 -7.191 1 98.31 20 HIS B O 1
ATOM 2496 N N . ASP B 1 21 ? -8.398 34.094 -6.68 1 97.81 21 ASP B N 1
ATOM 2497 C CA . ASP B 1 21 ? -8.406 33.406 -7.969 1 97.81 21 ASP B CA 1
ATOM 2498 C C . ASP B 1 21 ? -9.641 32.531 -8.094 1 97.81 21 ASP B C 1
ATOM 2500 O O . ASP B 1 21 ? -10.227 32.406 -9.18 1 97.81 21 ASP B O 1
ATOM 2504 N N . LEU B 1 22 ? -10.023 31.875 -7.027 1 97.56 22 LEU B N 1
ATOM 2505 C CA . LEU B 1 22 ? -11.172 30.969 -7.039 1 97.56 22 LEU B CA 1
ATOM 2506 C C . LEU B 1 22 ? -12.469 31.766 -7.18 1 97.56 22 LEU B C 1
ATOM 2508 O O . LEU B 1 22 ? -13.43 31.281 -7.789 1 97.56 22 LEU B O 1
ATOM 2512 N N . GLU B 1 23 ? -12.523 32.969 -6.664 1 97.25 23 GLU B N 1
ATOM 2513 C CA . GLU B 1 23 ? -13.695 33.812 -6.785 1 97.25 23 GLU B CA 1
ATOM 2514 C C . GLU B 1 23 ? -14.047 34.062 -8.25 1 97.25 23 GLU B C 1
ATOM 2516 O O . GLU B 1 23 ? -15.203 34.312 -8.578 1 97.25 23 GLU B O 1
ATOM 2521 N N . LYS B 1 24 ? -13.07 34 -9.109 1 97 24 LYS B N 1
ATOM 2522 C CA . LYS B 1 24 ? -13.25 34.312 -10.523 1 97 24 LYS B CA 1
ATOM 2523 C C . LYS B 1 24 ? -13.898 33.125 -11.258 1 97 24 LYS B C 1
ATOM 2525 O O . LYS B 1 24 ? -14.414 33.281 -12.367 1 97 24 LYS B O 1
ATOM 2530 N N . ILE B 1 25 ? -13.922 31.984 -10.633 1 94.62 25 ILE B N 1
ATOM 2531 C CA . ILE B 1 25 ? -14.32 30.844 -11.438 1 94.62 25 ILE B CA 1
ATOM 2532 C C . ILE B 1 25 ? -15.43 30.062 -10.727 1 94.62 25 ILE B C 1
ATOM 2534 O O . ILE B 1 25 ? -15.961 29.094 -11.258 1 94.62 25 ILE B O 1
ATOM 2538 N N . MET B 1 26 ? -15.734 30.453 -9.5 1 95.19 26 MET B N 1
ATOM 2539 C CA . MET B 1 26 ? -16.812 29.797 -8.766 1 95.19 26 MET B CA 1
ATOM 2540 C C . MET B 1 26 ? -17.469 30.766 -7.777 1 95.19 26 MET B C 1
ATOM 2542 O O . MET B 1 26 ? -16.875 31.797 -7.434 1 95.19 26 MET B O 1
ATOM 2546 N N . ASP B 1 27 ? -18.688 30.531 -7.32 1 95.44 27 ASP B N 1
ATOM 2547 C CA . ASP B 1 27 ? -19.422 31.359 -6.371 1 95.44 27 ASP B CA 1
ATOM 2548 C C . ASP B 1 27 ? -18.906 31.172 -4.949 1 95.44 27 ASP B C 1
ATOM 2550 O O . ASP B 1 27 ? -19.469 30.406 -4.172 1 95.44 27 ASP B O 1
ATOM 2554 N N . THR B 1 28 ? -17.875 31.906 -4.621 1 96.81 28 THR B N 1
ATOM 2555 C CA . THR B 1 28 ? -17.234 31.859 -3.314 1 96.81 28 THR B CA 1
ATOM 2556 C C . THR B 1 28 ? -16.562 33.188 -2.99 1 96.81 28 THR B C 1
ATOM 2558 O O . THR B 1 28 ? -16.734 34.156 -3.729 1 96.81 28 THR B O 1
ATOM 2561 N N . SER B 1 29 ? -15.961 33.281 -1.776 1 97.75 29 SER B N 1
ATOM 2562 C CA . SER B 1 29 ? -15.211 34.469 -1.364 1 97.75 29 SER B CA 1
ATOM 2563 C C . SER B 1 29 ? -14.062 34.094 -0.437 1 97.75 29 SER B C 1
ATOM 2565 O O . SER B 1 29 ? -14.086 33.062 0.198 1 97.75 29 SER B O 1
ATOM 2567 N N . ASP B 1 30 ? -13.141 34.969 -0.474 1 98.12 30 ASP B N 1
ATOM 2568 C CA . ASP B 1 30 ? -12.031 34.781 0.457 1 98.12 30 ASP B CA 1
ATOM 2569 C C . ASP B 1 30 ? -12.539 34.688 1.894 1 98.12 30 ASP B C 1
ATOM 2571 O O . ASP B 1 30 ? -12.086 33.812 2.646 1 98.12 30 ASP B O 1
ATOM 2575 N N . GLU B 1 31 ? -13.414 35.531 2.229 1 97.94 31 GLU B N 1
ATOM 2576 C CA . GLU B 1 31 ? -13.953 35.562 3.584 1 97.94 31 GLU B CA 1
ATOM 2577 C C . GLU B 1 31 ? -14.609 34.219 3.93 1 97.94 31 GLU B C 1
ATOM 2579 O O . GLU B 1 31 ? -14.367 33.656 5 1 97.94 31 GLU B O 1
ATOM 2584 N N . TRP B 1 32 ? -15.391 33.75 3.012 1 97 32 TRP B N 1
ATOM 2585 C CA . TRP B 1 32 ? -16.094 32.469 3.229 1 97 32 TRP B CA 1
ATOM 2586 C C . TRP B 1 32 ? -15.102 31.328 3.377 1 97 32 TRP B C 1
ATOM 2588 O O . TRP B 1 32 ? -15.203 30.531 4.316 1 97 32 TRP B O 1
ATOM 2598 N N . ILE B 1 33 ? -14.156 31.203 2.508 1 97.81 33 ILE B N 1
ATOM 2599 C CA . ILE B 1 33 ? -13.195 30.109 2.506 1 97.81 33 ILE B CA 1
ATOM 2600 C C . ILE B 1 33 ? -12.344 30.156 3.773 1 97.81 33 ILE B C 1
ATOM 2602 O O . ILE B 1 33 ? -12.195 29.156 4.477 1 97.81 33 ILE B O 1
ATOM 2606 N N . ARG B 1 34 ? -11.812 31.344 4.098 1 97.19 34 ARG B N 1
ATOM 2607 C CA . ARG B 1 34 ? -10.938 31.5 5.254 1 97.19 34 ARG B CA 1
ATOM 2608 C C . ARG B 1 34 ? -11.664 31.141 6.547 1 97.19 34 ARG B C 1
ATOM 2610 O O . ARG B 1 34 ? -11.102 30.484 7.422 1 97.19 34 ARG B O 1
ATOM 2617 N N . THR B 1 35 ? -12.812 31.594 6.648 1 95.69 35 THR B N 1
ATOM 2618 C CA . THR B 1 35 ? -13.578 31.375 7.867 1 95.69 35 THR B CA 1
ATOM 2619 C C . THR B 1 35 ? -13.898 29.891 8.031 1 95.69 35 THR B C 1
ATOM 2621 O O . THR B 1 35 ? -13.836 29.359 9.141 1 95.69 35 THR B O 1
ATOM 2624 N N . ARG B 1 36 ? -14.102 29.234 6.988 1 94.44 36 ARG B N 1
ATOM 2625 C CA . ARG B 1 36 ? -14.586 27.859 7.047 1 94.44 36 ARG B CA 1
ATOM 2626 C C . ARG B 1 36 ? -13.43 26.875 7.066 1 94.44 36 ARG B C 1
ATOM 2628 O O . ARG B 1 36 ? -13.555 25.781 7.621 1 94.44 36 ARG B O 1
ATOM 2635 N N . THR B 1 37 ? -12.367 27.203 6.422 1 97.12 37 THR B N 1
ATOM 2636 C CA . THR B 1 37 ? -11.352 26.188 6.18 1 97.12 37 THR B CA 1
ATOM 2637 C C . THR B 1 37 ? -9.992 26.641 6.703 1 97.12 37 THR B C 1
ATOM 2639 O O . THR B 1 37 ? -9.094 25.828 6.898 1 97.12 37 THR B O 1
ATOM 2642 N N . GLY B 1 38 ? -9.805 27.938 6.84 1 97.81 38 GLY B N 1
ATOM 2643 C CA . GLY B 1 38 ? -8.508 28.484 7.215 1 97.81 38 GLY B CA 1
ATOM 2644 C C . GLY B 1 38 ? -7.57 28.656 6.039 1 97.81 38 GLY B C 1
ATOM 2645 O O . GLY B 1 38 ? -6.422 29.062 6.207 1 97.81 38 GLY B O 1
ATOM 2646 N N . ILE B 1 39 ? -8.023 28.438 4.781 1 98.62 39 ILE B N 1
ATOM 2647 C CA . ILE B 1 39 ? -7.152 28.406 3.611 1 98.62 39 ILE B CA 1
ATOM 2648 C C . ILE B 1 39 ? -7.18 29.766 2.91 1 98.62 39 ILE B C 1
ATOM 2650 O O . ILE B 1 39 ? -8.25 30.297 2.637 1 98.62 39 ILE B O 1
ATOM 2654 N N . ALA B 1 40 ? -6.031 30.297 2.672 1 98.56 40 ALA B N 1
ATOM 2655 C CA . ALA B 1 40 ? -5.914 31.562 1.953 1 98.56 40 ALA B CA 1
ATOM 2656 C C . ALA B 1 40 ? -5.434 31.328 0.523 1 98.56 40 ALA B C 1
ATOM 2658 O O . ALA B 1 40 ? -5.793 32.094 -0.385 1 98.56 40 ALA B O 1
ATOM 2659 N N . GLU B 1 41 ? -4.59 30.422 0.374 1 98.38 41 GLU B N 1
ATOM 2660 C CA . GLU B 1 41 ? -4.043 30.031 -0.923 1 98.38 41 GLU B CA 1
ATOM 2661 C C . GLU B 1 41 ? -3.646 28.562 -0.931 1 98.38 41 GLU B C 1
ATOM 2663 O O . GLU B 1 41 ? -3.732 27.875 0.095 1 98.38 41 GLU B O 1
ATOM 2668 N N . ARG B 1 42 ? -3.344 28 -2.074 1 98.56 42 ARG B N 1
ATOM 2669 C CA . ARG B 1 42 ? -2.855 26.641 -2.266 1 98.56 42 ARG B CA 1
ATOM 2670 C C . ARG B 1 42 ? -1.902 26.562 -3.455 1 98.56 42 ARG B C 1
ATOM 2672 O O . ARG B 1 42 ? -1.761 27.531 -4.207 1 98.56 42 ARG B O 1
ATOM 2679 N N . ARG B 1 43 ? -1.194 25.453 -3.547 1 98.75 43 ARG B N 1
ATOM 2680 C CA . ARG B 1 43 ? -0.296 25.203 -4.668 1 98.75 43 ARG B CA 1
ATOM 2681 C C . ARG B 1 43 ? -0.888 24.156 -5.613 1 98.75 43 ARG B C 1
ATOM 2683 O O . ARG B 1 43 ? -1.431 23.141 -5.172 1 98.75 43 ARG B O 1
ATOM 2690 N N . ILE B 1 44 ? -0.816 24.469 -6.887 1 98.5 44 ILE B N 1
ATOM 2691 C CA . ILE B 1 44 ? -1.384 23.594 -7.902 1 98.5 44 ILE B CA 1
ATOM 2692 C C . ILE B 1 44 ? -0.312 23.234 -8.93 1 98.5 44 ILE B C 1
ATOM 2694 O O . ILE B 1 44 ? 0.324 24.109 -9.508 1 98.5 44 ILE B O 1
ATOM 2698 N N . ALA B 1 45 ? -0.056 21.938 -9.07 1 98.25 45 ALA B N 1
ATOM 2699 C CA . ALA B 1 45 ? 0.945 21.469 -10.023 1 98.25 45 ALA B CA 1
ATOM 2700 C C . ALA B 1 45 ? 0.477 21.672 -11.461 1 98.25 45 ALA B C 1
ATOM 2702 O O . ALA B 1 45 ? -0.699 21.469 -11.766 1 98.25 45 ALA B O 1
ATOM 2703 N N . ASP B 1 46 ? 1.452 22.016 -12.297 1 95.19 46 ASP B N 1
ATOM 2704 C CA . ASP B 1 46 ? 1.19 22.125 -13.727 1 95.19 46 ASP B CA 1
ATOM 2705 C C . ASP B 1 46 ? 0.827 20.766 -14.32 1 95.19 46 ASP B C 1
ATOM 2707 O O . ASP B 1 46 ? 1.187 19.719 -13.758 1 95.19 46 ASP B O 1
ATOM 2711 N N . ASP B 1 47 ? 0.146 20.812 -15.484 1 93.19 47 ASP B N 1
ATOM 2712 C CA . ASP B 1 47 ? -0.296 19.578 -16.125 1 93.19 47 ASP B CA 1
ATOM 2713 C C . ASP B 1 47 ? 0.892 18.688 -16.484 1 93.19 47 ASP B C 1
ATOM 2715 O O . ASP B 1 47 ? 0.746 17.469 -16.609 1 93.19 47 ASP B O 1
ATOM 2719 N N . THR B 1 48 ? 2.047 19.234 -16.547 1 94 48 THR B N 1
ATOM 2720 C CA . THR B 1 48 ? 3.229 18.484 -16.969 1 94 48 THR B CA 1
ATOM 2721 C C . THR B 1 48 ? 3.889 17.812 -15.766 1 94 48 THR B C 1
ATOM 2723 O O . THR B 1 48 ? 4.797 16.984 -15.93 1 94 48 THR B O 1
ATOM 2726 N N . ILE B 1 49 ? 3.459 18.109 -14.594 1 96.5 49 ILE B N 1
ATOM 2727 C CA . ILE B 1 49 ? 4.035 17.562 -13.367 1 96.5 49 ILE B CA 1
ATOM 2728 C C . ILE B 1 49 ? 3.109 16.5 -12.781 1 96.5 49 ILE B C 1
ATOM 2730 O O . ILE B 1 49 ? 1.944 16.766 -12.484 1 96.5 49 ILE B O 1
ATOM 2734 N N . ASP B 1 50 ? 3.652 15.328 -12.68 1 97 50 ASP B N 1
ATOM 2735 C CA . ASP B 1 50 ? 2.869 14.227 -12.133 1 97 50 ASP B CA 1
ATOM 2736 C C . ASP B 1 50 ? 3.168 14.023 -10.648 1 97 50 ASP B C 1
ATOM 2738 O O . ASP B 1 50 ? 4.109 14.617 -10.109 1 97 50 ASP B O 1
ATOM 2742 N N . THR B 1 51 ? 2.34 13.25 -9.984 1 98.75 51 THR B N 1
ATOM 2743 C CA . THR B 1 51 ? 2.525 12.891 -8.586 1 98.75 51 THR B CA 1
ATOM 2744 C C . THR B 1 51 ? 3.932 12.344 -8.352 1 98.75 51 THR B C 1
ATOM 2746 O O . THR B 1 51 ? 4.578 12.688 -7.355 1 98.75 51 THR B O 1
ATOM 2749 N N . SER B 1 52 ? 4.438 11.508 -9.258 1 98.81 52 SER B N 1
ATOM 2750 C CA . SER B 1 52 ? 5.75 10.883 -9.117 1 98.81 52 SER B CA 1
ATOM 2751 C C . SER B 1 52 ? 6.863 11.922 -9.148 1 98.81 52 SER B C 1
ATOM 2753 O O . SER B 1 52 ? 7.859 11.797 -8.438 1 98.81 52 SER B O 1
ATOM 2755 N N . TYR B 1 53 ? 6.691 12.93 -9.984 1 98.75 53 TYR B N 1
ATOM 2756 C CA . TYR B 1 53 ? 7.699 13.984 -10.055 1 98.75 53 TYR B CA 1
ATOM 2757 C C . TYR B 1 53 ? 7.848 14.688 -8.711 1 98.75 53 TYR B C 1
ATOM 2759 O O . TYR B 1 53 ? 8.969 14.875 -8.227 1 98.75 53 TYR B O 1
ATOM 2767 N N . MET B 1 54 ? 6.711 15.062 -8.125 1 98.94 54 MET B N 1
ATOM 2768 C CA . MET B 1 54 ? 6.738 15.734 -6.828 1 98.94 54 MET B CA 1
ATOM 2769 C C . MET B 1 54 ? 7.359 14.836 -5.766 1 98.94 54 MET B C 1
ATOM 2771 O O . MET B 1 54 ? 8.156 15.289 -4.941 1 98.94 54 MET B O 1
ATOM 2775 N N . ALA B 1 55 ? 7.016 13.57 -5.832 1 98.94 55 ALA B N 1
ATOM 2776 C CA . ALA B 1 55 ? 7.539 12.594 -4.883 1 98.94 55 ALA B CA 1
ATOM 2777 C C . ALA B 1 55 ? 9.055 12.469 -5.008 1 98.94 55 ALA B C 1
ATOM 2779 O O . ALA B 1 55 ? 9.758 12.398 -4 1 98.94 55 ALA B O 1
ATOM 2780 N N . VAL B 1 56 ? 9.555 12.414 -6.242 1 98.94 56 VAL B N 1
ATOM 2781 C CA . VAL B 1 56 ? 10.984 12.289 -6.5 1 98.94 56 VAL B CA 1
ATOM 2782 C C . VAL B 1 56 ? 11.719 13.508 -5.934 1 98.94 56 VAL B C 1
ATOM 2784 O O . VAL B 1 56 ? 12.734 13.359 -5.254 1 98.94 56 VAL B O 1
ATOM 2787 N N . GLU B 1 57 ? 11.219 14.664 -6.191 1 98.94 57 GLU B N 1
ATOM 2788 C CA . GLU B 1 57 ? 11.867 15.891 -5.738 1 98.94 57 GLU B CA 1
ATOM 2789 C C . GLU B 1 57 ? 11.906 15.961 -4.215 1 98.94 57 GLU B C 1
ATOM 2791 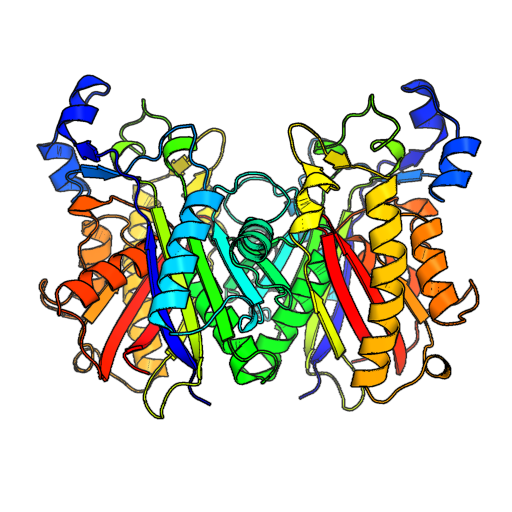O O . GLU B 1 57 ? 12.93 16.344 -3.633 1 98.94 57 GLU B O 1
ATOM 2796 N N . ALA B 1 58 ? 10.812 15.633 -3.553 1 98.94 58 ALA B N 1
ATOM 2797 C CA . ALA B 1 58 ? 10.797 15.594 -2.094 1 98.94 58 ALA B CA 1
ATOM 2798 C C . ALA B 1 58 ? 11.781 14.562 -1.564 1 98.94 58 ALA B C 1
ATOM 2800 O O . ALA B 1 58 ? 12.461 14.797 -0.558 1 98.94 58 ALA B O 1
ATOM 2801 N N . SER B 1 59 ? 11.867 13.406 -2.215 1 99 59 SER B N 1
ATOM 2802 C CA . SER B 1 59 ? 12.75 12.32 -1.805 1 99 59 SER B CA 1
ATOM 2803 C C . SER B 1 59 ? 14.219 12.742 -1.874 1 99 59 SER B C 1
ATOM 2805 O O . SER B 1 59 ? 15 12.43 -0.978 1 99 59 SER B O 1
ATOM 2807 N N . LYS B 1 60 ? 14.562 13.391 -2.979 1 98.94 60 LYS B N 1
ATOM 2808 C CA . LYS B 1 60 ? 15.93 13.875 -3.121 1 98.94 60 LYS B CA 1
ATOM 2809 C C . LYS B 1 60 ? 16.328 14.773 -1.949 1 98.94 60 LYS B C 1
ATOM 2811 O O . LYS B 1 60 ? 17.422 14.648 -1.402 1 98.94 60 LYS B O 1
ATOM 2816 N N . LYS B 1 61 ? 15.422 15.656 -1.541 1 98.94 61 LYS B N 1
ATOM 2817 C CA . LYS B 1 61 ? 15.68 16.562 -0.429 1 98.94 61 LYS B CA 1
ATOM 2818 C C . LYS B 1 61 ? 15.789 15.805 0.89 1 98.94 61 LYS B C 1
ATOM 2820 O O . LYS B 1 61 ? 16.594 16.156 1.751 1 98.94 61 LYS B O 1
ATOM 2825 N N . ALA B 1 62 ? 14.969 14.82 1.093 1 98.94 62 ALA B N 1
ATOM 2826 C CA . ALA B 1 62 ? 15.031 14.008 2.307 1 98.94 62 ALA B CA 1
ATOM 2827 C C . ALA B 1 62 ? 16.359 13.273 2.406 1 98.94 62 ALA B C 1
ATOM 2829 O O . ALA B 1 62 ? 16.953 13.188 3.486 1 98.94 62 ALA B O 1
ATOM 2830 N N . LEU B 1 63 ? 16.812 12.695 1.249 1 98.94 63 LEU B N 1
ATOM 2831 C CA . LEU B 1 63 ? 18.094 12 1.221 1 98.94 63 LEU B CA 1
ATOM 2832 C C . LEU B 1 63 ? 19.234 12.953 1.534 1 98.94 63 LEU B C 1
ATOM 2834 O O . LEU B 1 63 ? 20.141 12.609 2.301 1 98.94 63 LEU B O 1
ATOM 2838 N N . GLU B 1 64 ? 19.172 14.117 0.928 1 98.88 64 GLU B N 1
ATOM 2839 C CA . GLU B 1 64 ? 20.188 15.133 1.195 1 98.88 64 GLU B CA 1
ATOM 2840 C C . GLU B 1 64 ? 20.219 15.5 2.678 1 98.88 64 GLU B C 1
ATOM 2842 O O . GLU B 1 64 ? 21.297 15.586 3.271 1 98.88 64 GLU B O 1
ATOM 2847 N N . ASP B 1 65 ? 19.078 15.711 3.246 1 98.88 65 ASP B N 1
ATOM 2848 C CA . ASP B 1 65 ? 18.984 16.062 4.656 1 98.88 65 ASP B CA 1
ATOM 2849 C C . ASP B 1 65 ? 19.531 14.953 5.547 1 98.88 65 ASP B C 1
ATOM 2851 O O . ASP B 1 65 ? 20.141 15.219 6.578 1 98.88 65 ASP B O 1
ATOM 2855 N N . ALA B 1 66 ? 19.281 13.719 5.203 1 98.75 66 ALA B N 1
ATOM 2856 C CA . ALA B 1 66 ? 19.719 12.562 5.965 1 98.75 66 ALA B CA 1
ATOM 2857 C C . ALA B 1 66 ? 21.219 12.312 5.762 1 98.75 66 ALA B C 1
ATOM 2859 O O . ALA B 1 66 ? 21.844 11.578 6.527 1 98.75 66 ALA B O 1
ATOM 2860 N N . GLY B 1 67 ? 21.781 12.867 4.664 1 98.75 67 GLY B N 1
ATOM 2861 C CA . GLY B 1 67 ? 23.188 12.672 4.348 1 98.75 67 GLY B CA 1
ATOM 2862 C C . GLY B 1 67 ? 23.484 11.305 3.773 1 98.75 67 GLY B C 1
ATOM 2863 O O . GLY B 1 67 ? 24.547 10.727 4.051 1 98.75 67 GLY B O 1
ATOM 2864 N N . ILE B 1 68 ? 22.547 10.727 3.045 1 98.75 68 ILE B N 1
ATOM 2865 C CA . ILE B 1 68 ? 22.766 9.414 2.449 1 98.75 68 ILE B CA 1
ATOM 2866 C C . ILE B 1 68 ? 22.375 9.445 0.97 1 98.75 68 ILE B C 1
ATOM 2868 O O . ILE B 1 68 ? 21.875 10.453 0.477 1 98.75 68 ILE B O 1
ATOM 2872 N N . SER B 1 69 ? 22.672 8.367 0.202 1 98.81 69 SER B N 1
ATOM 2873 C CA . SER B 1 69 ? 22.359 8.258 -1.219 1 98.81 69 SER B CA 1
ATOM 2874 C C . SER B 1 69 ? 21.234 7.246 -1.465 1 98.81 69 SER B C 1
ATOM 2876 O O . SER B 1 69 ? 20.844 6.52 -0.552 1 98.81 69 SER B O 1
ATOM 2878 N N . GLY B 1 70 ? 20.766 7.215 -2.645 1 98.88 70 GLY B N 1
ATOM 2879 C CA . GLY B 1 70 ? 19.75 6.242 -3.014 1 98.88 70 GLY B CA 1
ATOM 2880 C C . GLY B 1 70 ? 20.172 4.809 -2.783 1 98.88 70 GLY B C 1
ATOM 2881 O O . GLY B 1 70 ? 19.359 3.947 -2.471 1 98.88 70 GLY B O 1
ATOM 2882 N N . GLU B 1 71 ? 21.422 4.496 -2.906 1 98.69 71 GLU B N 1
ATOM 2883 C CA . GLU B 1 71 ? 21.953 3.146 -2.744 1 98.69 71 GLU B CA 1
ATOM 2884 C C . GLU B 1 71 ? 21.812 2.67 -1.3 1 98.69 71 GLU B C 1
ATOM 2886 O O . GLU B 1 71 ? 21.906 1.472 -1.025 1 98.69 71 GLU B O 1
ATOM 2891 N N . ASP B 1 72 ? 21.609 3.598 -0.361 1 98.81 72 ASP B N 1
ATOM 2892 C CA . ASP B 1 72 ? 21.516 3.275 1.06 1 98.81 72 ASP B CA 1
ATOM 2893 C C . ASP B 1 72 ? 20.078 2.955 1.459 1 98.81 72 ASP B C 1
ATOM 2895 O O . ASP B 1 72 ? 19.812 2.539 2.59 1 98.81 72 ASP B O 1
ATOM 2899 N N . ILE B 1 73 ? 19.156 3.156 0.533 1 98.94 73 ILE B N 1
ATOM 2900 C CA . ILE B 1 73 ? 17.734 2.924 0.823 1 98.94 73 ILE B CA 1
ATOM 2901 C C . ILE B 1 73 ? 17.391 1.458 0.575 1 98.94 73 ILE B C 1
ATOM 2903 O O . ILE B 1 73 ? 17.75 0.901 -0.47 1 98.94 73 ILE B O 1
ATOM 2907 N N . ASP B 1 74 ? 16.672 0.866 1.505 1 98.94 74 ASP B N 1
ATOM 2908 C CA . ASP B 1 74 ? 16.344 -0.555 1.422 1 98.94 74 ASP B CA 1
ATOM 2909 C C . ASP B 1 74 ? 14.898 -0.76 0.979 1 98.94 74 ASP B C 1
ATOM 2911 O O . ASP B 1 74 ? 14.555 -1.819 0.454 1 98.94 74 ASP B O 1
ATOM 2915 N N . LEU B 1 75 ? 14.07 0.175 1.229 1 98.94 75 LEU B N 1
ATOM 2916 C CA . LEU B 1 75 ? 12.641 0.101 0.948 1 98.94 75 LEU B CA 1
ATOM 2917 C C . LEU B 1 75 ? 12.062 1.491 0.716 1 98.94 75 LEU B C 1
ATOM 2919 O O . LEU B 1 75 ? 12.398 2.438 1.432 1 98.94 75 LEU B O 1
ATOM 2923 N N . ILE B 1 76 ? 11.234 1.653 -0.277 1 99 76 ILE B N 1
ATOM 2924 C CA . ILE B 1 76 ? 10.5 2.885 -0.556 1 99 76 ILE B CA 1
ATOM 2925 C C . ILE B 1 76 ? 9.008 2.645 -0.387 1 99 76 ILE B C 1
ATOM 2927 O O . ILE B 1 76 ? 8.438 1.75 -1.018 1 99 76 ILE B O 1
ATOM 2931 N N . LEU B 1 77 ? 8.383 3.404 0.477 1 99 77 LEU B N 1
ATOM 2932 C CA . LEU B 1 77 ? 6.949 3.391 0.733 1 99 77 LEU B CA 1
ATOM 2933 C C . LEU B 1 77 ? 6.312 4.715 0.325 1 99 77 LEU B C 1
ATOM 2935 O O . LEU B 1 77 ? 6.672 5.77 0.852 1 99 77 LEU B O 1
ATOM 2939 N N . VAL B 1 78 ? 5.328 4.68 -0.566 1 99 78 VAL B N 1
ATOM 2940 C CA . VAL B 1 78 ? 4.699 5.918 -1.016 1 99 78 VAL B CA 1
ATOM 2941 C C . VAL B 1 78 ? 3.203 5.879 -0.708 1 99 78 VAL B C 1
ATOM 2943 O O . VAL B 1 78 ? 2.496 4.973 -1.148 1 99 78 VAL B O 1
ATOM 2946 N N . ALA B 1 79 ? 2.764 6.816 0.07 1 98.94 79 ALA B N 1
ATOM 2947 C CA . ALA B 1 79 ? 1.338 7.02 0.312 1 98.94 79 ALA B CA 1
ATOM 2948 C C . ALA B 1 79 ? 0.745 8 -0.696 1 98.94 79 ALA B C 1
ATOM 2950 O O . ALA B 1 79 ? 1.137 9.172 -0.738 1 98.94 79 ALA B O 1
ATOM 2951 N N . THR B 1 80 ? -0.22 7.562 -1.518 1 98.75 80 THR B N 1
ATOM 2952 C CA . THR B 1 80 ? -0.862 8.43 -2.5 1 98.75 80 THR B CA 1
ATOM 2953 C C . THR B 1 80 ? -2.229 7.879 -2.896 1 98.75 80 THR B C 1
ATOM 2955 O O . THR B 1 80 ? -2.453 6.668 -2.846 1 98.75 80 THR B O 1
ATOM 2958 N N . VAL B 1 81 ? -3.105 8.773 -3.23 1 98 81 VAL B N 1
ATOM 2959 C CA . VAL B 1 81 ? -4.387 8.383 -3.807 1 98 81 VAL B CA 1
ATOM 2960 C C . VAL B 1 81 ? -4.488 8.898 -5.242 1 98 81 VAL B C 1
ATOM 2962 O O . VAL B 1 81 ? -5.531 8.75 -5.887 1 98 81 VAL B O 1
ATOM 2965 N N . THR B 1 82 ? -3.422 9.57 -5.738 1 97.94 82 THR B N 1
ATOM 2966 C CA . THR B 1 82 ? -3.396 10.109 -7.094 1 97.94 82 THR B CA 1
ATOM 2967 C C . THR B 1 82 ? -2.139 9.656 -7.832 1 97.94 82 THR B C 1
ATOM 2969 O O . THR B 1 82 ? -1.428 10.477 -8.414 1 97.94 82 THR B O 1
ATOM 2972 N N . PRO B 1 83 ? -1.872 8.398 -7.84 1 98.06 83 PRO B N 1
ATOM 2973 C CA . PRO B 1 83 ? -0.689 7.945 -8.578 1 98.06 83 PRO B CA 1
ATOM 2974 C C . PRO B 1 83 ? -0.75 8.297 -10.062 1 98.06 83 PRO B C 1
ATOM 2976 O O . PRO B 1 83 ? -1.815 8.656 -10.57 1 98.06 83 PRO B O 1
ATOM 2979 N N . ASP B 1 84 ? 0.408 8.266 -10.766 1 96.81 84 ASP B N 1
ATOM 2980 C CA . ASP B 1 84 ? 0.458 8.547 -12.203 1 96.81 84 ASP B CA 1
ATOM 2981 C C . ASP B 1 84 ? -0.409 7.562 -12.984 1 96.81 84 ASP B C 1
ATOM 2983 O O . ASP B 1 84 ? -1.058 7.938 -13.961 1 96.81 84 ASP B O 1
ATOM 2987 N N . ARG B 1 85 ? -0.303 6.312 -12.57 1 95.44 85 ARG B N 1
ATOM 2988 C CA . ARG B 1 85 ? -1.011 5.172 -13.133 1 95.44 85 ARG B CA 1
ATOM 2989 C C . ARG B 1 85 ? -1.305 4.125 -12.07 1 95.44 85 ARG B C 1
ATOM 2991 O O . ARG B 1 85 ? -0.783 4.203 -10.953 1 95.44 85 ARG B O 1
ATOM 2998 N N . ALA B 1 86 ? -2.182 3.193 -12.453 1 95.38 86 ALA B N 1
ATOM 2999 C CA . ALA B 1 86 ? -2.445 2.088 -11.531 1 95.38 86 ALA B CA 1
ATOM 3000 C C . ALA B 1 86 ? -1.173 1.295 -11.25 1 95.38 86 ALA B C 1
ATOM 3002 O O . ALA B 1 86 ? -0.959 0.833 -10.125 1 95.38 86 ALA B O 1
ATOM 3003 N N . PHE B 1 87 ? -0.374 1.064 -12.203 1 96.81 87 PHE B N 1
ATOM 3004 C CA . PHE B 1 87 ? 0.979 0.533 -12.086 1 96.81 87 PHE B CA 1
ATOM 3005 C C . PHE B 1 87 ? 1.822 0.926 -13.289 1 96.81 87 PHE B C 1
ATOM 3007 O O . PHE B 1 87 ? 1.295 1.119 -14.391 1 96.81 87 PHE B O 1
ATOM 3014 N N . PRO B 1 88 ? 3.15 1.104 -13.109 1 98 88 PRO B N 1
ATOM 3015 C CA . PRO B 1 88 ? 3.939 0.802 -11.914 1 98 88 PRO B CA 1
ATOM 3016 C C . PRO B 1 88 ? 3.645 1.755 -10.758 1 98 88 PRO B C 1
ATOM 3018 O O . PRO B 1 88 ? 3.176 2.875 -10.977 1 98 88 PRO B O 1
ATOM 3021 N N . ALA B 1 89 ? 3.988 1.284 -9.516 1 98.38 89 ALA B N 1
ATOM 3022 C CA . ALA B 1 89 ? 3.916 2.111 -8.32 1 98.38 89 ALA B CA 1
ATOM 3023 C C . ALA B 1 89 ? 4.777 3.363 -8.461 1 98.38 89 ALA B C 1
ATOM 3025 O O . ALA B 1 89 ? 5.828 3.33 -9.102 1 98.38 89 ALA B O 1
ATOM 3026 N N . VAL B 1 90 ? 4.34 4.469 -7.836 1 98.88 90 VAL B N 1
ATOM 3027 C CA . VAL B 1 90 ? 5.141 5.684 -7.762 1 98.88 90 VAL B CA 1
ATOM 3028 C C . VAL B 1 90 ? 6.492 5.371 -7.125 1 98.88 90 VAL B C 1
ATOM 3030 O O . VAL B 1 90 ? 7.516 5.945 -7.508 1 98.88 90 VAL B O 1
ATOM 3033 N N . ALA B 1 91 ? 6.52 4.477 -6.219 1 98.94 91 ALA B N 1
ATOM 3034 C CA . ALA B 1 91 ? 7.73 4.059 -5.52 1 98.94 91 ALA B CA 1
ATOM 3035 C C . ALA B 1 91 ? 8.781 3.543 -6.5 1 98.94 91 ALA B C 1
ATOM 3037 O O . ALA B 1 91 ? 9.977 3.75 -6.301 1 98.94 91 ALA B O 1
ATOM 3038 N N . CYS B 1 92 ? 8.359 2.83 -7.527 1 98.81 92 CYS B N 1
ATOM 3039 C CA . CYS B 1 92 ? 9.289 2.316 -8.523 1 98.81 92 CYS B CA 1
ATOM 3040 C C . CYS B 1 92 ? 9.922 3.455 -9.32 1 98.81 92 CYS B C 1
ATOM 3042 O O . CYS B 1 92 ? 11.094 3.383 -9.688 1 98.81 92 CYS B O 1
ATOM 3044 N N . VAL B 1 93 ? 9.125 4.5 -9.602 1 98.75 93 VAL B N 1
ATOM 3045 C CA . VAL B 1 93 ? 9.641 5.676 -10.305 1 98.75 93 VAL B CA 1
ATOM 3046 C C . VAL B 1 93 ? 10.703 6.363 -9.453 1 98.75 93 VAL B C 1
ATOM 3048 O O . VAL B 1 93 ? 11.766 6.727 -9.953 1 98.75 93 VAL B O 1
ATOM 3051 N N . ILE B 1 94 ? 10.383 6.492 -8.164 1 98.94 94 ILE B N 1
ATOM 3052 C CA . ILE B 1 94 ? 11.344 7.09 -7.242 1 98.94 94 ILE B CA 1
ATOM 3053 C C . ILE B 1 94 ? 12.625 6.25 -7.215 1 98.94 94 ILE B C 1
ATOM 3055 O O . ILE B 1 94 ? 13.727 6.789 -7.27 1 98.94 94 ILE B O 1
ATOM 3059 N N . GLN B 1 95 ? 12.469 4.941 -7.086 1 98.88 95 GLN B N 1
ATOM 3060 C CA . GLN B 1 95 ? 13.586 4.012 -6.98 1 98.88 95 GLN B CA 1
ATOM 3061 C C . GLN B 1 95 ? 14.586 4.223 -8.109 1 98.88 95 GLN B C 1
ATOM 3063 O O . GLN B 1 95 ? 15.789 4.293 -7.875 1 98.88 95 GLN B O 1
ATOM 3068 N N . GLU B 1 96 ? 14.094 4.289 -9.305 1 98.75 96 GLU B N 1
ATOM 3069 C CA . GLU B 1 96 ? 14.945 4.527 -10.469 1 98.75 96 GLU B CA 1
ATOM 3070 C C . GLU B 1 96 ? 15.57 5.918 -10.414 1 98.75 96 GLU B C 1
ATOM 3072 O O . GLU B 1 96 ? 16.766 6.074 -10.633 1 98.75 96 GLU B O 1
ATOM 3077 N N . ALA B 1 97 ? 14.766 6.93 -10.148 1 98.81 97 ALA B N 1
ATOM 3078 C CA . ALA B 1 97 ? 15.164 8.328 -10.258 1 98.81 97 ALA B CA 1
ATOM 3079 C C . ALA B 1 97 ? 16.281 8.664 -9.273 1 98.81 97 ALA B C 1
ATOM 3081 O O . ALA B 1 97 ? 17.172 9.461 -9.578 1 98.81 97 ALA B O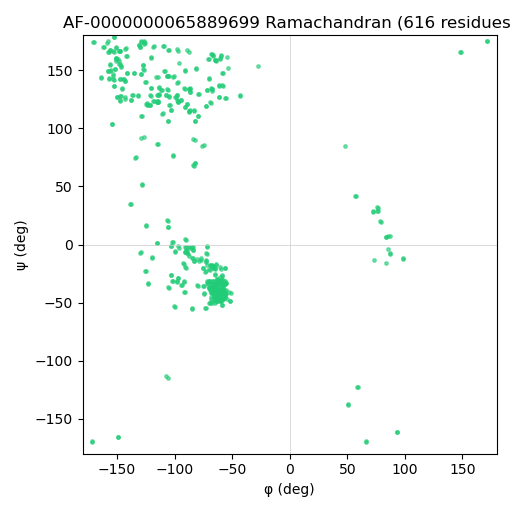 1
ATOM 3082 N N . ILE B 1 98 ? 16.234 8.023 -8.07 1 98.88 98 ILE B N 1
ATOM 3083 C CA . ILE B 1 98 ? 17.203 8.414 -7.055 1 98.88 98 ILE B CA 1
ATOM 3084 C C . ILE B 1 98 ? 18.328 7.383 -6.984 1 98.88 98 ILE B C 1
ATOM 3086 O O . ILE B 1 98 ? 19.188 7.453 -6.102 1 98.88 98 ILE B O 1
ATOM 3090 N N . GLY B 1 99 ? 18.297 6.387 -7.816 1 98.69 99 GLY B N 1
ATOM 3091 C CA . GLY B 1 99 ? 19.375 5.395 -7.879 1 98.69 99 GLY B CA 1
ATOM 3092 C C . GLY B 1 99 ? 19.328 4.398 -6.734 1 98.69 99 GLY B C 1
ATOM 3093 O O . GLY B 1 99 ? 20.375 3.951 -6.254 1 98.69 99 GLY B O 1
ATOM 3094 N N . ALA B 1 100 ? 18.156 4.125 -6.207 1 98.75 100 ALA B N 1
ATOM 3095 C CA . ALA B 1 100 ? 18 3.174 -5.113 1 98.75 100 ALA B CA 1
ATOM 3096 C C . ALA B 1 100 ? 17.953 1.74 -5.633 1 98.75 100 ALA B C 1
ATOM 3098 O O . ALA B 1 100 ? 16.969 1.026 -5.426 1 98.75 100 ALA B O 1
ATOM 3099 N N . LYS B 1 101 ? 18.984 1.214 -6.102 1 97.06 101 LYS B N 1
ATOM 3100 C CA . LYS B 1 101 ? 19.062 -0.024 -6.871 1 97.06 101 LYS B CA 1
ATOM 3101 C C . LYS B 1 101 ? 18.781 -1.238 -5.992 1 97.06 101 LYS B C 1
ATOM 3103 O O . LYS B 1 101 ? 18.375 -2.293 -6.492 1 97.06 101 LYS B O 1
ATOM 3108 N N . HIS B 1 102 ? 18.922 -1.123 -4.738 1 96.88 102 HIS B N 1
ATOM 3109 C CA . HIS B 1 102 ? 18.766 -2.262 -3.838 1 96.88 102 HIS B CA 1
ATOM 3110 C C . HIS B 1 102 ? 17.422 -2.213 -3.113 1 96.88 102 HIS B C 1
ATOM 3112 O O . HIS B 1 102 ? 17.094 -3.125 -2.354 1 96.88 102 HIS B O 1
ATOM 3118 N N . ALA B 1 103 ? 16.672 -1.205 -3.381 1 98.81 103 ALA B N 1
ATOM 3119 C CA . ALA B 1 103 ? 15.461 -0.976 -2.586 1 98.81 103 ALA B CA 1
ATOM 3120 C C . ALA B 1 103 ? 14.273 -1.754 -3.15 1 98.81 103 ALA B C 1
ATOM 3122 O O . ALA B 1 103 ? 14.062 -1.775 -4.363 1 98.81 103 ALA B O 1
ATOM 3123 N N . ALA B 1 104 ? 13.539 -2.471 -2.305 1 98.88 104 ALA B N 1
ATOM 3124 C CA . ALA B 1 104 ? 12.156 -2.822 -2.645 1 98.88 104 ALA B CA 1
ATOM 3125 C C . ALA B 1 104 ? 11.289 -1.574 -2.746 1 98.88 104 ALA B C 1
ATOM 3127 O O . ALA B 1 104 ? 11.648 -0.511 -2.238 1 98.88 104 ALA B O 1
ATOM 3128 N N . ALA B 1 105 ? 10.164 -1.646 -3.461 1 98.88 105 ALA B N 1
ATOM 3129 C CA . ALA B 1 105 ? 9.344 -0.463 -3.709 1 98.88 105 ALA B CA 1
ATOM 3130 C C . ALA B 1 105 ? 7.863 -0.825 -3.771 1 98.88 105 ALA B C 1
ATOM 3132 O O . ALA B 1 105 ? 7.469 -1.738 -4.5 1 98.88 105 ALA B O 1
ATOM 3133 N N . MET B 1 106 ? 7.023 -0.132 -2.996 1 98.81 106 MET B N 1
ATOM 3134 C CA . MET B 1 106 ? 5.578 -0.318 -3.076 1 98.81 106 MET B CA 1
ATOM 3135 C C . MET B 1 106 ? 4.844 0.957 -2.678 1 98.81 106 MET B C 1
ATOM 3137 O O . MET B 1 106 ? 5.375 1.777 -1.927 1 98.81 106 MET B O 1
ATOM 3141 N N . ASP B 1 107 ? 3.697 1.161 -3.209 1 98.81 107 ASP B N 1
ATOM 3142 C CA . ASP B 1 107 ? 2.771 2.189 -2.742 1 98.81 107 ASP B CA 1
ATOM 3143 C C . ASP B 1 107 ? 1.826 1.635 -1.679 1 98.81 107 ASP B C 1
ATOM 3145 O O . ASP B 1 107 ? 1.599 0.425 -1.613 1 98.81 107 ASP B O 1
ATOM 3149 N N . LEU B 1 108 ? 1.391 2.43 -0.785 1 98.5 108 LEU B N 1
ATOM 3150 C CA . LEU B 1 108 ? 0.321 2.062 0.135 1 98.5 108 LEU B CA 1
ATOM 3151 C C . LEU B 1 108 ? -0.794 3.104 0.116 1 98.5 108 LEU B C 1
ATOM 3153 O O . LEU B 1 108 ? -0.56 4.266 -0.226 1 98.5 108 LEU B O 1
ATOM 3157 N N . SER B 1 109 ? -1.999 2.691 0.386 1 98.12 109 SER B N 1
ATOM 3158 C CA . SER B 1 109 ? -3.156 3.578 0.311 1 98.12 109 SER B CA 1
ATOM 3159 C C . SER B 1 109 ? -3.984 3.516 1.591 1 98.12 109 SER B C 1
ATOM 3161 O O . SER B 1 109 ? -4.617 2.498 1.879 1 98.12 109 SER B O 1
ATOM 3163 N N . ALA B 1 110 ? -3.975 4.555 2.334 1 98.31 110 ALA B N 1
ATOM 3164 C CA . ALA B 1 110 ? -4.848 4.879 3.461 1 98.31 110 ALA B CA 1
ATOM 3165 C C . ALA B 1 110 ? -5.254 6.348 3.434 1 98.31 110 ALA B C 1
ATOM 3167 O O . ALA B 1 110 ? -5.289 7.012 4.473 1 98.31 110 ALA B O 1
ATOM 3168 N N . ALA B 1 111 ? -5.422 6.859 2.258 1 97.25 111 ALA B N 1
ATOM 3169 C CA . ALA B 1 111 ? -5.812 8.242 1.987 1 97.25 111 ALA B CA 1
ATOM 3170 C C . ALA B 1 111 ? -4.934 9.219 2.754 1 97.25 111 ALA B C 1
ATOM 3172 O O . ALA B 1 111 ? -3.705 9.102 2.744 1 97.25 111 ALA B O 1
ATOM 3173 N N . CYS B 1 112 ? -5.535 10.273 3.344 1 98.12 112 CYS B N 1
ATOM 3174 C CA . CYS B 1 112 ? -4.77 11.359 3.947 1 98.12 112 CYS B CA 1
ATOM 3175 C C . CYS B 1 112 ? -3.961 10.859 5.137 1 98.12 112 CYS B C 1
ATOM 3177 O O . CYS B 1 112 ? -2.998 11.5 5.555 1 98.12 112 CYS B O 1
ATOM 3179 N N . ALA B 1 113 ? -4.352 9.742 5.699 1 98.56 113 ALA B N 1
ATOM 3180 C CA . ALA B 1 113 ? -3.623 9.18 6.832 1 98.56 113 ALA B CA 1
ATOM 3181 C C . ALA B 1 113 ? -2.447 8.328 6.355 1 98.56 113 ALA B C 1
ATOM 3183 O O . ALA B 1 113 ? -1.672 7.816 7.168 1 98.56 113 ALA B O 1
ATOM 3184 N N . GLY B 1 114 ? -2.289 8.195 5.066 1 98.75 114 GLY B N 1
ATOM 3185 C CA . GLY B 1 114 ? -1.372 7.242 4.457 1 98.75 114 GLY B CA 1
ATOM 3186 C C . GLY B 1 114 ? 0.067 7.434 4.898 1 98.75 114 GLY B C 1
ATOM 3187 O O . GLY B 1 114 ? 0.803 6.461 5.074 1 98.75 114 GLY B O 1
ATOM 3188 N N . PHE B 1 115 ? 0.481 8.664 5.098 1 98.88 115 PHE B N 1
ATOM 3189 C CA . PHE B 1 115 ? 1.857 8.953 5.48 1 98.88 115 PHE B CA 1
ATOM 3190 C C . PHE B 1 115 ? 2.207 8.281 6.801 1 98.88 115 PHE B C 1
ATOM 3192 O O . PHE B 1 115 ? 3.26 7.652 6.922 1 98.88 115 PHE B O 1
ATOM 3199 N N . MET B 1 116 ? 1.353 8.336 7.793 1 98.94 116 MET B N 1
ATOM 3200 C CA . MET B 1 116 ? 1.609 7.727 9.094 1 98.94 116 MET B CA 1
ATOM 3201 C C . MET B 1 116 ? 1.586 6.207 9 1 98.94 116 MET B C 1
ATOM 3203 O O . MET B 1 116 ? 2.342 5.523 9.695 1 98.94 116 MET B O 1
ATOM 3207 N N . TYR B 1 117 ? 0.662 5.676 8.141 1 98.94 117 TYR B N 1
ATOM 3208 C CA . TYR B 1 117 ? 0.703 4.242 7.879 1 98.94 117 TYR B CA 1
ATOM 3209 C C . TYR B 1 117 ? 2.059 3.83 7.32 1 98.94 117 TYR B C 1
ATOM 3211 O O . TYR B 1 117 ? 2.607 2.795 7.703 1 98.94 117 TYR B O 1
ATOM 3219 N N . GLY B 1 118 ? 2.6 4.652 6.391 1 98.94 118 GLY B N 1
ATOM 3220 C CA . GLY B 1 118 ? 3.932 4.418 5.859 1 98.94 118 GLY B CA 1
ATOM 3221 C C . GLY B 1 118 ? 5.02 4.488 6.914 1 98.94 118 GLY B C 1
ATOM 3222 O O . GLY B 1 118 ? 5.898 3.627 6.965 1 98.94 118 GLY B O 1
ATOM 3223 N N . MET B 1 119 ? 4.973 5.457 7.824 1 98.94 119 MET B N 1
ATOM 3224 C CA . MET B 1 119 ? 5.941 5.621 8.906 1 98.94 119 MET B CA 1
ATOM 3225 C C . MET B 1 119 ? 5.988 4.379 9.789 1 98.94 119 MET B C 1
ATOM 3227 O O . MET B 1 119 ? 7.07 3.871 10.102 1 98.94 119 MET B O 1
ATOM 3231 N N . ILE B 1 120 ? 4.824 3.914 10.148 1 98.94 120 ILE B N 1
ATOM 3232 C CA . ILE B 1 120 ? 4.758 2.816 11.109 1 98.94 120 ILE B CA 1
ATOM 3233 C C . ILE B 1 120 ? 5.152 1.51 10.422 1 98.94 120 ILE B C 1
ATOM 3235 O O . ILE B 1 120 ? 5.793 0.65 11.039 1 98.94 120 ILE B O 1
ATOM 3239 N N . THR B 1 121 ? 4.766 1.373 9.125 1 98.94 121 THR B N 1
ATOM 3240 C CA . THR B 1 121 ? 5.258 0.228 8.367 1 98.94 121 THR B CA 1
ATOM 3241 C C . THR B 1 121 ? 6.781 0.227 8.312 1 98.94 121 THR B C 1
ATOM 3243 O O . THR B 1 121 ? 7.414 -0.798 8.57 1 98.94 121 THR B O 1
ATOM 3246 N N . ALA B 1 122 ? 7.352 1.381 8.023 1 98.94 122 ALA B N 1
ATOM 3247 C CA . ALA B 1 122 ? 8.805 1.514 8 1 98.94 122 ALA B CA 1
ATOM 3248 C C . ALA B 1 122 ? 9.406 1.125 9.352 1 98.94 122 ALA B C 1
ATOM 3250 O O . ALA B 1 122 ? 10.406 0.402 9.406 1 98.94 122 ALA B O 1
ATOM 3251 N N . GLN B 1 123 ? 8.828 1.58 10.406 1 98.94 123 GLN B N 1
ATOM 3252 C CA . GLN B 1 123 ? 9.305 1.288 11.75 1 98.94 123 GLN B CA 1
ATOM 3253 C C . GLN B 1 123 ? 9.375 -0.217 11.992 1 98.94 123 GLN B C 1
ATOM 3255 O O . GLN B 1 123 ? 10.312 -0.707 12.625 1 98.94 123 GLN B O 1
ATOM 3260 N N . GLN B 1 124 ? 8.344 -0.977 11.531 1 98.94 124 GLN B N 1
ATOM 3261 C CA . GLN B 1 124 ? 8.336 -2.42 11.75 1 98.94 124 GLN B CA 1
ATOM 3262 C C . GLN B 1 124 ? 9.523 -3.084 11.062 1 98.94 124 GLN B C 1
ATOM 3264 O O . GLN B 1 124 ? 10.219 -3.912 11.656 1 98.94 124 GLN B O 1
ATOM 3269 N N . PHE B 1 125 ? 9.75 -2.732 9.766 1 98.94 125 PHE B N 1
ATOM 3270 C CA . PHE B 1 125 ? 10.836 -3.322 9 1 98.94 125 PHE B CA 1
ATOM 3271 C C . PHE B 1 125 ? 12.18 -3.031 9.656 1 98.94 125 PHE B C 1
ATOM 3273 O O . PHE B 1 125 ? 13.086 -3.865 9.617 1 98.94 125 PHE B O 1
ATOM 3280 N N . ILE B 1 126 ? 12.336 -1.868 10.18 1 98.88 126 ILE B N 1
ATOM 3281 C CA . ILE B 1 126 ? 13.602 -1.46 10.781 1 98.88 126 ILE B CA 1
ATOM 3282 C C . ILE B 1 126 ? 13.781 -2.152 12.125 1 98.88 126 ILE B C 1
ATOM 3284 O O . ILE B 1 126 ? 14.867 -2.648 12.438 1 98.88 126 ILE B O 1
ATOM 3288 N N . GLN B 1 127 ? 12.734 -2.248 12.93 1 98.5 127 GLN B N 1
ATOM 3289 C CA . GLN B 1 127 ? 12.805 -2.811 14.273 1 98.5 127 GLN B CA 1
ATOM 3290 C C . GLN B 1 127 ? 13.086 -4.309 14.227 1 98.5 127 GLN B C 1
ATOM 3292 O O . GLN B 1 127 ? 13.719 -4.852 15.133 1 98.5 127 GLN B O 1
ATOM 3297 N N . THR B 1 128 ? 12.617 -4.984 13.188 1 98.19 128 THR B N 1
ATOM 3298 C CA . THR B 1 128 ? 12.891 -6.414 13.062 1 98.19 128 THR B CA 1
ATOM 3299 C C . THR B 1 128 ? 14.32 -6.652 12.586 1 98.19 128 THR B C 1
ATOM 3301 O O . THR B 1 128 ? 14.797 -7.785 12.594 1 98.19 128 THR B O 1
ATOM 3304 N N . GLY B 1 129 ? 14.984 -5.57 12.109 1 98.19 129 GLY B N 1
ATOM 3305 C CA . GLY B 1 129 ? 16.328 -5.695 11.57 1 98.19 129 GLY B CA 1
ATOM 3306 C C . GLY B 1 129 ? 16.344 -6.055 10.094 1 98.19 129 GLY B C 1
ATOM 3307 O O . GLY B 1 129 ? 17.406 -6.305 9.523 1 98.19 129 GLY B O 1
ATOM 3308 N N . THR B 1 130 ? 15.219 -6.066 9.445 1 98.38 130 THR B N 1
ATOM 3309 C CA . THR B 1 130 ? 15.102 -6.438 8.039 1 98.38 130 THR B CA 1
ATOM 3310 C C . THR B 1 130 ? 15.766 -5.395 7.145 1 98.38 130 THR B C 1
ATOM 3312 O O . THR B 1 130 ? 16.484 -5.742 6.199 1 98.38 130 THR B O 1
ATOM 3315 N N . TYR B 1 131 ? 15.43 -4.137 7.371 1 98.81 131 TYR B N 1
ATOM 3316 C CA . TYR B 1 131 ? 15.969 -3.021 6.598 1 98.81 131 TYR B CA 1
ATOM 3317 C C . TYR B 1 131 ? 16.547 -1.953 7.516 1 98.81 131 TYR B C 1
ATOM 3319 O O . TYR B 1 131 ? 16.172 -1.86 8.688 1 98.81 131 TYR B O 1
ATOM 3327 N N . LYS B 1 132 ? 17.469 -1.182 7.031 1 98.81 132 LYS B N 1
ATOM 3328 C CA . LYS B 1 132 ? 18.156 -0.159 7.82 1 98.81 132 LYS B CA 1
ATOM 3329 C C . LYS B 1 132 ? 17.562 1.224 7.551 1 98.81 132 LYS B C 1
ATOM 3331 O O . LYS B 1 132 ? 17.266 1.967 8.484 1 98.81 132 LYS B O 1
ATOM 3336 N N . ASN B 1 133 ? 17.5 1.629 6.27 1 98.94 133 ASN B N 1
ATOM 3337 C CA . ASN B 1 133 ? 16.969 2.922 5.852 1 98.94 133 ASN B CA 1
ATOM 3338 C C . ASN B 1 133 ? 15.742 2.76 4.949 1 98.94 133 ASN B C 1
ATOM 3340 O O . ASN B 1 133 ? 15.82 2.125 3.895 1 98.94 133 ASN B O 1
ATOM 3344 N N . VAL B 1 134 ? 14.641 3.363 5.359 1 99 134 VAL B N 1
ATOM 3345 C CA . VAL B 1 134 ? 13.406 3.289 4.586 1 99 134 VAL B CA 1
ATOM 3346 C C . VAL B 1 134 ? 12.953 4.695 4.199 1 99 134 VAL B C 1
ATOM 3348 O O . VAL B 1 134 ? 12.914 5.594 5.043 1 99 134 VAL B O 1
ATOM 3351 N N . LEU B 1 135 ? 12.703 4.902 2.938 1 99 135 LEU B N 1
ATOM 3352 C CA . LEU B 1 135 ? 12.141 6.156 2.443 1 99 135 LEU B CA 1
ATOM 3353 C C . LEU B 1 135 ? 10.617 6.109 2.453 1 99 135 LEU B C 1
ATOM 3355 O O . LEU B 1 135 ? 10.016 5.207 1.861 1 99 135 LEU B O 1
ATOM 3359 N N . VAL B 1 136 ? 10.023 7.039 3.189 1 99 136 VAL B N 1
ATOM 3360 C CA . VAL B 1 136 ? 8.57 7.172 3.254 1 99 136 VAL B CA 1
ATOM 3361 C C . VAL B 1 136 ? 8.141 8.484 2.613 1 99 136 VAL B C 1
ATOM 3363 O O . VAL B 1 136 ? 8.633 9.555 2.98 1 99 136 VAL B O 1
ATOM 3366 N N . VAL B 1 137 ? 7.168 8.414 1.675 1 99 137 VAL B N 1
ATOM 3367 C CA . VAL B 1 137 ? 6.773 9.602 0.924 1 99 137 VAL B CA 1
ATOM 3368 C C . VAL B 1 137 ? 5.25 9.727 0.918 1 99 137 VAL B C 1
ATOM 3370 O O . VAL B 1 137 ? 4.543 8.734 0.74 1 99 137 VAL B O 1
ATOM 3373 N N . GLY B 1 138 ? 4.727 10.859 1.291 1 98.94 138 GLY B N 1
ATOM 3374 C CA . GLY B 1 138 ? 3.377 11.266 0.926 1 98.94 138 GLY B CA 1
ATOM 3375 C C . GLY B 1 138 ? 3.34 12.211 -0.259 1 98.94 138 GLY B C 1
ATOM 3376 O O . GLY B 1 138 ? 4.039 13.227 -0.271 1 98.94 138 GLY B O 1
ATOM 3377 N N . SER B 1 139 ? 2.562 11.891 -1.271 1 98.94 139 SER B N 1
ATOM 3378 C CA . SER B 1 139 ? 2.482 12.734 -2.461 1 98.94 139 SER B CA 1
ATOM 3379 C C . SER B 1 139 ? 1.112 12.633 -3.121 1 98.94 139 SER B C 1
ATOM 3381 O O . SER B 1 139 ? 0.65 11.531 -3.438 1 98.94 139 SER B O 1
ATOM 3383 N N . ASP B 1 140 ? 0.504 13.82 -3.342 1 98.81 140 ASP B N 1
ATOM 3384 C CA . ASP B 1 140 ? -0.785 13.82 -4.027 1 98.81 140 ASP B CA 1
ATOM 3385 C C . ASP B 1 140 ? -0.94 15.062 -4.906 1 98.81 140 ASP B C 1
ATOM 3387 O O . ASP B 1 140 ? -0.548 16.156 -4.512 1 98.81 140 ASP B O 1
ATOM 3391 N N . LYS B 1 141 ? -1.364 14.844 -6.039 1 98.56 141 LYS B N 1
ATOM 3392 C CA . LYS B 1 141 ? -1.856 15.883 -6.945 1 98.56 141 LYS B CA 1
ATOM 3393 C C . LYS B 1 141 ? -3.383 15.914 -6.961 1 98.56 141 LYS B C 1
ATOM 3395 O O . LYS B 1 141 ? -4.008 15.492 -7.938 1 98.56 141 LYS B O 1
ATOM 3400 N N . LEU B 1 142 ? -3.988 16.469 -5.973 1 98.12 142 LEU B N 1
ATOM 3401 C CA . LEU B 1 142 ? -5.426 16.391 -5.75 1 98.12 142 LEU B CA 1
ATOM 3402 C C . LEU B 1 142 ? -6.18 17.266 -6.746 1 98.12 142 LEU B C 1
ATOM 3404 O O . LEU B 1 142 ? -7.348 17 -7.047 1 98.12 142 LEU B O 1
ATOM 3408 N N . SER B 1 143 ? -5.488 18.234 -7.25 1 97.06 143 SER B N 1
ATOM 3409 C CA . SER B 1 143 ? -6.09 19.125 -8.234 1 97.06 143 SER B CA 1
ATOM 3410 C C . SER B 1 143 ? -6.625 18.359 -9.43 1 97.06 143 SER B C 1
ATOM 3412 O O . SER B 1 143 ? -7.516 18.844 -10.141 1 97.06 143 SER B O 1
ATOM 3414 N N . LYS B 1 144 ? -6.141 17.156 -9.625 1 96 144 LYS B N 1
ATOM 3415 C CA . LYS B 1 144 ? -6.562 16.375 -10.781 1 96 144 LYS B CA 1
ATOM 3416 C C . LYS B 1 144 ? -7.887 15.656 -10.508 1 96 144 LYS B C 1
ATOM 3418 O O . LYS B 1 144 ? -8.539 15.18 -11.438 1 96 144 LYS B O 1
ATOM 3423 N N . ILE B 1 145 ? -8.281 15.609 -9.242 1 96.88 145 ILE B N 1
ATOM 3424 C CA . ILE B 1 145 ? -9.453 14.789 -8.961 1 96.88 145 ILE B CA 1
ATOM 3425 C C . ILE B 1 145 ? -10.5 15.633 -8.242 1 96.88 145 ILE B C 1
ATOM 3427 O O . ILE B 1 145 ? -11.414 15.086 -7.609 1 96.88 145 ILE B O 1
ATOM 3431 N N . VAL B 1 146 ? -10.43 16.906 -8.242 1 96.94 146 VAL B N 1
ATOM 3432 C CA . VAL B 1 146 ? -11.453 17.766 -7.676 1 96.94 146 VAL B CA 1
ATOM 3433 C C . VAL B 1 146 ? -12.336 18.328 -8.789 1 96.94 146 VAL B C 1
ATOM 3435 O O . VAL B 1 146 ? -11.859 18.547 -9.914 1 96.94 146 VAL B O 1
ATOM 3438 N N . ASP B 1 147 ? -13.602 18.5 -8.539 1 96.56 147 ASP B N 1
ATOM 3439 C CA . ASP B 1 147 ? -14.508 19.25 -9.406 1 96.56 147 ASP B CA 1
ATOM 3440 C C . ASP B 1 147 ? -14.398 20.75 -9.141 1 96.56 147 ASP B C 1
ATOM 3442 O O . ASP B 1 147 ? -14.953 21.25 -8.156 1 96.56 147 ASP B O 1
ATOM 3446 N N . TRP B 1 148 ? -13.805 21.469 -10 1 95.62 148 TRP B N 1
ATOM 3447 C CA . TRP B 1 148 ? -13.508 22.875 -9.797 1 95.62 148 TRP B CA 1
ATOM 3448 C C . TRP B 1 148 ? -14.773 23.719 -9.875 1 95.62 148 TRP B C 1
ATOM 3450 O O . TRP B 1 148 ? -14.75 24.922 -9.57 1 95.62 148 TRP B O 1
ATOM 3460 N N . ASN B 1 149 ? -15.828 23.094 -10.125 1 93.25 149 ASN B N 1
ATOM 3461 C CA . ASN B 1 149 ? -17.109 23.797 -10.109 1 93.25 149 ASN B CA 1
ATOM 3462 C C . ASN B 1 149 ? -17.859 23.562 -8.797 1 93.25 149 ASN B C 1
ATOM 3464 O O . ASN B 1 149 ? -18.938 24.125 -8.594 1 93.25 149 ASN B O 1
ATOM 3468 N N . ASP B 1 150 ? -17.344 22.734 -8.008 1 93.75 150 ASP B N 1
ATOM 3469 C CA . ASP B 1 150 ? -17.922 22.438 -6.703 1 93.75 150 ASP B CA 1
ATOM 3470 C C . ASP B 1 150 ? -17.109 23.078 -5.578 1 93.75 150 ASP B C 1
ATOM 3472 O O . ASP B 1 150 ? -16.094 22.516 -5.156 1 93.75 150 ASP B O 1
ATOM 3476 N N . ARG B 1 151 ? -17.594 24.109 -4.988 1 93.81 151 ARG B N 1
ATOM 3477 C CA . ARG B 1 151 ? -16.828 24.844 -3.99 1 93.81 151 ARG B CA 1
ATOM 3478 C C . ARG B 1 151 ? -16.703 24.047 -2.697 1 93.81 151 ARG B C 1
ATOM 3480 O O . ARG B 1 151 ? -15.859 24.344 -1.853 1 93.81 151 ARG B O 1
ATOM 3487 N N . ASN B 1 152 ? -17.562 23.016 -2.504 1 92.5 152 ASN B N 1
ATOM 3488 C CA . ASN B 1 152 ? -17.531 22.219 -1.281 1 92.5 152 ASN B CA 1
ATOM 3489 C C . ASN B 1 152 ? -16.219 21.453 -1.15 1 92.5 152 ASN B C 1
ATOM 3491 O O . ASN B 1 152 ? -15.805 21.109 -0.043 1 92.5 152 ASN B O 1
ATOM 3495 N N . THR B 1 153 ? -15.57 21.172 -2.264 1 94.75 153 THR B N 1
ATOM 3496 C CA . THR B 1 153 ? -14.328 20.391 -2.238 1 94.75 153 THR B CA 1
ATOM 3497 C C . THR B 1 153 ? -13.195 21.172 -2.9 1 94.75 153 THR B C 1
ATOM 3499 O O . THR B 1 153 ? -12.055 21.125 -2.436 1 94.75 153 THR B O 1
ATOM 3502 N N . ALA B 1 154 ? -13.531 21.922 -3.889 1 95.88 154 ALA B N 1
ATOM 3503 C CA . ALA B 1 154 ? -12.516 22.562 -4.723 1 95.88 154 ALA B CA 1
ATOM 3504 C C . ALA B 1 154 ? -11.664 23.531 -3.9 1 95.88 154 ALA B C 1
ATOM 3506 O O . ALA B 1 154 ? -10.477 23.703 -4.172 1 95.88 154 ALA B O 1
ATOM 3507 N N . VAL B 1 155 ? -12.195 24.109 -2.906 1 97.38 155 VAL B N 1
ATOM 3508 C CA . VAL B 1 155 ? -11.508 25.172 -2.176 1 97.38 155 VAL B CA 1
ATOM 3509 C C . VAL B 1 155 ? -10.578 24.562 -1.129 1 97.38 155 VAL B C 1
ATOM 3511 O O . VAL B 1 155 ? -9.758 25.266 -0.528 1 97.38 155 VAL B O 1
ATOM 3514 N N . LEU B 1 156 ? -10.578 23.25 -0.944 1 97.88 156 LEU B N 1
ATOM 3515 C CA . LEU B 1 156 ? -9.898 22.594 0.173 1 97.88 156 LEU B CA 1
ATOM 3516 C C . LEU B 1 156 ? -8.492 22.156 -0.223 1 97.88 156 LEU B C 1
ATOM 3518 O O . LEU B 1 156 ? -7.582 22.156 0.604 1 97.88 156 LEU B O 1
ATOM 3522 N N . PHE B 1 157 ? -8.336 21.75 -1.469 1 98.25 157 PHE B N 1
ATOM 3523 C CA . PHE B 1 157 ? -7.223 20.844 -1.728 1 98.25 157 PHE B CA 1
ATOM 3524 C C . PHE B 1 157 ? -6.102 21.562 -2.469 1 98.25 157 PHE B C 1
ATOM 3526 O O . PHE B 1 157 ? -6.355 22.469 -3.271 1 98.25 157 PHE B O 1
ATOM 3533 N N . GLY B 1 158 ? -4.914 21.219 -2.199 1 98.5 158 GLY B N 1
ATOM 3534 C CA . GLY B 1 158 ? -3.691 21.578 -2.898 1 98.5 158 GLY B CA 1
ATOM 3535 C C . GLY B 1 158 ? -2.828 20.391 -3.25 1 98.5 158 GLY B C 1
ATOM 3536 O O . GLY B 1 158 ? -3.164 19.25 -2.908 1 98.5 158 GLY B O 1
ATOM 3537 N N . ASP B 1 159 ? -1.771 20.656 -3.992 1 98.88 159 ASP B N 1
ATOM 3538 C CA . ASP B 1 159 ? -0.851 19.609 -4.43 1 98.88 159 ASP B CA 1
ATOM 3539 C C . ASP B 1 159 ? 0.482 19.719 -3.691 1 98.88 159 ASP B C 1
ATOM 3541 O O . ASP B 1 159 ? 0.915 20.812 -3.322 1 98.88 159 ASP B O 1
ATOM 3545 N N . GLY B 1 160 ? 1.144 18.516 -3.5 1 98.88 160 GLY B N 1
ATOM 3546 C CA . GLY B 1 160 ? 2.469 18.531 -2.902 1 98.88 160 GLY B CA 1
ATOM 3547 C C . GLY B 1 160 ? 2.982 17.156 -2.557 1 98.88 160 GLY B C 1
ATOM 3548 O O . GLY B 1 160 ? 2.293 16.156 -2.777 1 98.88 160 GLY B O 1
ATOM 3549 N N . ALA B 1 161 ? 4.211 17.172 -2.113 1 98.94 161 ALA B N 1
ATOM 3550 C CA . ALA B 1 161 ? 4.863 15.945 -1.648 1 98.94 161 ALA B CA 1
ATOM 3551 C C . ALA B 1 161 ? 5.762 16.234 -0.447 1 98.94 161 ALA B C 1
ATOM 3553 O O . ALA B 1 161 ? 6.363 17.297 -0.352 1 98.94 161 ALA B O 1
ATOM 3554 N N . GLY B 1 162 ? 5.777 15.383 0.479 1 98.94 162 GLY B N 1
ATOM 3555 C CA . GLY B 1 162 ? 6.719 15.312 1.585 1 98.94 162 GLY B CA 1
ATOM 3556 C C . GLY B 1 162 ? 7.344 13.945 1.757 1 98.94 162 GLY B C 1
ATOM 3557 O O . GLY B 1 162 ? 6.699 12.922 1.491 1 98.94 162 GLY B O 1
ATOM 3558 N N . ALA B 1 163 ? 8.586 13.883 2.186 1 99 163 ALA B N 1
ATOM 3559 C CA . ALA B 1 163 ? 9.328 12.633 2.305 1 99 163 ALA B CA 1
ATOM 3560 C C . ALA B 1 163 ? 10.195 12.633 3.561 1 99 163 ALA B C 1
ATOM 3562 O O . ALA B 1 163 ? 10.711 13.672 3.973 1 99 163 ALA B O 1
ATOM 3563 N N . ILE B 1 164 ? 10.367 11.461 4.125 1 99 164 ILE B N 1
ATOM 3564 C CA . ILE B 1 164 ? 11.297 11.281 5.23 1 99 164 ILE B CA 1
ATOM 3565 C C . ILE B 1 164 ? 12.125 10.016 5.008 1 99 164 ILE B C 1
ATOM 3567 O O . ILE B 1 164 ? 11.664 9.07 4.359 1 99 164 ILE B O 1
ATOM 3571 N N . VAL B 1 165 ? 13.32 10.008 5.445 1 99 165 VAL B N 1
ATOM 3572 C CA . VAL B 1 165 ? 14.125 8.805 5.625 1 99 165 VAL B CA 1
ATOM 3573 C C . VAL B 1 165 ? 14.055 8.336 7.078 1 99 165 VAL B C 1
ATOM 3575 O O . VAL B 1 165 ? 14.359 9.102 7.996 1 99 165 VAL B O 1
ATOM 3578 N N . MET B 1 166 ? 13.648 7.152 7.312 1 98.94 166 MET B N 1
ATOM 3579 C CA . MET B 1 166 ? 13.555 6.594 8.656 1 98.94 166 MET B CA 1
ATOM 3580 C C . MET B 1 166 ? 14.68 5.594 8.906 1 98.94 166 MET B C 1
ATOM 3582 O O . MET B 1 166 ? 15.07 4.852 8 1 98.94 166 MET B O 1
ATOM 3586 N N . GLY B 1 167 ? 15.172 5.531 10.055 1 98.88 167 GLY B N 1
ATOM 3587 C CA . GLY B 1 167 ? 16.219 4.621 10.492 1 98.88 167 GLY B CA 1
ATOM 3588 C C . GLY B 1 167 ? 16.453 4.648 11.992 1 98.88 167 GLY B C 1
ATOM 3589 O O . GLY B 1 167 ? 15.633 5.199 12.734 1 98.88 167 GLY B O 1
ATOM 3590 N N . ALA B 1 168 ? 17.484 4.031 12.438 1 98.69 168 ALA B N 1
ATOM 3591 C CA . ALA B 1 168 ? 17.828 3.988 13.859 1 98.69 168 ALA B CA 1
ATOM 3592 C C . ALA B 1 168 ? 18.234 5.371 14.375 1 98.69 168 ALA B C 1
ATOM 3594 O O . ALA B 1 168 ? 18.953 6.102 13.703 1 98.69 168 ALA B O 1
ATOM 3595 N N . VAL B 1 169 ? 17.672 5.699 15.516 1 98.44 169 VAL B N 1
ATOM 3596 C CA . VAL B 1 169 ? 18.031 6.957 16.172 1 98.44 169 VAL B CA 1
ATOM 3597 C C . VAL B 1 169 ? 18.469 6.691 17.609 1 98.44 169 VAL B C 1
ATOM 3599 O O . VAL B 1 169 ? 18.406 5.555 18.078 1 98.44 169 VAL B O 1
ATOM 3602 N N . SER B 1 170 ? 18.938 7.727 18.297 1 97.44 170 SER B N 1
ATOM 3603 C CA . SER B 1 170 ? 19.453 7.594 19.656 1 97.44 170 SER B CA 1
ATOM 3604 C C . SER B 1 170 ? 18.359 7.238 20.641 1 97.44 170 SER B C 1
ATOM 3606 O O . SER B 1 170 ? 17.172 7.422 20.344 1 97.44 170 SER B O 1
ATOM 3608 N N . GLU B 1 171 ? 18.812 6.793 21.75 1 96.12 171 GLU B N 1
ATOM 3609 C CA . GLU B 1 171 ? 17.859 6.422 22.797 1 96.12 171 GLU B CA 1
ATOM 3610 C C . GLU B 1 171 ? 16.984 7.609 23.188 1 96.12 171 GLU B C 1
ATOM 3612 O O . GLU B 1 171 ? 17.469 8.734 23.312 1 96.12 171 GLU B O 1
ATOM 3617 N N . GLY B 1 172 ? 15.758 7.352 23.344 1 95.12 172 GLY B N 1
ATOM 3618 C CA . GLY B 1 172 ? 14.82 8.375 23.781 1 95.12 172 GLY B CA 1
ATOM 3619 C C . GLY B 1 172 ? 14.242 9.18 22.625 1 95.12 172 GLY B C 1
ATOM 3620 O O . GLY B 1 172 ? 13.352 10.008 22.828 1 95.12 172 GLY B O 1
ATOM 3621 N N . LYS B 1 173 ? 14.766 8.977 21.453 1 98 173 LYS B N 1
ATOM 3622 C CA . LYS B 1 173 ? 14.266 9.672 20.266 1 98 173 LYS B CA 1
ATOM 3623 C C . LYS B 1 173 ? 13.438 8.734 19.391 1 98 173 LYS B C 1
ATOM 3625 O O . LYS B 1 173 ? 13.406 7.527 19.625 1 98 173 LYS B O 1
ATOM 3630 N N . GLY B 1 174 ? 12.742 9.359 18.438 1 98.75 174 GLY B N 1
ATOM 3631 C CA . GLY B 1 174 ? 12 8.586 17.469 1 98.75 174 GLY B CA 1
ATOM 3632 C C . GLY B 1 174 ? 10.555 8.352 17.859 1 98.75 174 GLY B C 1
ATOM 3633 O O . GLY B 1 174 ? 9.992 9.109 18.641 1 98.75 174 GLY B O 1
ATOM 3634 N N . VAL B 1 175 ? 9.977 7.379 17.234 1 98.88 175 VAL B N 1
ATOM 3635 C CA . VAL B 1 175 ? 8.578 7.035 17.484 1 98.88 175 VAL B CA 1
ATOM 3636 C C . VAL B 1 175 ? 8.445 6.367 18.844 1 98.88 175 VAL B C 1
ATOM 3638 O O . VAL B 1 175 ? 9.016 5.297 19.078 1 98.88 175 VAL B O 1
ATOM 3641 N N . LEU B 1 176 ? 7.699 6.984 19.688 1 98.75 176 LEU B N 1
ATOM 3642 C CA . LEU B 1 176 ? 7.504 6.457 21.031 1 98.75 176 LEU B CA 1
ATOM 3643 C C . LEU B 1 176 ? 6.281 5.543 21.078 1 98.75 176 LEU B C 1
ATOM 3645 O O . LEU B 1 176 ? 6.277 4.551 21.812 1 98.75 176 LEU B O 1
ATOM 3649 N N . SER B 1 177 ? 5.27 5.922 20.438 1 98.75 177 SER B N 1
ATOM 3650 C CA . SER B 1 177 ? 4.035 5.148 20.328 1 98.75 177 SER B CA 1
ATOM 3651 C C . SER B 1 177 ? 3.232 5.543 19.109 1 98.75 177 SER B C 1
ATOM 3653 O O . SER B 1 177 ? 3.518 6.562 18.469 1 98.75 177 SER B O 1
ATOM 3655 N N . PHE B 1 178 ? 2.266 4.738 18.75 1 98.88 178 PHE B N 1
ATOM 3656 C CA . PHE B 1 178 ? 1.412 5.047 17.609 1 98.88 178 PHE B CA 1
ATOM 3657 C C . PHE B 1 178 ? 0.065 4.344 17.734 1 98.88 178 PHE B C 1
ATOM 3659 O O . PHE B 1 178 ? -0.111 3.479 18.594 1 98.88 178 PHE B O 1
ATOM 3666 N N . GLU B 1 179 ? -0.827 4.777 16.906 1 98.75 179 GLU B N 1
ATOM 3667 C CA . GLU B 1 179 ? -2.131 4.164 16.672 1 98.75 179 GLU B CA 1
ATOM 3668 C C . GLU B 1 179 ? -2.523 4.25 15.203 1 98.75 179 GLU B C 1
ATOM 3670 O O . GLU B 1 179 ? -2.408 5.312 14.586 1 98.75 179 GLU B O 1
ATOM 3675 N N . LEU B 1 180 ? -2.824 3.135 14.641 1 98.88 180 LEU B N 1
ATOM 3676 C CA . LEU B 1 180 ? -3.465 3.062 13.328 1 98.88 180 LEU B CA 1
ATOM 3677 C C . LEU B 1 180 ? -4.863 2.469 13.438 1 98.88 180 LEU B C 1
ATOM 3679 O O . LEU B 1 180 ? -5.09 1.546 14.227 1 98.88 180 LEU B O 1
ATOM 3683 N N . GLY B 1 181 ? -5.773 3.006 12.586 1 98.75 181 GLY B N 1
ATOM 3684 C CA . GLY B 1 181 ? -7.125 2.475 12.633 1 98.75 181 GLY B CA 1
ATOM 3685 C 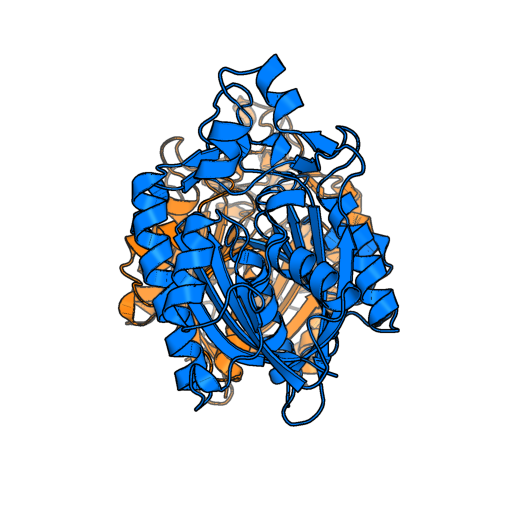C . GLY B 1 181 ? -7.938 2.795 11.391 1 98.75 181 GLY B C 1
ATOM 3686 O O . GLY B 1 181 ? -7.48 3.543 10.523 1 98.75 181 GLY B O 1
ATOM 3687 N N . ALA B 1 182 ? -9.039 2.176 11.328 1 98.69 182 ALA B N 1
ATOM 3688 C CA . ALA B 1 182 ? -9.977 2.379 10.227 1 98.69 182 ALA B CA 1
ATOM 3689 C C . ALA B 1 182 ? -11.414 2.086 10.664 1 98.69 182 ALA B C 1
ATOM 3691 O O . ALA B 1 182 ? -11.641 1.265 11.555 1 98.69 182 ALA B O 1
ATOM 3692 N N . ASP B 1 183 ? -12.297 2.783 10.172 1 98.56 183 ASP B N 1
ATOM 3693 C CA . ASP B 1 183 ? -13.727 2.518 10.25 1 98.56 183 ASP B CA 1
ATOM 3694 C C . ASP B 1 183 ? -14.367 2.521 8.867 1 98.56 183 ASP B C 1
ATOM 3696 O O . ASP B 1 183 ? -14.883 3.547 8.414 1 98.56 183 ASP B O 1
ATOM 3700 N N . GLY B 1 184 ? -14.422 1.337 8.297 1 98.38 184 GLY B N 1
ATOM 3701 C CA . GLY B 1 184 ? -14.859 1.175 6.918 1 98.38 184 GLY B CA 1
ATOM 3702 C C . GLY B 1 184 ? -16.312 1.577 6.699 1 98.38 184 GLY B C 1
ATOM 3703 O O . GLY B 1 184 ? -16.734 1.808 5.566 1 98.38 184 GLY B O 1
ATOM 3704 N N . SER B 1 185 ? -17.109 1.697 7.738 1 98.12 185 SER B N 1
ATOM 3705 C CA . SER B 1 185 ? -18.5 2.105 7.602 1 98.12 185 SER B CA 1
ATOM 3706 C C . SER B 1 185 ? -18.609 3.559 7.152 1 98.12 185 SER B C 1
ATOM 3708 O O . SER B 1 185 ? -19.656 3.984 6.664 1 98.12 185 SER B O 1
ATOM 3710 N N . GLY B 1 186 ? -17.547 4.34 7.281 1 97.75 186 GLY B N 1
ATOM 3711 C CA . GLY B 1 186 ? -17.531 5.738 6.891 1 97.75 186 GLY B CA 1
ATOM 3712 C C . GLY B 1 186 ? -17.094 5.949 5.453 1 97.75 186 GLY B C 1
ATOM 3713 O O . GLY B 1 186 ? -17 7.09 4.988 1 97.75 186 GLY B O 1
ATOM 3714 N N . GLY B 1 187 ? -16.859 4.871 4.719 1 97.75 187 GLY B N 1
ATOM 3715 C CA . GLY B 1 187 ? -16.375 4.973 3.35 1 97.75 187 GLY B CA 1
ATOM 3716 C C . GLY B 1 187 ? -17.266 5.828 2.465 1 97.75 187 GLY B C 1
ATOM 3717 O O . GLY B 1 187 ? -16.766 6.555 1.6 1 97.75 187 GLY B O 1
ATOM 3718 N N . LYS B 1 188 ? -18.531 5.824 2.701 1 97.19 188 LYS B N 1
ATOM 3719 C CA . LYS B 1 188 ? -19.516 6.527 1.887 1 97.19 188 LYS B CA 1
ATOM 3720 C C . LYS B 1 188 ? -19.422 8.039 2.109 1 97.19 188 LYS B C 1
ATOM 3722 O O . LYS B 1 188 ? -20 8.812 1.339 1 97.19 188 LYS B O 1
ATOM 3727 N N . HIS B 1 189 ? -18.703 8.469 3.197 1 98.06 189 HIS B N 1
ATOM 3728 C CA . HIS B 1 189 ? -18.672 9.891 3.537 1 98.06 189 HIS B CA 1
ATOM 3729 C C . HIS B 1 189 ? -17.5 10.586 2.881 1 98.06 189 HIS B C 1
ATOM 3731 O O . HIS B 1 189 ? -17.453 11.82 2.822 1 98.06 189 HIS B O 1
ATOM 3737 N N . LEU B 1 190 ? -16.531 9.867 2.412 1 97.81 190 LEU B N 1
ATOM 3738 C CA . LEU B 1 190 ? -15.352 10.414 1.746 1 97.81 190 LEU B CA 1
ATOM 3739 C C . LEU B 1 190 ? -14.742 9.391 0.788 1 97.81 190 LEU B C 1
ATOM 3741 O O . LEU B 1 190 ? -14.102 8.43 1.221 1 97.81 190 LEU B O 1
ATOM 3745 N N . TYR B 1 191 ? -14.969 9.57 -0.481 1 97.69 191 TYR B N 1
ATOM 3746 C CA . TYR B 1 191 ? -14.539 8.625 -1.508 1 97.69 191 TYR B CA 1
ATOM 3747 C C . TYR B 1 191 ? -14.328 9.328 -2.844 1 97.69 191 TYR B C 1
ATOM 3749 O O . TYR B 1 191 ? -14.641 10.508 -2.984 1 97.69 191 TYR B O 1
ATOM 3757 N N . GLN B 1 192 ? -13.68 8.641 -3.756 1 97.62 192 GLN B N 1
ATOM 3758 C CA . GLN B 1 192 ? -13.516 9.18 -5.102 1 97.62 192 GLN B CA 1
ATOM 3759 C C . GLN B 1 192 ? -14.438 8.477 -6.094 1 97.62 192 GLN B C 1
ATOM 3761 O O . GLN B 1 192 ? -14.445 7.242 -6.176 1 97.62 192 GLN B O 1
ATOM 3766 N N . ASP B 1 193 ? -15.188 9.141 -6.797 1 95.56 193 ASP B N 1
ATOM 3767 C CA . ASP B 1 193 ? -15.836 8.711 -8.023 1 95.56 193 ASP B CA 1
ATOM 3768 C C . ASP B 1 193 ? -15.172 9.336 -9.25 1 95.56 193 ASP B C 1
ATOM 3770 O O . ASP B 1 193 ? -13.977 9.156 -9.477 1 95.56 193 ASP B O 1
ATOM 3774 N N . GLU B 1 194 ? -15.852 10.18 -9.992 1 94.75 194 GLU B N 1
ATOM 3775 C CA . GLU B 1 194 ? -15.148 11.008 -10.969 1 94.75 194 GLU B CA 1
ATOM 3776 C C . GLU B 1 194 ? -14.281 12.055 -10.281 1 94.75 194 GLU B C 1
ATOM 3778 O O . GLU B 1 194 ? -13.141 12.297 -10.688 1 94.75 194 GLU B O 1
ATOM 3783 N N . TYR B 1 195 ? -14.812 12.562 -9.242 1 97.75 195 TYR B N 1
ATOM 3784 C CA . TYR B 1 195 ? -14.133 13.531 -8.391 1 97.75 195 TYR B CA 1
ATOM 3785 C C . TYR B 1 195 ? -14.219 13.117 -6.926 1 97.75 195 TYR B C 1
ATOM 3787 O O . TYR B 1 195 ? -14.875 12.133 -6.586 1 97.75 195 TYR B O 1
ATOM 3795 N N . VAL B 1 196 ? -13.477 13.805 -6.109 1 97.31 196 VAL B N 1
ATOM 3796 C CA . VAL B 1 196 ? -13.578 13.617 -4.664 1 97.31 196 VAL B CA 1
ATOM 3797 C C . VAL B 1 196 ? -14.992 13.961 -4.195 1 97.31 196 VAL B C 1
ATOM 3799 O O . VAL B 1 196 ? -15.516 15.023 -4.52 1 97.31 196 VAL B O 1
ATOM 3802 N N . MET B 1 197 ? -15.578 13.023 -3.484 1 97.06 197 MET B N 1
ATOM 3803 C CA . MET B 1 197 ? -16.891 13.203 -2.869 1 97.06 197 MET B CA 1
ATOM 3804 C C . MET B 1 197 ? -16.781 13.195 -1.348 1 97.06 197 MET B C 1
ATOM 3806 O O . MET B 1 197 ? -16.094 12.359 -0.771 1 97.06 197 MET B O 1
ATOM 3810 N N . MET B 1 198 ? -17.484 14.148 -0.759 1 96.75 198 MET B N 1
ATOM 3811 C CA . MET B 1 198 ? -17.328 14.266 0.689 1 96.75 198 MET B CA 1
ATOM 3812 C C . MET B 1 198 ? -18.641 14.742 1.33 1 96.75 198 MET B C 1
ATOM 3814 O O . MET B 1 198 ? -19.219 15.742 0.904 1 96.75 198 MET B O 1
ATOM 3818 N N . ASN B 1 199 ? -19.109 13.984 2.252 1 96.94 199 ASN B N 1
ATOM 3819 C CA . ASN B 1 199 ? -20.094 14.477 3.209 1 96.94 199 ASN B CA 1
ATOM 3820 C C . ASN B 1 199 ? -19.438 15.211 4.371 1 96.94 199 ASN B C 1
ATOM 3822 O O . ASN B 1 199 ? -19.172 14.617 5.418 1 96.94 199 ASN B O 1
ATOM 3826 N N . GLY B 1 200 ? -19.281 16.516 4.188 1 95.75 200 GLY B N 1
ATOM 3827 C CA . GLY B 1 200 ? -18.484 17.328 5.102 1 95.75 200 GLY B CA 1
ATOM 3828 C C . GLY B 1 200 ? -18.938 17.219 6.543 1 95.75 200 GLY B C 1
ATOM 3829 O O . GLY B 1 200 ? -18.125 17.141 7.457 1 95.75 200 GLY B O 1
ATOM 3830 N N . ARG B 1 201 ? -20.172 17.172 6.746 1 96.44 201 ARG B N 1
ATOM 3831 C CA . ARG B 1 201 ? -20.734 17.141 8.086 1 96.44 201 ARG B CA 1
ATOM 3832 C C . ARG B 1 201 ? -20.344 15.859 8.812 1 96.44 201 ARG B C 1
ATOM 3834 O O . ARG B 1 201 ? -19.875 15.898 9.953 1 96.44 201 ARG B O 1
ATOM 3841 N N . GLU B 1 202 ? -20.531 14.695 8.211 1 97.69 202 GLU B N 1
ATOM 3842 C CA . GLU B 1 202 ? -20.234 13.406 8.836 1 97.69 202 GLU B CA 1
ATOM 3843 C C . GLU B 1 202 ? -18.734 13.211 9.023 1 97.69 202 GLU B C 1
ATOM 3845 O O . GLU B 1 202 ? -18.297 12.648 10.031 1 97.69 202 GLU B O 1
ATOM 3850 N N . VAL B 1 203 ? -17.969 13.695 8.039 1 97.31 203 VAL B N 1
ATOM 3851 C CA . VAL B 1 203 ? -16.516 13.609 8.133 1 97.31 203 VAL B CA 1
ATOM 3852 C C . VAL B 1 203 ? -16.016 14.453 9.305 1 97.31 203 VAL B C 1
ATOM 3854 O O . VAL B 1 203 ? -15.148 14.031 10.062 1 97.31 203 VAL B O 1
ATOM 3857 N N . PHE B 1 204 ? -16.625 15.656 9.445 1 96.75 204 PHE B N 1
ATOM 3858 C CA . PHE B 1 204 ? -16.266 16.562 10.531 1 96.75 204 PHE B CA 1
ATOM 3859 C C . PHE B 1 204 ? -16.531 15.906 11.891 1 96.75 204 PHE B C 1
ATOM 3861 O O . PHE B 1 204 ? -15.656 15.906 12.758 1 96.75 204 PHE B O 1
ATOM 3868 N N . LYS B 1 205 ? -17.672 15.344 12.055 1 97.44 205 LYS B N 1
ATOM 3869 C CA . LYS B 1 205 ? -18.047 14.688 13.297 1 97.44 205 LYS B CA 1
ATOM 3870 C C . LYS B 1 205 ? -17.078 13.555 13.641 1 97.44 205 LYS B C 1
ATOM 3872 O O . LYS B 1 205 ? -16.641 13.438 14.781 1 97.44 205 LYS B O 1
ATOM 3877 N N . PHE B 1 206 ? -16.797 12.75 12.742 1 97.88 206 PHE B N 1
ATOM 3878 C CA . PHE B 1 206 ? -15.859 11.656 12.914 1 97.88 206 PHE B CA 1
ATOM 3879 C C . PHE B 1 206 ? -14.484 12.18 13.312 1 97.88 206 PHE B C 1
ATOM 3881 O O . PHE B 1 206 ? -13.891 11.711 14.281 1 97.88 206 PHE B O 1
ATOM 3888 N N . ALA B 1 207 ? -13.977 13.148 12.516 1 97.62 207 ALA B N 1
ATOM 3889 C CA . ALA B 1 207 ? -12.609 13.641 12.656 1 97.62 207 ALA B CA 1
ATOM 3890 C C . ALA B 1 207 ? -12.398 14.289 14.023 1 97.62 207 ALA B C 1
ATOM 3892 O O . ALA B 1 207 ? -11.398 14.016 14.695 1 97.62 207 ALA B O 1
ATOM 3893 N N . VAL B 1 208 ? -13.312 15.133 14.43 1 97.38 208 VAL B N 1
ATOM 3894 C CA . VAL B 1 208 ? -13.172 15.859 15.688 1 97.38 208 VAL B CA 1
ATOM 3895 C C . VAL B 1 208 ? -13.102 14.859 16.844 1 97.38 208 VAL B C 1
ATOM 3897 O O . VAL B 1 208 ? -12.266 15.008 17.75 1 97.38 208 VAL B O 1
ATOM 3900 N N . ARG B 1 209 ? -13.859 13.844 16.781 1 96.81 209 ARG B N 1
ATOM 3901 C CA . ARG B 1 209 ? -13.867 12.836 17.844 1 96.81 209 ARG B CA 1
ATOM 3902 C C . ARG B 1 209 ? -12.602 11.984 17.781 1 96.81 209 ARG B C 1
ATOM 3904 O O . ARG B 1 209 ? -11.906 11.836 18.797 1 96.81 209 ARG B O 1
ATOM 3911 N N . GLN B 1 210 ? -12.312 11.406 16.703 1 97.06 210 GLN B N 1
ATOM 3912 C CA . GLN B 1 210 ? -11.258 10.414 16.547 1 97.06 210 GLN B CA 1
ATOM 3913 C C . GLN B 1 210 ? -9.883 11.031 16.781 1 97.06 210 GLN B C 1
ATOM 3915 O O . GLN B 1 210 ? -9.023 10.43 17.438 1 97.06 210 GLN B O 1
ATOM 3920 N N . LEU B 1 211 ? -9.625 12.211 16.219 1 97.06 211 LEU B N 1
ATOM 3921 C CA . LEU B 1 211 ? -8.305 12.82 16.328 1 97.06 211 LEU B CA 1
ATOM 3922 C C . LEU B 1 211 ? -7.977 13.156 17.781 1 97.06 211 LEU B C 1
ATOM 3924 O O . LEU B 1 211 ? -6.867 12.883 18.25 1 97.06 211 LEU B O 1
ATOM 3928 N N . GLY B 1 212 ? -8.969 13.75 18.453 1 96.94 212 GLY B N 1
ATOM 3929 C CA . GLY B 1 212 ? -8.75 14.031 19.859 1 96.94 212 GLY B CA 1
ATOM 3930 C C . GLY B 1 212 ? -8.438 12.797 20.688 1 96.94 212 GLY B C 1
ATOM 3931 O O . GLY B 1 212 ? -7.484 12.781 21.469 1 96.94 212 GLY B O 1
ATOM 3932 N N . ASP B 1 213 ? -9.211 11.727 20.5 1 97.94 213 ASP B N 1
ATOM 3933 C CA . ASP B 1 213 ? -9.039 10.477 21.234 1 97.94 213 ASP B CA 1
ATOM 3934 C C . ASP B 1 213 ? -7.691 9.828 20.922 1 97.94 213 ASP B C 1
ATOM 3936 O O . ASP B 1 213 ? -7.012 9.32 21.812 1 97.94 213 ASP B O 1
ATOM 3940 N N . SER B 1 214 ? -7.32 9.875 19.703 1 98.44 214 SER B N 1
ATOM 3941 C CA . SER B 1 214 ? -6.082 9.234 19.266 1 98.44 214 SER B CA 1
ATOM 3942 C C . SER B 1 214 ? -4.863 9.93 19.859 1 98.44 214 SER B C 1
ATOM 3944 O O . SER B 1 214 ? -3.877 9.273 20.203 1 98.44 214 SER B O 1
ATOM 3946 N N . CYS B 1 215 ? -4.898 11.266 19.938 1 98.56 215 CYS B N 1
ATOM 3947 C CA . CYS B 1 215 ? -3.811 12 20.562 1 98.56 215 CYS B CA 1
ATOM 3948 C C . CYS B 1 215 ? -3.594 11.523 22 1 98.56 215 CYS B C 1
ATOM 3950 O O . CYS B 1 215 ? -2.459 11.266 22.406 1 98.56 215 CYS B O 1
ATOM 3952 N N . LEU B 1 216 ? -4.672 11.375 22.688 1 98.56 216 LEU B N 1
ATOM 3953 C CA . LEU B 1 216 ? -4.578 10.977 24.094 1 98.56 216 LEU B CA 1
ATOM 3954 C C . LEU B 1 216 ? -4.125 9.531 24.219 1 98.56 216 LEU B C 1
ATOM 3956 O O . LEU B 1 216 ? -3.357 9.188 25.109 1 98.56 216 LEU B O 1
ATOM 3960 N N . ARG B 1 217 ? -4.551 8.672 23.359 1 98.5 217 ARG B N 1
ATOM 3961 C CA . ARG B 1 217 ? -4.215 7.254 23.438 1 98.5 217 ARG B CA 1
ATOM 3962 C C . ARG B 1 217 ? -2.729 7.027 23.188 1 98.5 217 ARG B C 1
ATOM 3964 O O . ARG B 1 217 ? -2.096 6.207 23.859 1 98.5 217 ARG B O 1
ATOM 3971 N N . VAL B 1 218 ? -2.15 7.777 22.219 1 98.81 218 VAL B N 1
ATOM 3972 C CA . VAL B 1 218 ? -0.737 7.555 21.938 1 98.81 218 VAL B CA 1
ATOM 3973 C C . VAL B 1 218 ? 0.112 8.102 23.078 1 98.81 218 VAL B C 1
ATOM 3975 O O . VAL B 1 218 ? 1.176 7.562 23.391 1 98.81 218 VAL B O 1
ATOM 3978 N N . LEU B 1 219 ? -0.364 9.164 23.719 1 98.75 219 LEU B N 1
ATOM 3979 C CA . LEU B 1 219 ? 0.33 9.656 24.906 1 98.75 219 LEU B CA 1
ATOM 3980 C C . LEU B 1 219 ? 0.285 8.633 26.031 1 98.75 219 LEU B C 1
ATOM 3982 O O . LEU B 1 219 ? 1.314 8.32 26.641 1 98.75 219 LEU B O 1
ATOM 3986 N N . ASP B 1 220 ? -0.872 8.062 26.219 1 98.81 220 ASP B N 1
ATOM 3987 C CA . ASP B 1 220 ? -1.037 7.059 27.266 1 98.81 220 ASP B CA 1
ATOM 3988 C C . ASP B 1 220 ? -0.141 5.848 27 1 98.81 220 ASP B C 1
ATOM 3990 O O . ASP B 1 220 ? 0.521 5.352 27.922 1 98.81 220 ASP B O 1
ATOM 3994 N N . LYS B 1 221 ? -0.105 5.406 25.812 1 98.44 221 LYS B N 1
ATOM 3995 C CA . LYS B 1 221 ? 0.722 4.266 25.422 1 98.44 221 LYS B CA 1
ATOM 3996 C C . LYS B 1 221 ? 2.197 4.543 25.688 1 98.44 221 LYS B C 1
ATOM 3998 O O . LYS B 1 221 ? 2.959 3.623 26 1 98.44 221 LYS B O 1
ATOM 4003 N N . ALA B 1 222 ? 2.562 5.805 25.594 1 98.12 222 ALA B N 1
ATOM 4004 C CA . ALA B 1 222 ? 3.961 6.184 25.781 1 98.12 222 ALA B CA 1
ATOM 4005 C C . ALA B 1 222 ? 4.246 6.52 27.234 1 98.12 222 ALA B C 1
ATOM 4007 O O . ALA B 1 222 ? 5.379 6.859 27.594 1 98.12 222 ALA B O 1
ATOM 4008 N N . GLY B 1 223 ? 3.158 6.445 28.078 1 98.5 223 GLY B N 1
ATOM 4009 C CA . GLY B 1 223 ? 3.316 6.812 29.484 1 98.5 223 GLY B CA 1
ATOM 4010 C C . GLY B 1 223 ? 3.486 8.305 29.688 1 98.5 223 GLY B C 1
ATOM 4011 O O . GLY B 1 223 ? 4.195 8.734 30.609 1 98.5 223 GLY B O 1
ATOM 4012 N N . LEU B 1 224 ? 2.947 9.102 28.828 1 98.56 224 LEU B N 1
ATOM 4013 C CA . LEU B 1 224 ? 3.076 10.555 28.844 1 98.56 224 LEU B CA 1
ATOM 4014 C C . LEU B 1 224 ? 1.711 11.219 29 1 98.56 224 LEU B C 1
ATOM 4016 O O . LEU B 1 224 ? 0.68 10.547 28.969 1 98.56 224 LEU B O 1
ATOM 4020 N N . THR B 1 225 ? 1.686 12.547 29.234 1 98.31 225 THR B N 1
ATOM 4021 C CA . THR B 1 225 ? 0.458 13.32 29.375 1 98.31 225 THR B CA 1
ATOM 4022 C 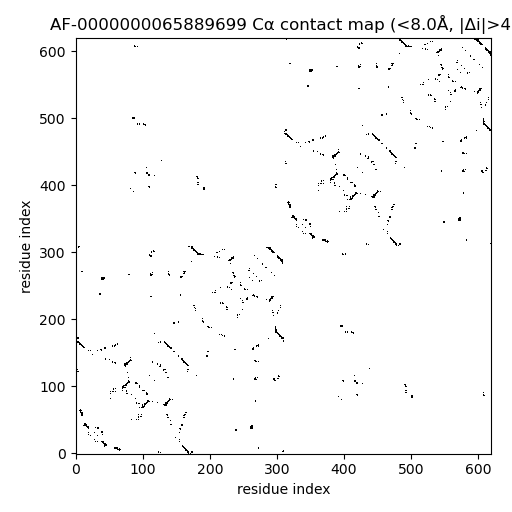C . THR B 1 225 ? 0.459 14.508 28.406 1 98.31 225 THR B C 1
ATOM 4024 O O . THR B 1 225 ? 1.458 14.766 27.734 1 98.31 225 THR B O 1
ATOM 4027 N N . LYS B 1 226 ? -0.648 15.18 28.359 1 97.75 226 LYS B N 1
ATOM 4028 C CA . LYS B 1 226 ? -0.783 16.344 27.484 1 97.75 226 LYS B CA 1
ATOM 4029 C C . LYS B 1 226 ? 0.235 17.422 27.844 1 97.75 226 LYS B C 1
ATOM 4031 O O . LYS B 1 226 ? 0.685 18.172 26.969 1 97.75 226 LYS B O 1
ATOM 4036 N N . GLU B 1 227 ? 0.626 17.469 29.062 1 98.19 227 GLU B N 1
ATOM 4037 C CA . GLU B 1 227 ? 1.569 18.484 29.516 1 98.19 227 GLU B CA 1
ATOM 4038 C C . GLU B 1 227 ? 2.961 18.25 28.938 1 98.19 227 GLU B C 1
ATOM 4040 O O . GLU B 1 227 ? 3.793 19.156 28.922 1 98.19 227 GLU B O 1
ATOM 4045 N N . ASP B 1 228 ? 3.205 17.078 28.469 1 98.56 228 ASP B N 1
ATOM 4046 C CA . ASP B 1 228 ? 4.512 16.719 27.922 1 98.56 228 ASP B CA 1
ATOM 4047 C C . ASP B 1 228 ? 4.625 17.125 26.453 1 98.56 228 ASP B C 1
ATOM 4049 O O . ASP B 1 228 ? 5.723 17.156 25.906 1 98.56 228 ASP B O 1
ATOM 4053 N N . VAL B 1 229 ? 3.494 17.5 25.844 1 98.88 229 VAL B N 1
ATOM 4054 C CA . VAL B 1 229 ? 3.471 17.734 24.406 1 98.88 229 VAL B CA 1
ATOM 4055 C C . VAL B 1 229 ? 4.059 19.109 24.094 1 98.88 229 VAL B C 1
ATOM 4057 O O . VAL B 1 229 ? 3.625 20.125 24.656 1 98.88 229 VAL B O 1
ATOM 4060 N N . ASP B 1 230 ? 4.984 19.141 23.172 1 98.81 230 ASP B N 1
ATOM 4061 C CA . ASP B 1 230 ? 5.613 20.391 22.781 1 98.81 230 ASP B CA 1
ATOM 4062 C C . ASP B 1 230 ? 4.969 20.969 21.516 1 98.81 230 ASP B C 1
ATOM 4064 O O . ASP B 1 230 ? 4.949 22.188 21.312 1 98.81 230 ASP B O 1
ATOM 4068 N N . PHE B 1 231 ? 4.516 20.078 20.688 1 98.88 231 PHE B N 1
ATOM 4069 C CA . PHE B 1 231 ? 4.043 20.562 19.391 1 98.88 231 PHE B CA 1
ATOM 4070 C C . PHE B 1 231 ? 3.062 19.578 18.766 1 98.88 231 PHE B C 1
ATOM 4072 O O . PHE B 1 231 ? 3.193 18.359 18.953 1 98.88 231 PHE B O 1
ATOM 4079 N N . LEU B 1 232 ? 2.031 20.062 18.094 1 98.88 232 LEU B N 1
ATOM 4080 C CA . LEU B 1 232 ? 1.049 19.25 17.375 1 98.88 232 LEU B CA 1
ATOM 4081 C C . LEU B 1 232 ? 1.131 19.516 15.875 1 98.88 232 LEU B C 1
ATOM 4083 O O . LEU B 1 232 ? 1.072 20.656 15.43 1 98.88 232 LEU B O 1
ATOM 4087 N N . VAL B 1 233 ? 1.342 18.469 15.102 1 98.88 233 VAL B N 1
ATOM 4088 C CA . VAL B 1 233 ? 1.276 18.531 13.641 1 98.88 233 VAL B CA 1
ATOM 4089 C C . VAL B 1 233 ? 0.12 17.672 13.141 1 98.88 233 VAL B C 1
ATOM 4091 O O . VAL B 1 233 ? 0.321 16.531 12.742 1 98.88 233 VAL B O 1
ATOM 4094 N N . PRO B 1 234 ? -1.034 18.203 13.078 1 98.69 234 PRO B N 1
ATOM 4095 C CA . PRO B 1 234 ? -2.18 17.453 12.562 1 98.69 234 PRO B CA 1
ATOM 4096 C C . PRO B 1 234 ? -2.23 17.453 11.031 1 98.69 234 PRO B C 1
ATOM 4098 O O . PRO B 1 234 ? -1.647 18.312 10.383 1 98.69 234 PRO B O 1
ATOM 4101 N N . HIS B 1 235 ? -2.811 16.391 10.469 1 97.44 235 HIS B N 1
ATOM 4102 C CA . HIS B 1 235 ? -3.262 16.453 9.086 1 97.44 235 HIS B CA 1
ATOM 4103 C C . HIS B 1 235 ? -3.973 17.781 8.805 1 97.44 235 HIS B C 1
ATOM 4105 O O . HIS B 1 235 ? -4.867 18.172 9.547 1 97.44 235 HIS B O 1
ATOM 4111 N N . GLN B 1 236 ? -3.551 18.484 7.742 1 97.19 236 GLN B N 1
ATOM 4112 C CA . GLN B 1 236 ? -4.066 19.797 7.422 1 97.19 236 GLN B CA 1
ATOM 4113 C C . GLN B 1 236 ? -5.363 19.703 6.621 1 97.19 236 GLN B C 1
ATOM 4115 O O . GLN B 1 236 ? -5.414 20.125 5.461 1 97.19 236 GLN B O 1
ATOM 4120 N N . ALA B 1 237 ? -6.379 19.234 7.281 1 95.19 237 ALA B N 1
ATOM 4121 C CA . ALA B 1 237 ? -7.66 18.969 6.625 1 95.19 237 ALA B CA 1
ATOM 4122 C C . ALA B 1 237 ? -8.516 20.234 6.57 1 95.19 237 ALA B C 1
ATOM 4124 O O . ALA B 1 237 ? -9 20.609 5.504 1 95.19 237 ALA B O 1
ATOM 4125 N N . ASN B 1 238 ? -8.773 20.844 7.645 1 92.69 238 ASN B N 1
ATOM 4126 C CA . ASN B 1 238 ? -9.547 22.047 7.93 1 92.69 238 ASN B CA 1
ATOM 4127 C C . ASN B 1 238 ? -9.234 22.594 9.32 1 92.69 238 ASN B C 1
ATOM 4129 O O . ASN B 1 238 ? -9.055 21.844 10.266 1 92.69 238 ASN B O 1
ATOM 4133 N N . ILE B 1 239 ? -9.234 23.969 9.352 1 96.25 239 ILE B N 1
ATOM 4134 C CA . ILE B 1 239 ? -8.734 24.594 10.562 1 96.25 239 ILE B CA 1
ATOM 4135 C C . ILE B 1 239 ? -9.602 24.203 11.75 1 96.25 239 ILE B C 1
ATOM 4137 O O . ILE B 1 239 ? -9.109 24.062 12.875 1 96.25 239 ILE B O 1
ATOM 4141 N N . ARG B 1 240 ? -10.852 23.969 11.57 1 95.88 240 ARG B N 1
ATOM 4142 C CA . ARG B 1 240 ? -11.773 23.641 12.664 1 95.88 240 ARG B CA 1
ATOM 4143 C C . ARG B 1 240 ? -11.461 22.266 13.242 1 95.88 240 ARG B C 1
ATOM 4145 O O . ARG B 1 240 ? -11.492 22.078 14.461 1 95.88 240 ARG B O 1
ATOM 4152 N N . ILE B 1 241 ? -11.164 21.312 12.352 1 96.88 241 ILE B N 1
ATOM 4153 C CA . ILE B 1 241 ? -10.797 19.969 12.789 1 96.88 241 ILE B CA 1
ATOM 4154 C C . ILE B 1 241 ? -9.453 20.016 13.523 1 96.88 241 ILE B C 1
ATOM 4156 O O . ILE B 1 241 ? -9.289 19.375 14.57 1 96.88 241 ILE B O 1
ATOM 4160 N N . MET B 1 242 ? -8.531 20.766 13.023 1 97.94 242 MET B N 1
ATOM 4161 C CA . MET B 1 242 ? -7.211 20.906 13.625 1 97.94 242 MET B CA 1
ATOM 4162 C C . MET B 1 242 ? -7.312 21.484 15.031 1 97.94 242 MET B C 1
ATOM 4164 O O . MET B 1 242 ? -6.691 20.984 15.969 1 97.94 242 MET B O 1
ATOM 4168 N N . GLU B 1 243 ? -8.117 22.516 15.148 1 97.62 243 GLU B N 1
ATOM 4169 C CA . GLU B 1 243 ? -8.312 23.188 16.438 1 97.62 243 GLU B CA 1
ATOM 4170 C C . GLU B 1 243 ? -8.93 22.25 17.469 1 97.62 243 GLU B C 1
ATOM 4172 O O . GLU B 1 243 ? -8.602 22.328 18.656 1 97.62 243 GLU B O 1
ATOM 4177 N N . SER B 1 244 ? -9.805 21.406 17 1 96.75 244 SER B N 1
ATOM 4178 C CA . SER B 1 244 ? -10.414 20.453 17.922 1 96.75 244 SER B CA 1
ATOM 4179 C C . SER B 1 244 ? -9.367 19.562 18.547 1 96.75 244 SER B C 1
ATOM 4181 O O . SER B 1 244 ? -9.422 19.281 19.75 1 96.75 244 SER B O 1
ATOM 4183 N N . ALA B 1 245 ? -8.445 19.016 17.766 1 97.44 245 ALA B N 1
ATOM 4184 C CA . ALA B 1 245 ? -7.359 18.203 18.281 1 97.44 245 ALA B CA 1
ATOM 4185 C C . ALA B 1 245 ? -6.469 19 19.234 1 97.44 245 ALA B C 1
ATOM 4187 O O . ALA B 1 245 ? -6.074 18.516 20.281 1 97.44 245 ALA B O 1
ATOM 4188 N N . ARG B 1 246 ? -6.133 20.25 18.844 1 98.31 246 ARG B N 1
ATOM 4189 C CA . ARG B 1 246 ? -5.309 21.125 19.672 1 98.31 246 ARG B CA 1
ATOM 4190 C C . ARG B 1 246 ? -5.945 21.359 21.031 1 98.31 246 ARG B C 1
ATOM 4192 O O . ARG B 1 246 ? -5.273 21.25 22.062 1 98.31 246 ARG B O 1
ATOM 4199 N N . GLU B 1 247 ? -7.25 21.625 20.984 1 98.25 247 GLU B N 1
ATOM 4200 C CA . GLU B 1 247 ? -7.992 21.891 22.219 1 98.25 247 GLU B CA 1
ATOM 4201 C C . GLU B 1 247 ? -8.055 20.656 23.109 1 98.25 247 GLU B C 1
ATOM 4203 O O . GLU B 1 247 ? -7.957 20.766 24.344 1 98.25 247 GLU B O 1
ATOM 4208 N N . ARG B 1 248 ? -8.195 19.547 22.516 1 97.38 248 ARG B N 1
ATOM 4209 C CA . ARG B 1 248 ? -8.203 18.297 23.266 1 97.38 248 ARG B CA 1
ATOM 4210 C C . ARG B 1 248 ? -6.895 18.109 24.031 1 97.38 248 ARG B C 1
ATOM 4212 O O . ARG B 1 248 ? -6.879 17.531 25.125 1 97.38 248 ARG B O 1
ATOM 4219 N N . LEU B 1 249 ? -5.805 18.578 23.484 1 98.12 249 LEU B N 1
ATOM 4220 C CA . LEU B 1 249 ? -4.48 18.453 24.078 1 98.12 249 LEU B CA 1
ATOM 4221 C C . LEU B 1 249 ? -4.184 19.641 24.984 1 98.12 249 LEU B C 1
ATOM 4223 O O . LEU B 1 249 ? -3.123 19.703 25.625 1 98.12 249 LEU B O 1
ATOM 4227 N N . ASN B 1 250 ? -5.082 20.656 25.047 1 98.06 250 ASN B N 1
ATOM 4228 C CA . ASN B 1 250 ? -4.91 21.891 25.812 1 98.06 250 ASN B CA 1
ATOM 4229 C C . ASN B 1 250 ? -3.631 22.625 25.406 1 98.06 250 ASN B C 1
ATOM 4231 O O . ASN B 1 250 ? -2.883 23.078 26.266 1 98.06 250 ASN B O 1
ATOM 4235 N N . LEU B 1 251 ? -3.408 22.641 24.109 1 98.25 251 LEU B N 1
ATOM 4236 C CA . LEU B 1 251 ? -2.234 23.328 23.594 1 98.25 251 LEU B CA 1
ATOM 4237 C C . LEU B 1 251 ? -2.602 24.734 23.125 1 98.25 251 LEU B C 1
ATOM 4239 O O . LEU B 1 251 ? -3.666 24.938 22.531 1 98.25 251 LEU B O 1
ATOM 4243 N N . PRO B 1 252 ? -1.766 25.703 23.391 1 98 252 PRO B N 1
ATOM 4244 C CA . PRO B 1 252 ? -2.002 27 22.781 1 98 252 PRO B CA 1
ATOM 4245 C C . PRO B 1 252 ? -1.821 26.984 21.266 1 98 252 PRO B C 1
ATOM 4247 O O . PRO B 1 252 ? -1.22 26.047 20.719 1 98 252 PRO B O 1
ATOM 4250 N N . GLN B 1 253 ? -2.291 27.906 20.594 1 97.19 253 GLN B N 1
ATOM 4251 C CA . GLN B 1 253 ? -2.322 27.953 19.125 1 97.19 253 GLN B CA 1
ATOM 4252 C C . GLN B 1 253 ? -0.913 27.922 18.547 1 97.19 253 GLN B C 1
ATOM 4254 O O . GLN B 1 253 ? -0.688 27.344 17.484 1 97.19 253 GLN B O 1
ATOM 4259 N N . GLU B 1 254 ? 0.013 28.516 19.281 1 97.12 254 GLU B N 1
ATOM 4260 C CA . GLU B 1 254 ? 1.373 28.641 18.75 1 97.12 254 GLU B CA 1
ATOM 4261 C C . GLU B 1 254 ? 2.086 27.281 18.766 1 97.12 254 GLU B C 1
ATOM 4263 O O . GLU B 1 254 ? 3.143 27.125 18.156 1 97.12 254 GLU B O 1
ATOM 4268 N N . LYS B 1 255 ? 1.498 26.25 19.359 1 98.19 255 LYS B N 1
ATOM 4269 C CA . LYS B 1 255 ? 2.107 24.938 19.438 1 98.19 255 LYS B CA 1
ATOM 4270 C C . LYS B 1 255 ? 1.433 23.969 18.469 1 98.19 255 LYS B C 1
ATOM 4272 O O . LYS B 1 255 ? 1.632 22.75 18.562 1 98.19 255 LYS B O 1
ATOM 4277 N N . MET B 1 256 ? 0.709 24.453 17.578 1 98.56 256 MET B N 1
ATOM 4278 C CA . MET B 1 256 ? 0.132 23.656 16.5 1 98.56 256 MET B CA 1
ATOM 4279 C C . MET B 1 256 ? 0.591 24.156 15.141 1 98.56 256 MET B C 1
ATOM 4281 O O . MET B 1 256 ? 0.606 25.375 14.898 1 98.56 256 MET B O 1
ATOM 4285 N N . SER B 1 257 ? 0.974 23.25 14.297 1 98.56 257 SER B N 1
ATOM 4286 C CA . SER B 1 257 ? 1.31 23.609 12.922 1 98.56 257 SER B CA 1
ATOM 4287 C C . SER B 1 257 ? 0.074 24.062 12.156 1 98.56 257 SER B C 1
ATOM 4289 O O . SER B 1 257 ? -0.98 23.438 12.234 1 98.56 257 SER B O 1
ATOM 4291 N N . MET B 1 258 ? 0.165 25.156 11.477 1 97.12 258 MET B N 1
ATOM 4292 C CA . MET B 1 258 ? -0.914 25.672 10.641 1 97.12 258 MET B CA 1
ATOM 4293 C C . MET B 1 258 ? -0.387 26.094 9.273 1 97.12 258 MET B C 1
ATOM 4295 O O . MET B 1 258 ? -0.336 27.281 8.961 1 97.12 258 MET B O 1
ATOM 4299 N N . THR B 1 259 ? -0.128 25.109 8.484 1 97.75 259 THR B N 1
ATOM 4300 C CA . THR B 1 259 ? 0.365 25.391 7.137 1 97.75 259 THR B CA 1
ATOM 4301 C C . THR B 1 259 ? -0.777 25.359 6.125 1 97.75 259 THR B C 1
ATOM 4303 O O . THR B 1 259 ? -0.592 25.734 4.965 1 97.75 259 THR B O 1
ATOM 4306 N N . ILE B 1 260 ? -1.95 25.062 6.621 1 98.25 260 ILE B N 1
ATOM 4307 C CA . ILE B 1 260 ? -3.127 24.906 5.773 1 98.25 260 ILE B CA 1
ATOM 4308 C C . ILE B 1 260 ? -3.439 26.234 5.078 1 98.25 260 ILE B C 1
ATOM 4310 O O . ILE B 1 260 ? -3.949 26.25 3.957 1 98.25 260 ILE B O 1
ATOM 4314 N N . GLU B 1 261 ? -3.1 27.344 5.734 1 98.25 261 GLU B N 1
ATOM 4315 C CA . GLU B 1 261 ? -3.357 28.672 5.164 1 98.25 261 GLU B CA 1
ATOM 4316 C C . GLU B 1 261 ? -2.645 28.844 3.826 1 98.25 261 GLU B C 1
ATOM 4318 O O . GLU B 1 261 ? -3.182 29.469 2.906 1 98.25 261 GLU B O 1
ATOM 4323 N N . LYS B 1 262 ? -1.497 28.203 3.691 1 98 262 LYS B N 1
ATOM 4324 C CA . LYS B 1 262 ? -0.617 28.438 2.549 1 98 262 LYS B CA 1
ATOM 4325 C C . LYS B 1 262 ? -0.748 27.312 1.521 1 98 262 LYS B C 1
ATOM 4327 O O . LYS B 1 262 ? -0.61 27.547 0.319 1 98 262 LYS B O 1
ATOM 4332 N N . PHE B 1 263 ? -1.033 26.094 1.979 1 98.44 263 PHE B N 1
ATOM 4333 C CA . PHE B 1 263 ? -0.872 24.969 1.065 1 98.44 263 PHE B CA 1
ATOM 4334 C C . PHE B 1 263 ? -2.199 24.25 0.852 1 98.44 263 PHE B C 1
ATOM 4336 O O . PHE B 1 263 ? -2.326 23.422 -0.057 1 98.44 263 PHE B O 1
ATOM 4343 N N . GLY B 1 264 ? -3.238 24.578 1.668 1 98.44 264 GLY B N 1
ATOM 4344 C CA . GLY B 1 264 ? -4.457 23.781 1.634 1 98.44 264 GLY B CA 1
ATOM 4345 C C . GLY B 1 264 ? -4.254 22.359 2.125 1 98.44 264 GLY B C 1
ATOM 4346 O O . GLY B 1 264 ? -3.295 22.078 2.842 1 98.44 264 GLY B O 1
ATOM 4347 N N . ASN B 1 265 ? -5.25 21.562 1.916 1 98.5 265 ASN B N 1
ATOM 4348 C CA . ASN B 1 265 ? -5.18 20.141 2.23 1 98.5 265 ASN B CA 1
ATOM 4349 C C . ASN B 1 265 ? -4.434 19.359 1.148 1 98.5 265 ASN B C 1
ATOM 4351 O O . ASN B 1 265 ? -4.957 19.156 0.051 1 98.5 265 ASN B O 1
ATOM 4355 N N . THR B 1 266 ? -3.277 18.891 1.502 1 98.69 266 THR B N 1
ATOM 4356 C CA . THR B 1 266 ? -2.473 18.156 0.525 1 98.69 266 THR B CA 1
ATOM 4357 C C . THR B 1 266 ? -2.48 16.672 0.823 1 98.69 266 THR B C 1
ATOM 4359 O O . THR B 1 266 ? -1.542 15.953 0.465 1 98.69 266 THR B O 1
ATOM 4362 N N . SER B 1 267 ? -3.455 16.234 1.55 1 98.12 267 SER B N 1
ATOM 4363 C CA . SER B 1 267 ? -3.711 14.828 1.819 1 98.12 267 SER B CA 1
ATOM 4364 C C . SER B 1 267 ? -2.51 14.164 2.488 1 98.12 267 SER B C 1
ATOM 4366 O O . SER B 1 267 ? -2.049 14.617 3.537 1 98.12 267 SER B O 1
ATOM 4368 N N . ALA B 1 268 ? -1.949 13.109 1.915 1 98.62 268 ALA B N 1
ATOM 4369 C CA . ALA B 1 268 ? -0.924 12.297 2.557 1 98.62 268 ALA B CA 1
ATOM 4370 C C . ALA B 1 268 ? 0.36 13.086 2.77 1 98.62 268 ALA B C 1
ATOM 4372 O O . ALA B 1 268 ? 1.189 12.727 3.607 1 98.62 268 ALA B O 1
ATOM 4373 N N . SER B 1 269 ? 0.564 14.164 2.043 1 98.75 269 SER B N 1
ATOM 4374 C CA . SER B 1 269 ? 1.819 14.898 2.129 1 98.75 269 SER B CA 1
ATOM 4375 C C . SER B 1 269 ? 1.742 16 3.184 1 98.75 269 SER B C 1
ATOM 4377 O O . SER B 1 269 ? 2.75 16.625 3.504 1 98.75 269 SER B O 1
ATOM 4379 N N . SER B 1 270 ? 0.583 16.25 3.777 1 98.69 270 SER B N 1
ATOM 4380 C CA . SER B 1 270 ? 0.357 17.438 4.582 1 98.69 270 SER B CA 1
ATOM 4381 C C . SER B 1 270 ? 1.244 17.453 5.82 1 98.69 270 SER B C 1
ATOM 4383 O O . SER B 1 270 ? 1.808 18.484 6.184 1 98.69 270 SER B O 1
ATOM 4385 N N . ILE B 1 271 ? 1.408 16.266 6.469 1 98.88 271 ILE B N 1
ATOM 4386 C CA . ILE B 1 271 ? 2.152 16.203 7.723 1 98.88 271 ILE B CA 1
ATOM 4387 C C . ILE B 1 271 ? 3.637 16.438 7.449 1 98.88 271 ILE B C 1
ATOM 4389 O O . ILE B 1 271 ? 4.254 17.312 8.062 1 98.88 271 ILE B O 1
ATOM 4393 N N . PRO B 1 272 ? 4.215 15.742 6.508 1 98.94 272 PRO B N 1
ATOM 4394 C CA . PRO B 1 272 ? 5.641 16.016 6.293 1 98.94 272 PRO B CA 1
ATOM 4395 C C . PRO B 1 272 ? 5.902 17.406 5.727 1 98.94 272 PRO B C 1
ATOM 4397 O O . PRO B 1 272 ? 6.934 18.016 6.027 1 98.94 272 PRO B O 1
ATOM 4400 N N . ILE B 1 273 ? 5.016 17.953 4.875 1 98.94 273 ILE B N 1
ATOM 4401 C CA . ILE B 1 273 ? 5.176 19.328 4.41 1 98.94 273 ILE B CA 1
ATOM 4402 C C . ILE B 1 273 ? 5.141 20.281 5.602 1 98.94 273 ILE B C 1
ATOM 4404 O O . ILE B 1 273 ? 5.988 21.172 5.719 1 98.94 273 ILE B O 1
ATOM 4408 N N . ALA B 1 274 ? 4.176 20.062 6.488 1 98.88 274 ALA B N 1
ATOM 4409 C CA . ALA B 1 274 ? 4.043 20.906 7.676 1 98.88 274 ALA B CA 1
ATOM 4410 C C . ALA B 1 274 ? 5.285 20.797 8.562 1 98.88 274 ALA B C 1
ATOM 4412 O O . ALA B 1 274 ? 5.766 21.812 9.086 1 98.88 274 ALA B O 1
ATOM 4413 N N . MET B 1 275 ? 5.801 19.625 8.711 1 98.88 275 MET B N 1
ATOM 4414 C CA . MET B 1 275 ? 6.98 19.438 9.555 1 98.88 275 MET B CA 1
ATOM 4415 C C . MET B 1 275 ? 8.172 20.203 8.992 1 98.88 275 MET B C 1
ATOM 4417 O O . MET B 1 275 ? 8.93 20.828 9.742 1 98.88 275 MET B O 1
ATOM 4421 N N . VAL B 1 276 ? 8.375 20.141 7.691 1 98.88 276 VAL B N 1
ATOM 4422 C CA . VAL B 1 276 ? 9.477 20.875 7.07 1 98.88 276 VAL B CA 1
ATOM 4423 C C . VAL B 1 276 ? 9.344 22.359 7.375 1 98.88 276 VAL B C 1
ATOM 4425 O O . VAL B 1 276 ? 10.32 23.016 7.746 1 98.88 276 VAL B O 1
ATOM 4428 N N . GLU B 1 277 ? 8.117 22.906 7.207 1 98.38 277 GLU B N 1
ATOM 4429 C CA . GLU B 1 277 ? 7.871 24.312 7.484 1 98.38 277 GLU B CA 1
ATOM 4430 C C . GLU B 1 277 ? 8.234 24.672 8.922 1 98.38 277 GLU B C 1
ATOM 4432 O O . GLU B 1 277 ? 8.891 25.688 9.172 1 98.38 277 GLU B O 1
ATOM 4437 N N . GLU B 1 278 ? 7.793 23.828 9.852 1 98.56 278 GLU B N 1
ATOM 4438 C CA . GLU B 1 278 ? 7.977 24.109 11.273 1 98.56 278 GLU B CA 1
ATOM 4439 C C . GLU B 1 278 ? 9.438 23.969 11.688 1 98.56 278 GLU B C 1
ATOM 4441 O O . GLU B 1 278 ? 9.914 24.688 12.562 1 98.56 278 GLU B O 1
ATOM 4446 N N . LEU B 1 279 ? 10.109 23.078 11.086 1 98.5 279 LEU B N 1
ATOM 4447 C CA . LEU B 1 279 ? 11.539 22.906 11.336 1 98.5 279 LEU B CA 1
ATOM 4448 C C . LEU B 1 279 ? 12.32 24.109 10.805 1 98.5 279 LEU B C 1
ATOM 4450 O O . LEU B 1 279 ? 13.188 24.641 11.492 1 98.5 279 LEU B O 1
ATOM 4454 N N . GLN B 1 280 ? 12.023 24.516 9.594 1 97.69 280 GLN B N 1
ATOM 4455 C CA . GLN B 1 280 ? 12.711 25.641 8.969 1 97.69 280 GLN B CA 1
ATOM 4456 C C . GLN B 1 280 ? 12.453 26.938 9.742 1 97.69 280 GLN B C 1
ATOM 4458 O O . GLN B 1 280 ? 13.328 27.797 9.805 1 97.69 280 GLN B O 1
ATOM 4463 N N . ASN B 1 281 ? 11.273 27.031 10.336 1 97.25 281 ASN B N 1
ATOM 4464 C CA . ASN B 1 281 ? 10.906 28.219 11.094 1 97.25 281 ASN B CA 1
ATOM 4465 C C . ASN B 1 281 ? 11.375 28.125 12.547 1 97.25 281 ASN B C 1
ATOM 4467 O O . ASN B 1 281 ? 11.125 29.031 13.344 1 97.25 281 ASN B O 1
ATOM 4471 N N . GLY B 1 282 ? 11.977 27.016 12.961 1 97.44 282 GLY B N 1
ATOM 4472 C CA . GLY B 1 282 ? 12.562 26.844 14.289 1 97.44 282 GLY B CA 1
ATOM 4473 C C . GLY B 1 282 ? 11.531 26.562 15.359 1 97.44 282 GLY B C 1
ATOM 4474 O O . GLY B 1 282 ? 11.797 26.75 16.547 1 97.44 282 GLY B O 1
ATOM 4475 N N . ARG B 1 283 ? 10.367 26.109 14.961 1 97.88 283 ARG B N 1
ATOM 4476 C CA . ARG B 1 283 ? 9.289 25.891 15.914 1 97.88 283 ARG B CA 1
ATOM 4477 C C . ARG B 1 283 ? 9.328 24.469 16.484 1 97.88 283 ARG B C 1
ATOM 4479 O O . ARG B 1 283 ? 8.711 24.188 17.5 1 97.88 283 ARG B O 1
ATOM 4486 N N . ILE B 1 284 ? 9.984 23.609 15.781 1 98.12 284 ILE B N 1
ATOM 4487 C CA . ILE B 1 284 ? 10.305 22.281 16.281 1 98.12 284 ILE B CA 1
ATOM 4488 C C . ILE B 1 284 ? 11.797 22.203 16.609 1 98.12 284 ILE B C 1
ATOM 4490 O O . ILE B 1 284 ? 12.641 22.547 15.773 1 98.12 284 ILE B O 1
ATOM 4494 N N . GLN B 1 285 ? 12.109 21.75 17.797 1 97.88 285 GLN B N 1
ATOM 4495 C CA . GLN B 1 285 ? 13.492 21.656 18.266 1 97.88 285 GLN B CA 1
ATOM 4496 C C . GLN B 1 285 ? 13.852 20.219 18.625 1 97.88 285 GLN B C 1
ATOM 4498 O O . GLN B 1 285 ? 12.961 19.391 18.859 1 97.88 285 GLN B O 1
ATOM 4503 N N . ASP B 1 286 ? 15.172 19.984 18.656 1 97.94 286 ASP B N 1
ATOM 4504 C CA . ASP B 1 286 ? 15.656 18.672 19.078 1 97.94 286 ASP B CA 1
ATOM 4505 C C . ASP B 1 286 ? 15.125 18.297 20.453 1 97.94 286 ASP B C 1
ATOM 4507 O O . ASP B 1 286 ? 15.195 19.109 21.391 1 97.94 286 ASP B O 1
ATOM 4511 N N . GLY B 1 287 ? 14.5 17.141 20.547 1 98.25 287 GLY B N 1
ATOM 4512 C CA . GLY B 1 287 ? 13.992 16.656 21.828 1 98.25 287 GLY B CA 1
ATOM 4513 C C . GLY B 1 287 ? 12.508 16.922 22.016 1 98.25 287 GLY B C 1
ATOM 4514 O O . GLY B 1 287 ? 11.883 16.359 22.906 1 98.25 287 GLY B O 1
ATOM 4515 N N . ASP B 1 288 ? 11.938 17.734 21.172 1 98.81 288 ASP B N 1
ATOM 4516 C CA . ASP B 1 288 ? 10.516 18.047 21.281 1 98.81 288 ASP B CA 1
ATOM 4517 C C . ASP B 1 288 ? 9.664 16.797 21.125 1 98.81 288 ASP B C 1
ATOM 4519 O O . ASP B 1 288 ? 9.945 15.938 20.281 1 98.81 288 ASP B O 1
ATOM 4523 N N . LEU B 1 289 ? 8.656 16.688 22 1 98.81 289 LEU B N 1
ATOM 4524 C CA . LEU B 1 289 ? 7.609 15.695 21.781 1 98.81 289 LEU B CA 1
ATOM 4525 C C . LEU B 1 289 ? 6.551 16.219 20.828 1 98.81 289 LEU B C 1
ATOM 4527 O O . LEU B 1 289 ? 5.848 17.188 21.125 1 98.81 289 LEU B O 1
ATOM 4531 N N . ILE B 1 290 ? 6.449 15.586 19.719 1 98.94 290 ILE B N 1
ATOM 4532 C CA . ILE B 1 290 ? 5.531 15.984 18.656 1 98.94 290 ILE B CA 1
ATOM 4533 C C . ILE B 1 290 ? 4.422 14.945 18.516 1 98.94 290 ILE B C 1
ATOM 4535 O O . ILE B 1 290 ? 4.691 13.742 18.5 1 98.94 290 ILE B O 1
ATOM 4539 N N . ILE B 1 291 ? 3.186 15.391 18.438 1 98.94 291 ILE B N 1
ATOM 4540 C CA . ILE B 1 291 ? 2.074 14.5 18.109 1 98.94 291 ILE B CA 1
ATOM 4541 C C . ILE B 1 291 ? 1.664 14.703 16.656 1 98.94 291 ILE B C 1
ATOM 4543 O O . ILE B 1 291 ? 1.325 15.82 16.25 1 98.94 291 ILE B O 1
ATOM 4547 N N . LEU B 1 292 ? 1.828 13.711 15.875 1 98.94 292 LEU B N 1
ATOM 4548 C CA . LEU B 1 292 ? 1.227 13.633 14.555 1 98.94 292 LEU B CA 1
ATOM 4549 C C . LEU B 1 292 ? -0.138 12.953 14.609 1 98.94 292 LEU B C 1
ATOM 4551 O O . LEU B 1 292 ? -0.298 11.93 15.273 1 98.94 292 LEU B O 1
ATOM 4555 N N . VAL B 1 293 ? -1.109 13.531 13.945 1 98.88 293 VAL B N 1
ATOM 4556 C CA . VAL B 1 293 ? -2.436 12.922 13.977 1 98.88 293 VAL B CA 1
ATOM 4557 C C . VAL B 1 293 ? -3.205 13.297 12.711 1 98.88 293 VAL B C 1
ATOM 4559 O O . VAL B 1 293 ? -3.021 14.391 12.164 1 98.88 293 VAL B O 1
ATOM 4562 N N . GLY B 1 294 ? -3.943 12.375 12.227 1 98.31 294 GLY B N 1
ATOM 4563 C CA . GLY B 1 294 ? -4.719 12.633 11.023 1 98.31 294 GLY B CA 1
ATOM 4564 C C . GLY B 1 294 ? -5.707 11.531 10.703 1 98.31 294 GLY B C 1
ATOM 4565 O O . GLY B 1 294 ? -5.793 10.531 11.422 1 98.31 294 GLY B O 1
ATOM 4566 N N . PHE B 1 295 ? -6.492 11.781 9.719 1 98.12 295 PHE B N 1
ATOM 4567 C CA . PHE B 1 295 ? -7.492 10.852 9.203 1 98.12 295 PHE B CA 1
ATOM 4568 C C . PHE B 1 295 ? -7.578 10.938 7.684 1 98.12 295 PHE B C 1
ATOM 4570 O O . PHE B 1 295 ? -6.914 11.773 7.062 1 98.12 295 PHE B O 1
ATOM 4577 N N . GLY B 1 296 ? -8.281 10.008 7.086 1 96.44 296 GLY B N 1
ATOM 4578 C CA . GLY B 1 296 ? -8.422 10.008 5.641 1 96.44 296 GLY B CA 1
ATOM 4579 C C . GLY B 1 296 ? -9.625 9.234 5.152 1 96.44 296 GLY B C 1
ATOM 4580 O O . GLY B 1 296 ? -10.352 8.633 5.949 1 96.44 296 GLY B O 1
ATOM 4581 N N . GLY B 1 297 ? -9.789 9.383 3.797 1 93.94 297 GLY B N 1
ATOM 4582 C CA . GLY B 1 297 ? -10.891 8.672 3.178 1 93.94 297 GLY B CA 1
ATOM 4583 C C . GLY B 1 297 ? -10.891 7.184 3.488 1 93.94 297 GLY B C 1
ATOM 4584 O O . GLY B 1 297 ? -9.828 6.578 3.627 1 93.94 297 GLY B O 1
ATOM 4585 N N . GLY B 1 298 ? -12.156 6.613 3.459 1 88.5 298 GLY B N 1
ATOM 4586 C CA . GLY B 1 298 ? -12.312 5.27 3.996 1 88.5 298 GLY B CA 1
ATOM 4587 C C . GLY B 1 298 ? -12.5 5.246 5.5 1 88.5 298 GLY B C 1
ATOM 4588 O O . GLY B 1 298 ? -13.195 4.379 6.031 1 88.5 298 GLY B O 1
ATOM 4589 N N . LEU B 1 299 ? -12.055 6.652 6.039 1 89.31 299 LEU B N 1
ATOM 4590 C CA . LEU B 1 299 ? -12.055 7.297 7.344 1 89.31 299 LEU B CA 1
ATOM 4591 C C . LEU B 1 299 ? -10.805 6.934 8.133 1 89.31 299 LEU B C 1
ATOM 4593 O O . LEU B 1 299 ? -10.398 7.668 9.039 1 89.31 299 LEU B O 1
ATOM 4597 N N . THR B 1 300 ? -9.984 6.082 7.59 1 98.62 300 THR B N 1
ATOM 4598 C CA . THR B 1 300 ? -8.727 5.68 8.219 1 98.62 300 THR B CA 1
ATOM 4599 C C . THR B 1 300 ? -8.203 6.793 9.125 1 98.62 300 THR B C 1
ATOM 4601 O O . THR B 1 300 ? -8.586 7.953 8.977 1 98.62 300 THR B O 1
ATOM 4604 N N . TRP B 1 301 ? -7.414 6.395 10.164 1 98.81 301 TRP B N 1
ATOM 4605 C CA . TRP B 1 301 ? -6.75 7.414 10.969 1 98.81 301 TRP B CA 1
ATOM 4606 C C . TRP B 1 301 ? -5.418 6.898 11.516 1 98.81 301 TRP B C 1
ATOM 4608 O O . TRP B 1 301 ? -5.145 5.695 11.461 1 98.81 301 TRP B O 1
ATOM 4618 N N . GLY B 1 302 ? -4.574 7.789 11.875 1 98.69 302 GLY B N 1
ATOM 4619 C CA . GLY B 1 302 ? -3.312 7.496 12.539 1 98.69 302 GLY B CA 1
ATOM 4620 C C . GLY B 1 302 ? -2.895 8.562 13.531 1 98.69 302 GLY B C 1
ATOM 4621 O O . GLY B 1 302 ? -3.307 9.719 13.406 1 98.69 302 GLY B O 1
ATOM 4622 N N . ALA B 1 303 ? -2.162 8.195 14.469 1 98.88 303 ALA B N 1
ATOM 4623 C CA . ALA B 1 303 ? -1.505 9.094 15.414 1 98.88 303 ALA B CA 1
ATOM 4624 C C . ALA B 1 303 ? -0.131 8.562 15.812 1 98.88 303 ALA B C 1
ATOM 4626 O O . ALA B 1 303 ? 0.051 7.348 15.969 1 98.88 303 ALA B O 1
ATOM 4627 N N . VAL B 1 304 ? 0.817 9.438 15.977 1 98.94 304 VAL B N 1
ATOM 4628 C CA . VAL B 1 304 ? 2.184 9.07 16.328 1 98.94 304 VAL B CA 1
ATOM 4629 C C . VAL B 1 304 ? 2.723 10.039 17.391 1 98.94 304 VAL B C 1
ATOM 4631 O O . VAL B 1 304 ? 2.627 11.258 17.234 1 98.94 304 VAL B O 1
ATOM 4634 N N . ALA B 1 305 ? 3.176 9.523 18.5 1 98.88 305 ALA B N 1
ATOM 4635 C CA . ALA B 1 305 ? 4.023 10.289 19.406 1 98.88 305 ALA B CA 1
ATOM 4636 C C . ALA B 1 305 ? 5.496 10.164 19.031 1 98.88 305 ALA B C 1
ATOM 4638 O O . ALA B 1 305 ? 6.074 9.078 19.109 1 98.88 305 ALA B O 1
ATOM 4639 N N . LEU B 1 306 ? 6.039 11.258 18.641 1 98.88 306 LEU B N 1
ATOM 4640 C CA . LEU B 1 306 ? 7.387 11.281 18.078 1 98.88 306 LEU B CA 1
ATOM 4641 C C . LEU B 1 306 ? 8.297 12.219 18.859 1 98.88 306 LEU B C 1
ATOM 4643 O O . LEU B 1 306 ? 7.977 13.391 19.031 1 98.88 306 LEU B O 1
ATOM 4647 N N . ARG B 1 307 ? 9.328 11.711 19.391 1 98.75 307 ARG B N 1
ATOM 4648 C CA . ARG B 1 307 ? 10.383 12.578 19.922 1 98.75 307 ARG B CA 1
ATOM 4649 C C . ARG B 1 307 ? 11.391 12.93 18.828 1 98.75 307 ARG B C 1
ATOM 4651 O O . ARG B 1 307 ? 12.148 12.07 18.375 1 98.75 307 ARG B O 1
ATOM 4658 N N . TRP B 1 308 ? 11.422 14.211 18.5 1 98.56 308 TRP B N 1
ATOM 4659 C CA . TRP B 1 308 ? 12.227 14.664 17.359 1 98.56 308 TRP B CA 1
ATOM 4660 C C . TRP B 1 308 ? 13.711 14.602 17.703 1 98.56 308 TRP B C 1
ATOM 4662 O O . TRP B 1 308 ? 14.133 15.031 18.766 1 98.56 308 TRP B O 1
ATOM 4672 N N . GLY B 1 309 ? 14.43 14.008 16.719 1 96.69 309 GLY B N 1
ATOM 4673 C CA . GLY B 1 309 ? 15.875 13.953 16.859 1 96.69 309 GLY B CA 1
ATOM 4674 C C . GLY B 1 309 ? 16.484 12.719 16.234 1 96.69 309 GLY B C 1
ATOM 4675 O O . GLY B 1 309 ? 15.789 11.758 15.898 1 96.69 309 GLY B O 1
ATOM 4676 N N . LYS B 1 310 ? 17.781 12.797 16.094 1 94.5 310 LYS B N 1
ATOM 4677 C CA . LYS B 1 310 ? 18.484 11.719 15.43 1 94.5 310 LYS B CA 1
ATOM 4678 C C . LYS B 1 310 ? 19.219 10.836 16.438 1 94.5 310 LYS B C 1
ATOM 4680 O O . LYS B 1 310 ? 19.609 11.297 17.516 1 94.5 310 LYS B O 1
#

Organism: Bacillus anthracis (NCBI:txid1392)

Sequence (620 aa):
MNVGILGIGRYVPEKVVTNHDLEKIMDTSDEWIRTRTGIAERRIADDTIDTSYMAVEASKKALEDAGISGEDIDLILVATVTPDRAFPAVACVIQEAIGAKHAAAMDLSAACAGFMYGMITAQQFIQTGTYKNVLVVGSDKLSKIVDWNDRNTAVLFGDGAGAIVMGAVSEGKGVLSFELGADGSGGKHLYQDEYVMMNGREVFKFAVRQLGDSCLRVLDKAGLTKEDVDFLVPHQANIRIMESARERLNLPQEKMSMTIEKFGNTSASSIPIAMVEELQNGRIQDGDLIILVGFGGGLTWGAVALRWGKMNVGILGIGRYVPEKVVTNHDLEKIMDTSDEWIRTRTGIAERRIADDTIDTSYMAVEASKKALEDAGISGEDIDLILVATVTPDRAFPAVACVIQEAIGAKHAAAMDLSAACAGFMYGMITAQQFIQTGTYKNVLVVGSDKLSKIVDWNDRNTAVLFGDGAGAIVMGAVSEGKGVLSFELGADGSGGKHLYQDEYVMMNGREVFKFAVRQLGDSCLRVLDKAGLTKEDVDFLVPHQANIRIMESARERLNLPQEKMSMTIEKFGNTSASSIPIAMVEELQNGRIQDGDLIILVGFGGGLTWGAVALRWGK

Secondary structure (DSSP, 8-state):
-EEEEEEEEEE--S-EEEHHHHHTTSS--HHHHHHHH--SEEE---TT--HHHHHHHHHHHHHHHHT--GGG--EEEEE-SS-SSSSS-HHHHHHHHTT-TT-EEEEEE-GGGHHHHHHHHHHHHHHTTS-S-EEEEEEEEGGGSS-TT-HHHHTTB-EEEEEEEEEEE-TT-EEEEEEEEE-GGGGGGEEESSSEEE-HHHHHHHHHHHHHHHHHHHHHHTT--GGG--EEEE--S-HHHHHHHHHHTT--GGGB---HHHH-B-GGGHHHHHHHHHHHTT-S-TT-EEEEEEEETTTEEEEEEEE---/-EEEEEEEEEE--S-EEEHHHHHTTSS--HHHHHHHH--SEEE---TT--HHHHHHHHHHHHHHHHT--GGG--EEEEE-SS-SSSSS-HHHHHHHHTT-TT-EEEEEE-GGGHHHHHHHHHHHHHHTTS-S-EEEEEEEEGGGSS-TT-HHHHTTB-EEEEEEEEEEE-TT-EEEEEEEE--GGGGGGEEESSSEEE-HHHHHHHHHHHHHHHHHHHHHHTT--GGG--EEEE--S-HHHHHHHHHHTT--GGGB---HHHH-B-GGGHHHHHHHHHHHTT-S-TT-EEEEEEEETTEEEEEEEEE---